Protein AF-0000000085249978 (afdb_homodimer)

InterPro domains:
  IPR002347 Short-chain dehydrogenase/reductase SDR [PF00106] (44-236)
  IPR002347 Short-chain dehydrogenase/reductase SDR [PR00081] (44-61)
  IPR002347 Short-chain dehydrogenase/reductase SDR [PR00081] (118-129)
  IPR002347 Short-chain dehydrogenase/reductase SDR [PR00081] (167-183)
  IPR002347 Short-chain dehydrogenase/reductase SDR [PR00081] (193-212)
  IPR002347 Short-chain dehydrogenase/reductase SDR [PR00081] (214-231)
  IPR036291 NAD(P)-binding domain superfamily [SSF51735] (38-246)
  IPR051019 VLCFA Elongation and Steroid Dehydrogenase [PTHR43899] (6-305)

Solvent-accessible surface area (backbone atoms only — not comparable to full-atom values): 29798 Å² total; per-residue (Å²): 124,75,49,74,44,37,48,48,12,50,53,49,53,51,52,49,50,50,53,50,52,51,48,44,42,60,62,73,62,50,67,58,66,56,49,78,70,23,40,85,28,23,58,26,28,38,28,32,35,25,63,48,38,55,26,28,26,37,48,50,49,42,24,75,58,68,28,24,36,37,36,27,29,64,54,53,72,49,31,50,53,51,30,52,56,29,42,74,64,75,32,54,47,43,72,45,65,46,50,64,70,75,58,48,75,66,54,50,51,53,53,49,58,60,51,67,76,54,42,60,13,32,41,34,40,47,44,64,61,77,69,74,59,48,41,57,74,81,74,53,55,67,68,58,54,50,37,34,44,40,24,34,40,49,46,46,52,54,55,48,62,65,46,49,59,61,23,48,76,60,41,14,21,37,39,38,30,55,33,28,44,45,40,76,45,49,28,26,38,36,23,69,55,20,7,31,23,16,17,35,34,36,27,25,28,3,42,20,65,56,33,42,88,38,41,26,33,23,26,9,26,29,37,61,53,40,51,30,68,79,70,34,40,86,51,86,61,78,72,70,76,45,80,70,25,35,54,30,54,58,28,32,50,46,35,58,21,36,58,70,74,44,42,63,43,30,33,29,57,57,37,41,53,51,50,52,52,57,70,72,43,60,63,69,61,54,31,52,51,44,34,53,50,35,52,51,51,27,52,56,54,57,55,70,74,103,125,75,50,73,44,36,48,48,12,49,53,49,51,52,49,48,50,52,52,50,51,52,49,45,41,61,61,73,63,50,68,60,67,55,50,78,71,23,40,85,28,23,56,26,28,38,29,32,34,24,62,48,39,54,27,27,26,36,49,51,50,42,23,74,59,68,27,23,34,37,36,27,29,64,54,54,71,48,30,50,52,51,30,53,56,28,42,74,64,73,31,55,49,41,67,44,66,46,50,66,69,76,58,46,74,67,53,50,52,54,53,49,57,59,51,67,75,54,44,60,12,32,41,34,42,47,42,65,62,77,69,74,58,48,42,57,75,80,74,54,56,67,67,59,54,52,39,35,44,40,24,34,40,50,45,47,53,54,55,47,61,64,46,48,60,61,22,47,76,60,42,15,21,36,37,38,32,57,34,28,44,47,40,78,45,48,29,26,39,37,23,69,56,19,8,31,24,16,17,35,35,36,26,25,28,3,42,20,66,56,32,42,87,38,41,27,33,22,26,10,27,28,38,60,54,41,53,29,67,78,70,35,40,86,51,86,62,80,74,71,76,45,81,69,24,35,54,29,56,59,28,33,52,47,35,58,21,36,57,70,74,43,41,62,42,30,34,30,57,56,38,40,51,51,50,53,52,58,71,70,44,61,63,68,62,52,30,51,50,44,35,52,50,36,51,52,50,26,51,55,54,55,56,70,73,105

Foldseek 3Di:
DPPPVVVVVVVVVVVVVVVVVVLCCQAPPFFDLLCVQQVLQFQEEEFEPCLWFLNVLLQLVSLLSRGEYEYEEADQVSQVVSQVSSVVSVHGYHYDHDDQLPDDPVNLVVVLVVVVVGRHAEYEADWADFDLAFAAPVVDDPSVLVSRLRGLAVVVVSVCVSCLVSCLVSLHHEYEFEAAPCLLAPAGSRRSNSVSSVNRLVVQLVVQVVSVVSHYWTEYEHEFAEQICSNCRPPPDRDDDDLRYHYSNQLSNSRVSNTPPHRYYNSHSSSRVVSVVCVVDPSVVNNVVSVVVRVVRVVVVVVVVD/DPPPVVVVVVVVVVVVVVVVVVLCCQFPPFFDLLCVQQVLQFQEEEFEPCLWFLNVLLQLVSLLSRGEYEYEEADQVSQVVSQVSSVVSVHGYHYDHDDQLPDDPVNLVVVLVVVVVGRHAEYEADWADFDLAFAAPVVDDPSVLVSRLRGLAVVVVSVCVSCLVSCLVSLHHEYEFEAAPCLLAPAGSRRSNSVSSVNRLVVQLVVQVVSVVSHYWTEYEHEFAEQICSNCRPPPDRDDDDLRYHYSNQLSNSRVSNTPPHSYYNSHSSSRVVSVVCVVDDSVVNNVVSVVVRVVRVVVVVVVVD

pLDDT: mean 94.14, std 8.36, range [50.12, 98.94]

Organism: NCBI:txid5678

Radius of gyration: 24.55 Å; Cα contacts (8 Å, |Δi|>4): 1200; chains: 2; bounding box: 67×66×70 Å

Sequence (612 aa):
MPSLISTVGAVVLGLILFKVMRFVKINYLTTLNMKKRYGKAGDWAVVTGASEGIGHAMAIDLGHRGFNVCVIARTMSKLESVVEELKQLGVQGKAISFDFASATPEQYDEMFAELNKIEIAVLVNNVGVNYPYTNYFDEVDLETDLRVLKVNCESCLRMTKYVVPKMKVKRCGAIVMLGSVSAVTPAPLLCTYAGTKAFNLSFASGLHYELKEFGIDVLAVSPNMVVSKMTQGLSSRKPRETFLMVNADCMAHQTFDKLGSVPQTSGHRNHAILETIIKALPTNFVSNKILLTNKSIKRKAERKREMPSLISTVGAVVLGLILFKVMRFVKINYLTTLNMKKRYGKAGDWAVVTGASEGIGHAMAIDLGHRGFNVCVIARTMSKLESVVEELKQLGVQGKAISFDFASATPEQYDEMFAELNKIEIAVLVNNVGVNYPYTNYFDEVDLETDLRVLKVNCESCL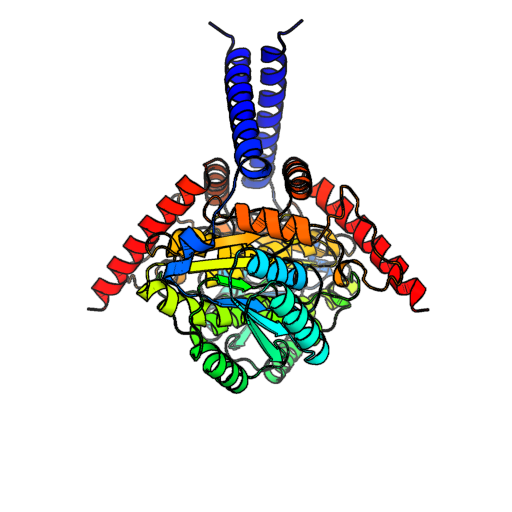RMTKYVVPKMKVKRCGAIVMLGSVSAVTPAPLLCTYAGTKAFNLSFASGLHYELKEFGIDVLAVSPNMVVSKMTQGLSSRKPRETFLMVNADCMAHQTFDKLGSVPQTSGHRNHAILETIIKALPTNFVSNKILLTNKSIKRKAERKRE

Secondary structure (DSSP, 8-state):
---HHHHHHHHHHHHHHHHHHHHHIIIII----HHHHHGGG-SEEEEES-SSHHHHHHHHHHHHTT-EEEEEES-HHHHHHHHHHHHHTTS-EEEEE--TTT--HHHHHHHHHHHTTS-EEEEEE------SS---GGGS-HHHHHHHHIIIIIHHHHHHHHHHHHHHHHT-EEEEEE--GGGTS--TT-HHHHHHHHHHHHHHHHHHHHHHTTTEEEEEE----BSSHHHHTT--SPPPP-SSSB-HHHHHHHHHHTTTT-SEE-SSHHHHHHHHHHHHS-HHHHHHHHHHHHHHHHHHHHHHH-/---HHHHHHHHHHHHHHHHHHHHHIIIII----HHHHHGGG-SEEEEES-SSHHHHHHHHHHHHTT-EEEEEES-HHHHHHHHHHHHHTTS-EEEEE--TTT--HHHHHHHHHHHTTS-EEEEEE------SS---GGGS-HHHHHHHHIIIIIHHHHHHHHHHHHHHHHT-EEEEEE--GGGTS--TT-HHHHHHHHHHHHHHHHHHHHHHTTTEEEEEE----BSSHHHHTT--SPPPP-SSSB-HHHHHHHHHHTTTT-SEE-SSHHHHHHHHHHHHS-HHHHHHHHHHHHHHHHHHHHHHH-

Structure (mmCIF, N/CA/C/O backbone):
data_AF-0000000085249978-model_v1
#
loop_
_entity.id
_entity.type
_entity.pdbx_description
1 polymer 'Short chain dehydrogenase/KR domain/Enoyl-(Acyl carrier protein) reductase'
#
loop_
_atom_site.group_PDB
_atom_site.id
_atom_site.type_symbol
_atom_site.label_atom_id
_atom_site.label_alt_id
_atom_site.label_comp_id
_atom_site.label_asym_id
_atom_site.label_entity_id
_atom_site.label_seq_id
_atom_site.pdbx_PDB_ins_code
_atom_site.Cartn_x
_atom_site.Cartn_y
_atom_site.Cartn_z
_atom_site.occupancy
_atom_site.B_iso_or_equiv
_atom_site.auth_seq_id
_atom_site.auth_comp_id
_atom_site.auth_asym_id
_atom_site.auth_atom_id
_atom_site.pdbx_PDB_model_num
ATOM 1 N N . MET A 1 1 ? 34.031 16.625 -31.344 1 50.12 1 MET A N 1
ATOM 2 C CA . MET A 1 1 ? 33.469 16.125 -30.078 1 50.12 1 MET A CA 1
ATOM 3 C C . MET A 1 1 ? 31.969 16.312 -30.031 1 50.12 1 MET A C 1
ATOM 5 O O . MET A 1 1 ? 31.469 17.406 -30.312 1 50.12 1 MET A O 1
ATOM 9 N N . PRO A 1 2 ? 31.312 15.312 -30.125 1 70.12 2 PRO A N 1
ATOM 10 C CA . PRO A 1 2 ? 29.859 15.523 -30.156 1 70.12 2 PRO A CA 1
ATOM 11 C C . PRO A 1 2 ? 29.391 16.5 -29.078 1 70.12 2 PRO A C 1
ATOM 13 O O . PRO A 1 2 ? 29.984 16.578 -28.016 1 70.12 2 PRO A O 1
ATOM 16 N N . SER A 1 3 ? 28.656 17.516 -29.484 1 83.88 3 SER A N 1
ATOM 17 C CA . SER A 1 3 ? 28.109 18.484 -28.531 1 83.88 3 SER A CA 1
ATOM 18 C C . SER A 1 3 ? 27.438 17.797 -27.359 1 83.88 3 SER A C 1
ATOM 20 O O . SER A 1 3 ? 27.078 16.625 -27.438 1 83.88 3 SER A O 1
ATOM 22 N N . LEU A 1 4 ? 27.703 18.297 -26.188 1 86.88 4 LEU A N 1
ATOM 23 C CA . LEU A 1 4 ? 27 17.844 -25 1 86.88 4 LEU A CA 1
ATOM 24 C C . LEU A 1 4 ? 25.578 17.406 -25.344 1 86.88 4 LEU A C 1
ATOM 26 O O . LEU A 1 4 ? 25.109 16.359 -24.875 1 86.88 4 LEU A O 1
ATOM 30 N N . ILE A 1 5 ? 25 18.031 -26.25 1 88.38 5 ILE A N 1
ATOM 31 C CA . ILE A 1 5 ? 23.609 17.781 -26.656 1 88.38 5 ILE A CA 1
ATOM 32 C C . ILE A 1 5 ? 23.547 16.453 -27.422 1 88.38 5 ILE A C 1
ATOM 34 O O . ILE A 1 5 ? 22.656 15.641 -27.172 1 88.38 5 ILE A O 1
ATOM 38 N N . SER A 1 6 ? 24.469 16.25 -28.266 1 88.56 6 SER A N 1
ATOM 39 C CA . SER A 1 6 ? 24.484 15.008 -29.031 1 88.56 6 SER A CA 1
ATOM 40 C C . SER A 1 6 ? 24.844 13.812 -28.156 1 88.56 6 SER A C 1
ATOM 42 O O . SER A 1 6 ? 24.312 12.711 -28.359 1 88.56 6 SER A O 1
ATOM 44 N N . THR A 1 7 ? 25.703 14.055 -27.281 1 89.94 7 THR A N 1
ATOM 45 C CA . THR A 1 7 ? 26.094 12.984 -26.359 1 89.94 7 THR A CA 1
ATOM 46 C C . THR A 1 7 ? 24.906 12.578 -25.484 1 89.94 7 THR A C 1
ATOM 48 O O . THR A 1 7 ? 24.625 11.391 -25.328 1 89.94 7 THR A O 1
ATOM 51 N N . VAL A 1 8 ? 24.219 13.531 -25 1 89.38 8 VAL A N 1
ATOM 52 C CA . VAL A 1 8 ? 23.031 13.258 -24.188 1 89.38 8 VAL A CA 1
ATOM 53 C C . VAL A 1 8 ? 21.984 12.531 -25.031 1 89.38 8 VAL A C 1
ATOM 55 O O . VAL A 1 8 ? 21.391 11.562 -24.578 1 89.38 8 VAL A O 1
ATOM 58 N N . GLY A 1 9 ? 21.828 12.961 -26.234 1 89.56 9 GLY A N 1
ATOM 59 C CA . GLY A 1 9 ? 20.891 12.312 -27.125 1 89.56 9 GLY A CA 1
ATOM 60 C C . GLY A 1 9 ? 21.219 10.859 -27.391 1 89.56 9 GLY A C 1
ATOM 61 O O . GLY A 1 9 ? 20.328 10 -27.375 1 89.56 9 GLY A O 1
ATOM 62 N N . ALA A 1 10 ? 22.484 10.617 -27.578 1 90.94 10 ALA A N 1
ATOM 63 C CA . ALA A 1 10 ? 22.922 9.25 -27.859 1 90.94 10 ALA A CA 1
ATOM 64 C C . ALA A 1 10 ? 22.719 8.352 -26.641 1 90.94 10 ALA A C 1
ATOM 66 O O . ALA A 1 10 ? 22.266 7.215 -26.781 1 90.94 10 ALA A O 1
ATOM 67 N N . VAL A 1 11 ? 23.062 8.828 -25.516 1 90.44 11 VAL A N 1
ATOM 68 C CA . VAL A 1 11 ? 22.922 8.062 -24.266 1 90.44 11 VAL A CA 1
ATOM 69 C C . VAL A 1 11 ? 21.438 7.77 -24.016 1 90.44 11 VAL A C 1
ATOM 71 O O . VAL A 1 11 ? 21.078 6.637 -23.688 1 90.44 11 VAL A O 1
ATOM 74 N N . VAL A 1 12 ? 20.609 8.695 -24.219 1 90.56 12 VAL A N 1
ATOM 75 C CA . VAL A 1 12 ? 19.188 8.547 -23.953 1 90.56 12 VAL A CA 1
ATOM 76 C C . VAL A 1 12 ? 18.578 7.555 -24.938 1 90.56 12 VAL A C 1
ATOM 78 O O . VAL A 1 12 ? 17.781 6.695 -24.547 1 90.56 12 VAL A O 1
ATOM 81 N N . LEU A 1 13 ? 18.938 7.691 -26.156 1 91.38 13 LEU A N 1
ATOM 82 C CA . LEU A 1 13 ? 18.422 6.762 -27.156 1 91.38 13 LEU A CA 1
ATOM 83 C C . LEU A 1 13 ? 18.875 5.336 -26.844 1 91.38 13 LEU A C 1
ATOM 85 O O . LEU A 1 13 ? 18.109 4.387 -27.047 1 91.38 13 LEU A O 1
ATOM 89 N N . GLY A 1 14 ? 20.125 5.199 -26.422 1 92.25 14 GLY A N 1
ATOM 90 C CA . GLY A 1 14 ? 20.594 3.893 -25.984 1 92.25 14 GLY A CA 1
ATOM 91 C C . GLY A 1 14 ? 19.812 3.33 -24.828 1 92.25 14 GLY A C 1
ATOM 92 O O . GLY A 1 14 ? 19.469 2.146 -24.812 1 92.25 14 GLY A O 1
ATOM 93 N N . LEU A 1 15 ? 19.484 4.16 -23.859 1 90.62 15 LEU A N 1
ATOM 94 C CA . LEU A 1 15 ? 18.703 3.748 -22.703 1 90.62 15 LEU A CA 1
ATOM 95 C C . LEU A 1 15 ? 17.281 3.371 -23.109 1 90.62 15 LEU A C 1
ATOM 97 O O . LEU A 1 15 ? 16.719 2.396 -22.594 1 90.62 15 LEU A O 1
ATOM 101 N N . ILE A 1 16 ? 16.781 4.125 -23.984 1 91.31 16 ILE A N 1
ATOM 102 C CA . ILE A 1 16 ? 15.438 3.844 -24.469 1 91.31 16 ILE A CA 1
ATOM 103 C C . ILE A 1 16 ? 15.414 2.494 -25.172 1 91.31 16 ILE A C 1
ATOM 105 O O . ILE A 1 16 ? 14.508 1.684 -24.953 1 91.31 16 ILE A O 1
ATOM 109 N N . LEU A 1 17 ? 16.375 2.285 -25.969 1 93.75 17 LEU A N 1
ATOM 110 C CA . LEU A 1 17 ? 16.453 1.012 -26.672 1 93.75 17 LEU A CA 1
ATOM 111 C C . LEU A 1 17 ? 16.578 -0.148 -25.688 1 93.75 17 LEU A C 1
ATOM 113 O O . LEU A 1 17 ? 15.93 -1.185 -25.875 1 93.75 17 LEU A O 1
ATOM 117 N N . PHE A 1 18 ? 17.344 -0.005 -24.719 1 93.94 18 PHE A N 1
ATOM 118 C CA . PHE A 1 18 ? 17.5 -1.033 -23.703 1 93.94 18 PHE A CA 1
ATOM 119 C C . PHE A 1 18 ? 16.172 -1.304 -23 1 93.94 18 PHE A C 1
ATOM 121 O O . PHE A 1 18 ? 15.797 -2.461 -22.781 1 93.94 18 PHE A O 1
ATOM 128 N N . LYS A 1 19 ? 15.477 -0.264 -22.672 1 92.38 19 LYS A N 1
ATOM 129 C CA . LYS A 1 19 ? 14.188 -0.405 -21.984 1 92.38 19 LYS A CA 1
ATOM 130 C C . LYS A 1 19 ? 13.172 -1.098 -22.891 1 92.38 19 LYS A C 1
ATOM 132 O O . LYS A 1 19 ? 12.375 -1.918 -22.422 1 92.38 19 LYS A O 1
ATOM 137 N N . VAL A 1 20 ? 13.211 -0.773 -24.109 1 94.62 20 VAL A N 1
ATOM 138 C CA . VAL A 1 20 ? 12.289 -1.379 -25.062 1 94.62 20 VAL A CA 1
ATOM 139 C C . VAL A 1 20 ? 12.609 -2.861 -25.219 1 94.62 20 VAL A C 1
ATOM 141 O O . VAL A 1 20 ? 11.711 -3.703 -25.234 1 94.62 20 VAL A O 1
ATOM 144 N N . MET A 1 21 ? 13.836 -3.23 -25.312 1 96 21 MET A N 1
ATOM 145 C CA . MET A 1 21 ? 14.25 -4.625 -25.438 1 96 21 MET A CA 1
ATOM 146 C C . MET A 1 21 ? 13.852 -5.43 -24.203 1 96 21 MET A C 1
ATOM 148 O O . MET A 1 21 ? 13.367 -6.555 -24.328 1 96 21 MET A O 1
ATOM 152 N N . ARG A 1 22 ? 14.07 -4.871 -23.094 1 94.25 22 ARG A N 1
ATOM 153 C CA . ARG A 1 22 ? 13.672 -5.531 -21.859 1 94.25 22 ARG A CA 1
ATOM 154 C C . ARG A 1 22 ? 12.164 -5.719 -21.797 1 94.25 22 ARG A C 1
ATOM 156 O O . ARG A 1 22 ? 11.68 -6.777 -21.391 1 94.25 22 ARG A O 1
ATOM 163 N N . PHE A 1 23 ? 11.477 -4.684 -22.234 1 95.69 23 PHE A N 1
ATOM 164 C CA . PHE A 1 23 ? 10.023 -4.734 -22.266 1 95.69 23 PHE A CA 1
ATOM 165 C C . PHE A 1 23 ? 9.547 -5.863 -23.172 1 95.69 23 PHE A C 1
ATOM 167 O O . PHE A 1 23 ? 8.672 -6.648 -22.797 1 95.69 23 PHE A O 1
ATOM 174 N N . VAL A 1 24 ? 10.125 -5.973 -24.297 1 96.06 24 VAL A N 1
ATOM 175 C CA . VAL A 1 24 ? 9.758 -7.008 -25.25 1 96.06 24 VAL A CA 1
ATOM 176 C C . VAL A 1 24 ? 10.109 -8.383 -24.703 1 96.06 24 VAL A C 1
ATOM 178 O O . VAL A 1 24 ? 9.312 -9.32 -24.781 1 96.06 24 VAL A O 1
ATOM 181 N N . LYS A 1 25 ? 11.25 -8.5 -24.125 1 96.12 25 LYS A N 1
ATOM 182 C CA . LYS A 1 25 ? 11.68 -9.773 -23.562 1 96.12 25 LYS A CA 1
ATOM 183 C C . LYS A 1 25 ? 10.719 -10.242 -22.469 1 96.12 25 LYS A C 1
ATOM 185 O O . LYS A 1 25 ? 10.234 -11.375 -22.5 1 96.12 25 LYS A O 1
ATOM 190 N N . ILE A 1 26 ? 10.359 -9.375 -21.609 1 95.31 26 ILE A N 1
ATOM 191 C CA . ILE A 1 26 ? 9.57 -9.727 -20.422 1 95.31 26 ILE A CA 1
ATOM 192 C C . ILE A 1 26 ? 8.125 -10.008 -20.844 1 95.31 26 ILE A C 1
ATOM 194 O O . ILE A 1 26 ? 7.516 -10.977 -20.375 1 95.31 26 ILE A O 1
ATOM 198 N N . ASN A 1 27 ? 7.605 -9.227 -21.797 1 94.81 27 ASN A N 1
ATOM 199 C CA . ASN A 1 27 ? 6.168 -9.281 -22.031 1 94.81 27 ASN A CA 1
ATOM 200 C C . ASN A 1 27 ? 5.824 -10.148 -23.234 1 94.81 27 ASN A C 1
ATOM 202 O O . ASN A 1 27 ? 4.68 -10.562 -23.406 1 94.81 27 ASN A O 1
ATOM 206 N N . TYR A 1 28 ? 6.852 -10.5 -24.078 1 94.19 28 TYR A N 1
ATOM 207 C CA . TYR A 1 28 ? 6.5 -11.219 -25.297 1 94.19 28 TYR A CA 1
ATOM 208 C C . TYR A 1 28 ? 7.312 -12.5 -25.422 1 94.19 28 TYR A C 1
ATOM 210 O O . TYR A 1 28 ? 6.938 -13.406 -26.172 1 94.19 28 TYR A O 1
ATOM 218 N N . LEU A 1 29 ? 8.391 -12.594 -24.656 1 94.88 29 LEU A N 1
ATOM 219 C CA . LEU A 1 29 ? 9.281 -13.711 -24.953 1 94.88 29 LEU A CA 1
ATOM 220 C C . LEU A 1 29 ? 9.469 -14.594 -23.719 1 94.88 29 LEU A C 1
ATOM 222 O O . LEU A 1 29 ? 9.938 -15.727 -23.828 1 94.88 29 LEU A O 1
ATOM 226 N N . THR A 1 30 ? 9.109 -14.148 -22.578 1 94.06 30 THR A N 1
ATOM 227 C CA . THR A 1 30 ? 9.312 -14.898 -21.344 1 94.06 30 THR A CA 1
ATOM 228 C C . THR A 1 30 ? 8.312 -16.047 -21.234 1 94.06 30 THR A C 1
ATOM 230 O O . THR A 1 30 ? 7.113 -15.859 -21.453 1 94.06 30 THR A O 1
ATOM 233 N N . THR A 1 31 ? 8.797 -17.234 -20.969 1 94.81 31 THR A N 1
ATOM 234 C CA . THR A 1 31 ? 8.008 -18.422 -20.703 1 94.81 31 THR A CA 1
ATOM 235 C C . THR A 1 31 ? 8.57 -19.188 -19.5 1 94.81 31 THR A C 1
ATOM 237 O O . THR A 1 31 ? 9.734 -19 -19.125 1 94.81 31 THR A O 1
ATOM 240 N N . LEU A 1 32 ? 7.688 -20 -18.891 1 96.94 32 LEU A N 1
ATOM 241 C CA . LEU A 1 32 ? 8.133 -20.734 -17.703 1 96.94 32 LEU A CA 1
ATOM 242 C C . LEU A 1 32 ? 7.484 -22.109 -17.641 1 96.94 32 LEU A C 1
ATOM 244 O O . LEU A 1 32 ? 6.262 -22.234 -17.75 1 96.94 32 LEU A O 1
ATOM 248 N N . ASN A 1 33 ? 8.312 -23.172 -17.594 1 97.75 33 ASN A N 1
ATOM 249 C CA . ASN A 1 33 ? 7.816 -24.484 -17.219 1 97.75 33 ASN A CA 1
ATOM 250 C C . ASN A 1 33 ? 7.68 -24.625 -15.703 1 97.75 33 ASN A C 1
ATOM 252 O O . ASN A 1 33 ? 8.602 -25.078 -15.031 1 97.75 33 ASN A O 1
ATOM 256 N N . MET A 1 34 ? 6.547 -24.312 -15.211 1 98.19 34 MET A N 1
ATOM 257 C CA . MET A 1 34 ? 6.316 -24.203 -13.773 1 98.19 34 MET A CA 1
ATOM 258 C C . MET A 1 34 ? 6.461 -25.547 -13.086 1 98.19 34 MET A C 1
ATOM 260 O O . MET A 1 34 ? 6.98 -25.641 -11.969 1 98.19 34 MET A O 1
ATOM 264 N N . LYS A 1 35 ? 5.965 -26.562 -13.703 1 96.88 35 LYS A N 1
ATOM 265 C CA . LYS A 1 35 ? 6.035 -27.891 -13.086 1 96.88 35 LYS A CA 1
ATOM 266 C C . LYS A 1 35 ? 7.48 -28.328 -12.875 1 96.88 35 LYS A C 1
ATOM 268 O O . LYS A 1 35 ? 7.812 -28.922 -11.852 1 96.88 35 LYS A O 1
ATOM 273 N N . LYS A 1 36 ? 8.312 -28.031 -13.828 1 97.12 36 LYS A N 1
ATOM 274 C CA . LYS A 1 36 ? 9.734 -28.328 -13.688 1 97.12 36 LYS A CA 1
ATOM 275 C C . LYS A 1 36 ? 10.367 -27.484 -12.586 1 97.12 36 LYS A C 1
ATOM 277 O O . LYS A 1 36 ? 11.172 -27.969 -11.805 1 97.12 36 LYS A O 1
ATOM 282 N N . ARG A 1 37 ? 9.969 -26.25 -12.492 1 97.81 37 ARG A N 1
ATOM 283 C CA . ARG A 1 37 ? 10.617 -25.328 -11.57 1 97.81 37 ARG A CA 1
ATOM 284 C C . ARG A 1 37 ? 10.125 -25.531 -10.148 1 97.81 37 ARG A C 1
ATOM 286 O O . ARG A 1 37 ? 10.898 -25.438 -9.195 1 97.81 37 ARG A O 1
ATOM 293 N N . TYR A 1 38 ? 8.789 -25.781 -10.016 1 98.25 38 TYR A N 1
ATOM 294 C CA . TYR A 1 38 ? 8.219 -25.734 -8.672 1 98.25 38 TYR A CA 1
ATOM 295 C C . TYR A 1 38 ? 7.703 -27.109 -8.258 1 98.25 38 TYR A C 1
ATOM 297 O O . TYR A 1 38 ? 7.242 -27.281 -7.125 1 98.25 38 TYR A O 1
ATOM 305 N N . GLY A 1 39 ? 7.789 -28.078 -9.117 1 96.44 39 GLY A N 1
ATOM 306 C CA . GLY A 1 39 ? 7.246 -29.391 -8.875 1 96.44 39 GLY A CA 1
ATOM 307 C C . GLY A 1 39 ? 7.859 -30.078 -7.66 1 96.44 39 GLY A C 1
ATOM 308 O O . GLY A 1 39 ? 7.211 -30.906 -7.012 1 96.44 39 GLY A O 1
ATOM 309 N N . LYS A 1 40 ? 9.055 -29.719 -7.301 1 96.44 40 LYS A N 1
ATOM 310 C CA . LYS A 1 40 ? 9.727 -30.297 -6.148 1 96.44 40 LYS A CA 1
ATOM 311 C C . LYS A 1 40 ? 9.062 -29.859 -4.844 1 96.44 40 LYS A C 1
ATOM 313 O O . LYS A 1 40 ? 9.156 -30.562 -3.832 1 96.44 40 LYS A O 1
ATOM 318 N N . ALA A 1 41 ? 8.43 -28.766 -4.891 1 96.62 41 ALA A N 1
ATOM 319 C CA . ALA A 1 41 ? 7.773 -28.25 -3.689 1 96.62 41 ALA A CA 1
ATOM 320 C C . ALA A 1 41 ? 6.488 -29.031 -3.391 1 96.62 41 ALA A C 1
ATOM 322 O O . ALA A 1 41 ? 6.055 -29.094 -2.24 1 96.62 41 ALA A O 1
ATOM 323 N N . GLY A 1 42 ? 5.828 -29.516 -4.391 1 97.62 42 GLY A N 1
ATOM 324 C CA . GLY A 1 42 ? 4.57 -30.219 -4.262 1 97.62 42 GLY A CA 1
ATOM 325 C C . GLY A 1 42 ? 3.777 -30.266 -5.555 1 97.62 42 GLY A C 1
ATOM 326 O O . GLY A 1 42 ? 4.188 -29.688 -6.562 1 97.62 42 GLY A O 1
ATOM 327 N N . ASP A 1 43 ? 2.67 -30.938 -5.449 1 97.94 43 ASP A N 1
ATOM 328 C CA . ASP A 1 43 ? 1.876 -31.141 -6.656 1 97.94 43 ASP A CA 1
ATOM 329 C C . ASP A 1 43 ? 0.627 -30.266 -6.648 1 97.94 43 ASP A C 1
ATOM 331 O O . ASP A 1 43 ? -0.151 -30.281 -7.602 1 97.94 43 ASP A O 1
ATOM 335 N N . TRP A 1 44 ? 0.501 -29.453 -5.578 1 98.88 44 TRP A N 1
ATOM 336 C CA . TRP A 1 44 ? -0.746 -28.703 -5.449 1 98.88 44 TRP A CA 1
ATOM 337 C C . TRP A 1 44 ? -0.496 -27.203 -5.559 1 98.88 44 TRP A C 1
ATOM 339 O O . TRP A 1 44 ? 0.546 -26.719 -5.121 1 98.88 44 TRP A O 1
ATOM 349 N N . ALA A 1 45 ? -1.444 -26.531 -6.145 1 98.94 45 ALA A N 1
ATOM 350 C CA . ALA A 1 45 ? -1.583 -25.078 -6.082 1 98.94 45 ALA A CA 1
ATOM 351 C C . ALA A 1 45 ? -2.83 -24.688 -5.297 1 98.94 45 ALA A C 1
ATOM 353 O O . ALA A 1 45 ? -3.832 -25.406 -5.305 1 98.94 45 ALA A O 1
ATOM 354 N N . VAL A 1 46 ? -2.732 -23.609 -4.582 1 98.94 46 VAL A N 1
ATOM 355 C CA . VAL A 1 46 ? -3.867 -23.047 -3.859 1 98.94 46 VAL A CA 1
ATOM 356 C C . VAL A 1 46 ? -4.223 -21.672 -4.441 1 98.94 46 VAL A C 1
ATOM 358 O O . VAL A 1 46 ? -3.35 -20.828 -4.609 1 98.94 46 VAL A O 1
ATOM 361 N N . VAL A 1 47 ? -5.465 -21.469 -4.801 1 98.94 47 VAL A N 1
ATOM 362 C CA . VAL A 1 47 ? -5.941 -20.203 -5.344 1 98.94 47 VAL A CA 1
ATOM 363 C C . VAL A 1 47 ? -7.09 -19.688 -4.488 1 98.94 47 VAL A C 1
ATOM 365 O O . VAL A 1 47 ? -8.133 -20.328 -4.375 1 98.94 47 VAL A O 1
ATOM 368 N N . THR A 1 48 ? -6.91 -18.547 -3.873 1 98.81 48 THR A N 1
ATOM 369 C CA . THR A 1 48 ? -7.992 -17.906 -3.141 1 98.81 48 THR A CA 1
ATOM 370 C C . THR A 1 48 ? -8.836 -17.047 -4.074 1 98.81 48 THR A C 1
ATOM 372 O O . THR A 1 48 ? -8.312 -16.438 -5.008 1 98.81 48 THR A O 1
ATOM 375 N N . GLY A 1 49 ? -10.133 -16.938 -3.779 1 97.5 49 GLY A N 1
ATOM 376 C CA . GLY A 1 49 ? -11.016 -16.219 -4.672 1 97.5 49 GLY A CA 1
ATOM 377 C C . GLY A 1 49 ? -11.086 -16.812 -6.062 1 97.5 49 GLY A C 1
ATOM 378 O O . GLY A 1 49 ? -10.961 -16.109 -7.062 1 97.5 49 GLY A O 1
ATOM 379 N N . ALA A 1 50 ? -11.328 -18.078 -6.156 1 97.31 50 ALA A N 1
ATOM 380 C CA . ALA A 1 50 ? -11.109 -18.828 -7.398 1 97.31 50 ALA A CA 1
ATOM 381 C C . ALA A 1 50 ? -12.43 -19.078 -8.125 1 97.31 50 ALA A C 1
ATOM 383 O O . ALA A 1 50 ? -12.453 -19.734 -9.164 1 97.31 50 ALA A O 1
ATOM 384 N N . SER A 1 51 ? -13.539 -18.547 -7.66 1 94.88 51 SER A N 1
ATOM 385 C CA . SER A 1 51 ? -14.852 -18.922 -8.18 1 94.88 51 SER A CA 1
ATOM 386 C C . SER A 1 51 ? -15.141 -18.219 -9.508 1 94.88 51 SER A C 1
ATOM 388 O O . SER A 1 51 ? -16 -18.672 -10.273 1 94.88 51 SER A O 1
ATOM 390 N N . GLU A 1 52 ? -14.508 -17.094 -9.766 1 91.5 52 GLU A N 1
ATOM 391 C CA . GLU A 1 52 ? -14.766 -16.344 -10.984 1 91.5 52 GLU A CA 1
ATOM 392 C C . GLU A 1 52 ? -13.594 -15.438 -11.336 1 91.5 52 GLU A C 1
ATOM 394 O O . GLU A 1 52 ? -12.625 -15.336 -10.578 1 91.5 52 GLU A O 1
ATOM 399 N N . GLY A 1 53 ? -13.656 -14.93 -12.523 1 92.94 53 GLY A N 1
ATOM 400 C CA . GLY A 1 53 ? -12.727 -13.891 -12.93 1 92.94 53 GLY A CA 1
ATOM 401 C C . GLY A 1 53 ? -11.289 -14.375 -13.023 1 92.94 53 GLY A C 1
ATOM 402 O O . GLY A 1 53 ? -11.023 -15.43 -13.609 1 92.94 53 GLY A O 1
ATOM 403 N N . ILE A 1 54 ? -10.438 -13.57 -12.539 1 94.75 54 ILE A N 1
ATOM 404 C CA . ILE A 1 54 ? -9.008 -13.836 -12.633 1 94.75 54 ILE A CA 1
ATOM 405 C C . ILE A 1 54 ? -8.656 -15.094 -11.844 1 94.75 54 ILE A C 1
ATOM 407 O O . ILE A 1 54 ? -7.891 -15.938 -12.32 1 94.75 54 ILE A O 1
ATOM 411 N N . GLY A 1 55 ? -9.242 -15.281 -10.672 1 97.62 55 GLY A N 1
ATOM 412 C CA . GLY A 1 55 ? -8.984 -16.453 -9.852 1 97.62 55 GLY A CA 1
ATOM 413 C C . GLY A 1 55 ? -9.352 -17.75 -10.531 1 97.62 55 GLY A C 1
ATOM 414 O O . GLY A 1 55 ? -8.602 -18.734 -10.469 1 97.62 55 GLY A O 1
ATOM 415 N N . HIS A 1 56 ? -10.492 -17.734 -11.156 1 97.56 56 HIS A N 1
ATOM 416 C CA . HIS A 1 56 ? -10.922 -18.891 -11.914 1 97.56 56 HIS A CA 1
ATOM 417 C C . HIS A 1 56 ? -9.953 -19.203 -13.047 1 97.56 56 HIS A C 1
ATOM 419 O O . HIS A 1 56 ? -9.523 -20.359 -13.203 1 97.56 56 HIS A O 1
ATOM 425 N N . ALA A 1 57 ? -9.586 -18.188 -13.781 1 97.69 57 ALA A N 1
ATOM 426 C CA . ALA A 1 57 ? -8.672 -18.359 -14.906 1 97.69 57 ALA A CA 1
ATOM 427 C C . ALA A 1 57 ? -7.32 -18.875 -14.438 1 97.69 57 ALA A C 1
ATOM 429 O O . ALA A 1 57 ? -6.719 -19.734 -15.094 1 97.69 57 ALA A O 1
ATOM 430 N N . MET A 1 58 ? -6.887 -18.422 -13.328 1 98.56 58 MET A N 1
ATOM 431 C CA . MET A 1 58 ? -5.598 -18.859 -12.797 1 98.56 58 MET A CA 1
ATOM 432 C C . MET A 1 58 ? -5.668 -20.312 -12.336 1 98.56 58 MET A C 1
ATOM 434 O O . MET A 1 58 ? -4.742 -21.094 -12.57 1 98.56 58 MET A O 1
ATOM 438 N N . ALA A 1 59 ? -6.758 -20.688 -11.711 1 98.81 59 ALA A N 1
ATOM 439 C CA . ALA A 1 59 ? -6.938 -22.062 -11.289 1 98.81 59 ALA A CA 1
ATOM 440 C C . ALA A 1 59 ? -6.887 -23.016 -12.484 1 98.81 59 ALA A C 1
ATOM 442 O O . ALA A 1 59 ? -6.18 -24.031 -12.453 1 98.81 59 ALA A O 1
ATOM 443 N N . ILE A 1 60 ? -7.555 -22.641 -13.523 1 98.75 60 ILE A N 1
ATOM 444 C CA . ILE A 1 60 ? -7.641 -23.484 -14.711 1 98.75 60 ILE A CA 1
ATOM 445 C C . ILE A 1 60 ? -6.281 -23.547 -15.398 1 98.75 60 ILE A C 1
ATOM 447 O O . ILE A 1 60 ? -5.84 -24.609 -15.82 1 98.75 60 ILE A O 1
ATOM 451 N N . ASP A 1 61 ? -5.59 -22.391 -15.492 1 98.75 61 ASP A N 1
ATOM 452 C CA . ASP A 1 61 ? -4.27 -22.375 -16.109 1 98.75 61 ASP A CA 1
ATOM 453 C C . ASP A 1 61 ? -3.293 -23.266 -15.344 1 98.75 61 ASP A C 1
ATOM 455 O O . ASP A 1 61 ? -2.494 -23.984 -15.953 1 98.75 61 ASP A O 1
ATOM 459 N N . LEU A 1 62 ? -3.346 -23.25 -14.047 1 98.88 62 LEU A N 1
ATOM 460 C CA . LEU A 1 62 ? -2.504 -24.109 -13.227 1 98.88 62 LEU A CA 1
ATOM 461 C C . LEU A 1 62 ? -2.814 -25.578 -13.492 1 98.88 62 LEU A C 1
ATOM 463 O O . LEU A 1 62 ? -1.905 -26.406 -13.539 1 98.88 62 LEU A O 1
ATOM 467 N N . GLY A 1 63 ? -4.074 -25.906 -13.672 1 98.75 63 GLY A N 1
ATOM 468 C CA . GLY A 1 63 ? -4.449 -27.25 -14.07 1 98.75 63 GLY A CA 1
ATOM 469 C C . GLY A 1 63 ? -3.834 -27.672 -15.383 1 98.75 63 GLY A C 1
ATOM 470 O O . GLY A 1 63 ? -3.305 -28.781 -15.5 1 98.75 63 GLY A O 1
ATOM 471 N N . HIS A 1 64 ? -3.879 -26.781 -16.359 1 98.44 64 HIS A N 1
ATOM 472 C CA . HIS A 1 64 ? -3.281 -27.047 -17.656 1 98.44 64 HIS A CA 1
ATOM 473 C C . HIS A 1 64 ? -1.783 -27.297 -17.531 1 98.44 64 HIS A C 1
ATOM 475 O O . HIS A 1 64 ? -1.219 -28.078 -18.297 1 98.44 64 HIS A O 1
ATOM 481 N N . ARG A 1 65 ? -1.209 -26.719 -16.531 1 98.12 65 ARG A N 1
ATOM 482 C CA . ARG A 1 65 ? 0.233 -26.844 -16.344 1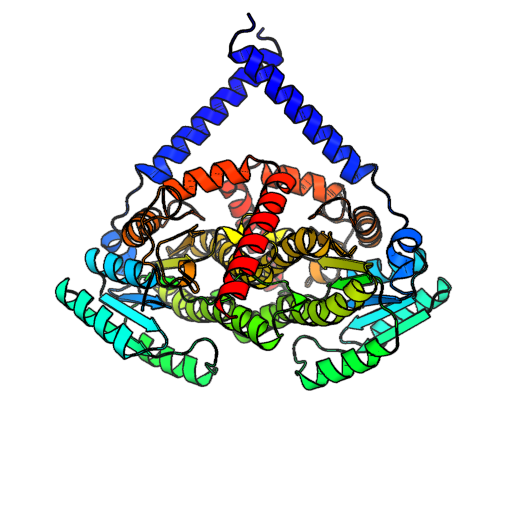 98.12 65 ARG A CA 1
ATOM 483 C C . ARG A 1 65 ? 0.572 -28.078 -15.523 1 98.12 65 ARG A C 1
ATOM 485 O O . ARG A 1 65 ? 1.743 -28.344 -15.242 1 98.12 65 ARG A O 1
ATOM 492 N N . GLY A 1 66 ? -0.467 -28.781 -15.039 1 98.19 66 GLY A N 1
ATOM 493 C CA . GLY A 1 66 ? -0.25 -30.109 -14.461 1 98.19 66 GLY A CA 1
ATOM 494 C C . GLY A 1 66 ? -0.323 -30.109 -12.945 1 98.19 66 GLY A C 1
ATOM 495 O O . GLY A 1 66 ? -0.014 -31.109 -12.305 1 98.19 66 GLY A O 1
ATOM 496 N N . PHE A 1 67 ? -0.706 -29.031 -12.344 1 98.81 67 PHE A N 1
ATOM 497 C CA . PHE A 1 67 ? -0.857 -29 -10.891 1 98.81 67 PHE A CA 1
ATOM 498 C C . PHE A 1 67 ? -2.26 -29.422 -10.484 1 98.81 67 PHE A C 1
ATOM 500 O O . PHE A 1 67 ? -3.238 -29.094 -11.156 1 98.81 67 PHE A O 1
ATOM 507 N N . ASN A 1 68 ? -2.371 -30.203 -9.383 1 98.88 68 ASN A N 1
ATOM 508 C CA . ASN A 1 68 ? -3.641 -30.219 -8.664 1 98.88 68 ASN A CA 1
ATOM 509 C C . ASN A 1 68 ? -3.959 -28.859 -8.047 1 98.88 68 ASN A C 1
ATOM 511 O O . ASN A 1 68 ? -3.051 -28.094 -7.715 1 98.88 68 ASN A O 1
ATOM 515 N N . VAL A 1 69 ? -5.266 -28.562 -7.949 1 98.94 69 VAL A N 1
ATOM 516 C CA . VAL A 1 69 ? -5.562 -27.203 -7.516 1 98.94 69 VAL A CA 1
ATOM 517 C C . VAL A 1 69 ? -6.609 -27.234 -6.402 1 98.94 69 VAL A C 1
ATOM 519 O O . VAL A 1 69 ? -7.648 -27.875 -6.535 1 98.94 69 VAL A O 1
ATOM 522 N N . CYS A 1 70 ? -6.289 -26.609 -5.281 1 98.94 70 CYS A N 1
ATOM 523 C CA . CYS A 1 70 ? -7.258 -26.297 -4.234 1 98.94 70 CYS A CA 1
ATOM 524 C C . CYS A 1 70 ? -7.832 -24.906 -4.41 1 98.94 70 CYS A C 1
ATOM 526 O O . CYS A 1 70 ? -7.094 -23.922 -4.363 1 98.94 70 CYS A O 1
ATOM 528 N N . VAL A 1 71 ? -9.141 -24.844 -4.598 1 98.88 71 VAL A N 1
ATOM 529 C CA . VAL A 1 71 ? -9.812 -23.562 -4.844 1 98.88 71 VAL A CA 1
ATOM 530 C C . VAL A 1 71 ? -10.586 -23.141 -3.594 1 98.88 71 VAL A C 1
ATOM 532 O O . VAL A 1 71 ? -11.289 -23.953 -2.99 1 98.88 71 VAL A O 1
ATOM 535 N N . ILE A 1 72 ? -10.391 -21.906 -3.176 1 98.88 72 ILE A N 1
ATOM 536 C CA . ILE A 1 7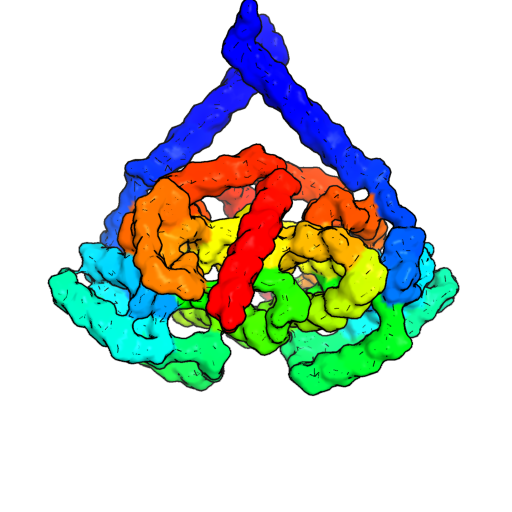2 ? -11 -21.391 -1.954 1 98.88 72 ILE A CA 1
ATOM 537 C C . ILE A 1 72 ? -11.828 -20.156 -2.275 1 98.88 72 ILE A C 1
ATOM 539 O O . ILE A 1 72 ? -11.344 -19.219 -2.926 1 98.88 72 ILE A O 1
ATOM 543 N N . ALA A 1 73 ? -13.031 -20.094 -1.912 1 98.12 73 ALA A N 1
ATOM 544 C CA . ALA A 1 73 ? -13.961 -18.969 -1.984 1 98.12 73 ALA A CA 1
ATOM 545 C C . ALA A 1 73 ? -15.195 -19.219 -1.124 1 98.12 73 ALA A C 1
ATOM 547 O O . ALA A 1 73 ? -15.266 -20.219 -0.406 1 98.12 73 ALA A O 1
ATOM 548 N N . ARG A 1 74 ? -16.203 -18.406 -1.179 1 95.5 74 ARG A N 1
ATOM 549 C CA . ARG A 1 74 ? -17.312 -18.438 -0.243 1 95.5 74 ARG A CA 1
ATOM 550 C C . ARG A 1 74 ? -18.375 -19.453 -0.678 1 95.5 74 ARG A C 1
ATOM 552 O O . ARG A 1 74 ? -18.969 -20.141 0.158 1 95.5 74 ARG A O 1
ATOM 559 N N . THR A 1 75 ? -18.547 -19.562 -1.986 1 96.62 75 THR A N 1
ATOM 560 C CA . THR A 1 75 ? -19.688 -20.312 -2.49 1 96.62 75 THR A CA 1
ATOM 561 C C . THR A 1 75 ? -19.266 -21.703 -2.953 1 96.62 75 THR A C 1
ATOM 563 O O . THR A 1 75 ? -18.641 -21.844 -4.004 1 96.62 75 THR A O 1
ATOM 566 N N . MET A 1 76 ? -19.781 -22.672 -2.305 1 97.94 76 MET A N 1
ATOM 567 C CA . MET A 1 76 ? -19.344 -24.047 -2.545 1 97.94 76 MET A CA 1
ATOM 568 C C . MET A 1 76 ? -19.766 -24.516 -3.934 1 97.94 76 MET A C 1
ATOM 570 O O . MET A 1 76 ? -18.984 -25.156 -4.645 1 97.94 76 MET A O 1
ATOM 574 N N . SER A 1 77 ? -20.953 -24.172 -4.324 1 98.06 77 SER A N 1
ATOM 575 C CA . SER A 1 77 ? -21.469 -24.641 -5.609 1 98.06 77 SER A CA 1
ATOM 576 C C . SER A 1 77 ? -20.609 -24.125 -6.762 1 98.06 77 SER A C 1
ATOM 578 O O . SER A 1 77 ? -20.359 -24.844 -7.73 1 98.06 77 SER A O 1
ATOM 580 N N . LYS A 1 78 ? -20.141 -22.891 -6.672 1 97.56 78 LYS A N 1
ATOM 581 C CA . LYS A 1 78 ? -19.266 -22.328 -7.691 1 97.56 78 LYS A CA 1
ATOM 582 C C . LYS A 1 78 ? -17.906 -23 -7.695 1 97.56 78 LYS A C 1
ATOM 584 O O . LYS A 1 78 ? -17.328 -23.234 -8.758 1 97.56 78 LYS A O 1
ATOM 589 N N . LEU A 1 79 ? -17.469 -23.344 -6.531 1 98.5 79 LEU A N 1
ATOM 590 C CA . LEU A 1 79 ? -16.188 -24.016 -6.41 1 98.5 79 LEU A CA 1
ATOM 591 C C . LEU A 1 79 ? -16.234 -25.422 -6.977 1 98.5 79 LEU A C 1
ATOM 593 O O . LEU A 1 79 ? -15.281 -25.891 -7.609 1 98.5 79 LEU A O 1
ATOM 597 N N . GLU A 1 80 ? -17.312 -26.078 -6.766 1 98.38 80 GLU A N 1
ATOM 598 C CA . GLU A 1 80 ? -17.484 -27.438 -7.285 1 98.38 80 GLU A CA 1
ATOM 599 C C . GLU A 1 80 ? -17.453 -27.453 -8.812 1 98.38 80 GLU A C 1
ATOM 601 O O . GLU A 1 80 ? -16.938 -28.391 -9.422 1 98.38 80 GLU A O 1
ATOM 606 N N . SER A 1 81 ? -18 -26.422 -9.352 1 98.38 81 SER A N 1
ATOM 607 C CA . SER A 1 81 ? -17.953 -26.297 -10.805 1 98.38 81 SER A CA 1
ATOM 608 C C . SER A 1 81 ? -16.5 -26.156 -11.289 1 98.38 81 SER A C 1
ATOM 610 O O . SER A 1 81 ? -16.125 -26.766 -12.297 1 98.38 81 SER A O 1
ATOM 612 N N . VAL A 1 82 ? -15.695 -25.438 -10.594 1 98.62 82 VAL A N 1
ATOM 613 C CA . VAL A 1 82 ? -14.289 -25.281 -10.945 1 98.62 82 VAL A CA 1
ATOM 614 C C . VAL A 1 82 ? -13.57 -26.625 -10.789 1 98.62 82 VAL A C 1
ATOM 616 O O . VAL A 1 82 ? -12.758 -27 -11.633 1 98.62 82 VAL A O 1
ATOM 619 N N . VAL A 1 83 ? -13.875 -27.328 -9.758 1 98.75 83 VAL A N 1
ATOM 620 C CA . VAL A 1 83 ? -13.266 -28.625 -9.492 1 98.75 83 VAL A CA 1
ATOM 621 C C . VAL A 1 83 ? -13.586 -29.594 -10.633 1 98.75 83 VAL A C 1
ATOM 623 O O . VAL A 1 83 ? -12.719 -30.344 -11.078 1 98.75 83 VAL A O 1
ATOM 626 N N . GLU A 1 84 ? -14.805 -29.531 -11.078 1 98.62 84 GLU A N 1
ATOM 627 C CA . GLU A 1 84 ? -15.203 -30.391 -12.195 1 98.62 84 GLU A CA 1
ATOM 628 C C . GLU A 1 84 ? -14.414 -30.047 -13.461 1 98.62 84 GLU A C 1
ATOM 630 O O . GLU A 1 84 ? -14.016 -30.953 -14.203 1 98.62 84 GLU A O 1
ATOM 635 N N . GLU A 1 85 ? -14.219 -28.797 -13.727 1 98.44 85 GLU A N 1
ATOM 636 C CA . GLU A 1 85 ? -13.414 -28.375 -14.867 1 98.44 85 GLU A CA 1
ATOM 637 C C . GLU A 1 85 ? -11.977 -28.875 -14.75 1 98.44 85 GLU A C 1
ATOM 639 O O . GLU A 1 85 ? -11.391 -29.312 -15.734 1 98.44 85 GLU A O 1
ATOM 644 N N . LEU A 1 86 ? -11.453 -28.828 -13.578 1 98.69 86 LEU A N 1
ATOM 645 C CA . LEU A 1 86 ? -10.094 -29.297 -13.328 1 98.69 86 LEU A CA 1
ATOM 646 C C . LEU A 1 86 ? -9.969 -30.797 -13.57 1 98.69 86 LEU A C 1
ATOM 648 O O . LEU A 1 86 ? -9 -31.25 -14.172 1 98.69 86 LEU A O 1
ATOM 652 N N . LYS A 1 87 ? -10.969 -31.516 -13.141 1 98.44 87 LYS A N 1
ATOM 653 C CA . LYS A 1 87 ? -10.984 -32.938 -13.367 1 98.44 87 LYS A CA 1
ATOM 654 C C . LYS A 1 87 ? -10.945 -33.281 -14.852 1 98.44 87 LYS A C 1
ATOM 656 O O . LYS A 1 87 ? -10.289 -34.219 -15.273 1 98.44 87 LYS A O 1
ATOM 661 N N . GLN A 1 88 ? -11.578 -32.5 -15.594 1 98.31 88 GLN A N 1
ATOM 662 C CA . GLN A 1 88 ? -11.617 -32.688 -17.031 1 98.31 88 GLN A CA 1
ATOM 663 C C . GLN A 1 88 ? -10.242 -32.469 -17.656 1 98.31 88 GLN A C 1
ATOM 665 O O . GLN A 1 88 ? -9.953 -32.969 -18.75 1 98.31 88 GLN A O 1
ATOM 670 N N . LEU A 1 89 ? -9.414 -31.688 -17 1 98.06 89 LEU A N 1
ATOM 671 C CA . LEU A 1 89 ? -8.062 -31.422 -17.469 1 98.06 89 LEU A CA 1
ATOM 672 C C . LEU A 1 89 ? -7.117 -32.562 -17.062 1 98.06 89 LEU A C 1
ATOM 674 O O . LEU A 1 89 ? -5.938 -32.531 -17.422 1 98.06 89 LEU A O 1
ATOM 678 N N . GLY A 1 90 ? -7.633 -33.531 -16.219 1 98.31 90 GLY A N 1
ATOM 679 C CA . GLY A 1 90 ? -6.832 -34.688 -15.828 1 98.31 90 GLY A CA 1
ATOM 680 C C . GLY A 1 90 ? -6.098 -34.469 -14.516 1 98.31 90 GLY A C 1
ATOM 681 O O . GLY A 1 90 ? -5.156 -35.219 -14.203 1 98.31 90 GLY A O 1
ATOM 682 N N . VAL A 1 91 ? -6.461 -33.438 -13.781 1 98.62 91 VAL A N 1
ATOM 683 C CA . VAL A 1 91 ? -5.824 -33.188 -12.492 1 98.62 91 VAL A CA 1
ATOM 684 C C . VAL A 1 91 ? -6.867 -33.219 -11.383 1 98.62 91 VAL A C 1
ATOM 686 O O . VAL A 1 91 ? -8.07 -33.281 -11.648 1 98.62 91 VAL A O 1
ATOM 689 N N . GLN A 1 92 ? -6.434 -33.188 -10.117 1 98.69 92 GLN A N 1
ATOM 690 C CA . GLN A 1 92 ? -7.336 -33.219 -8.977 1 98.69 92 GLN A CA 1
ATOM 691 C C . GLN A 1 92 ? -7.727 -31.781 -8.578 1 98.69 92 GLN A C 1
ATOM 693 O O . GLN A 1 92 ? -6.922 -30.859 -8.695 1 98.69 92 GLN A O 1
ATOM 698 N N . GLY A 1 93 ? -8.93 -31.641 -8.141 1 98.69 93 GLY A N 1
ATOM 699 C CA . GLY A 1 93 ? -9.422 -30.406 -7.555 1 98.69 93 GLY A CA 1
ATOM 700 C C . GLY A 1 93 ? -9.945 -30.578 -6.141 1 98.69 93 GLY A C 1
ATOM 701 O O . GLY A 1 93 ? -10.531 -31.609 -5.812 1 98.69 93 GLY A O 1
ATOM 702 N N . LYS A 1 94 ? -9.711 -29.656 -5.344 1 98.69 94 LYS A N 1
ATOM 703 C CA . LYS A 1 94 ? -10.242 -29.594 -3.986 1 98.69 94 LYS A CA 1
ATOM 704 C C . LYS A 1 94 ? -10.898 -28.234 -3.723 1 98.69 94 LYS A C 1
ATOM 706 O O . LYS A 1 94 ? -10.367 -27.188 -4.117 1 98.69 94 LYS A O 1
ATOM 711 N N . ALA A 1 95 ? -12.109 -28.297 -3.156 1 98.75 95 ALA A N 1
ATOM 712 C CA . ALA A 1 95 ? -12.836 -27.062 -2.846 1 98.75 95 ALA A CA 1
ATOM 713 C C . ALA A 1 95 ? -12.914 -26.844 -1.339 1 98.75 95 ALA A C 1
ATOM 715 O O . ALA A 1 95 ? -13.219 -27.766 -0.583 1 98.75 95 ALA A O 1
ATOM 716 N N . ILE A 1 96 ? -12.578 -25.641 -0.919 1 98.75 96 ILE A N 1
ATOM 717 C CA . ILE A 1 96 ? -12.789 -25.234 0.463 1 98.75 96 ILE A CA 1
ATOM 718 C C . ILE A 1 96 ? -13.641 -23.969 0.498 1 98.75 96 ILE A C 1
ATOM 720 O O . ILE A 1 96 ? -13.25 -22.922 -0.037 1 98.75 96 ILE A O 1
ATOM 724 N N . SER A 1 97 ? -14.852 -24.047 1.073 1 98.62 97 SER A N 1
ATOM 725 C CA . SER A 1 97 ? -15.68 -22.875 1.301 1 98.62 97 SER A CA 1
ATOM 726 C C . SER A 1 97 ? -15.18 -22.078 2.502 1 98.62 97 SER A C 1
ATOM 728 O O . SER A 1 97 ? -15.07 -22.609 3.605 1 98.62 97 SER A O 1
ATOM 730 N N . PHE A 1 98 ? -14.836 -20.828 2.275 1 98.5 98 PHE A N 1
ATOM 731 C CA . PHE A 1 98 ? -14.234 -20 3.309 1 98.5 98 PHE A CA 1
ATOM 732 C C . PHE A 1 98 ? -14.57 -18.531 3.082 1 98.5 98 PHE A C 1
ATOM 734 O O . PHE A 1 98 ? -14.344 -18 1.991 1 98.5 98 PHE A O 1
ATOM 741 N N . ASP A 1 99 ? -15.109 -17.875 4.055 1 97.94 99 ASP A N 1
ATOM 742 C CA . ASP A 1 99 ? -15.414 -16.453 3.982 1 97.94 99 ASP A CA 1
ATOM 743 C C . ASP A 1 99 ? -14.328 -15.617 4.656 1 97.94 99 ASP A C 1
ATOM 745 O O . ASP A 1 99 ? -14.367 -15.406 5.867 1 97.94 99 ASP A O 1
ATOM 749 N N . PHE A 1 100 ? -13.477 -15.039 3.852 1 97.75 100 PHE A N 1
ATOM 750 C CA . PHE A 1 100 ? -12.336 -14.289 4.355 1 97.75 100 PHE A CA 1
ATOM 751 C C . PHE A 1 100 ? -12.797 -13.031 5.086 1 97.75 100 PHE A C 1
ATOM 753 O O . PHE A 1 100 ? -12.047 -12.453 5.879 1 97.75 100 PHE A O 1
ATOM 760 N N . ALA A 1 101 ? -13.953 -12.531 4.82 1 95.88 101 ALA A N 1
ATOM 761 C CA . ALA A 1 101 ? -14.453 -11.289 5.398 1 95.88 101 ALA A CA 1
ATOM 762 C C . ALA A 1 101 ? -14.836 -11.477 6.863 1 95.88 101 ALA A C 1
ATOM 764 O O . ALA A 1 101 ? -14.648 -10.57 7.68 1 95.88 101 ALA A O 1
ATOM 765 N N . SER A 1 102 ? -15.344 -12.648 7.203 1 95.75 102 SER A N 1
ATOM 766 C CA . SER A 1 102 ? -15.883 -12.852 8.547 1 95.75 102 SER A CA 1
ATOM 767 C C . SER A 1 102 ? -15.109 -13.938 9.289 1 95.75 102 SER A C 1
ATOM 769 O O . SER A 1 102 ? -15.414 -14.234 10.445 1 95.75 102 SER A O 1
ATOM 771 N N . ALA A 1 103 ? -14.094 -14.484 8.664 1 96.62 103 ALA A N 1
ATOM 772 C CA . ALA A 1 103 ? -13.383 -15.625 9.219 1 96.62 103 ALA A CA 1
ATOM 773 C C . ALA A 1 103 ? -12.727 -15.266 10.547 1 96.62 103 ALA A C 1
ATOM 775 O O . ALA A 1 103 ? -12.125 -14.203 10.68 1 96.62 103 ALA A O 1
ATOM 776 N N . THR A 1 104 ? -12.844 -16.141 11.516 1 96.44 104 THR A N 1
ATOM 777 C CA . THR A 1 104 ? -12.172 -16.047 12.805 1 96.44 104 THR A CA 1
ATOM 778 C C . THR A 1 104 ? -10.828 -16.766 12.766 1 96.44 104 THR A C 1
ATOM 780 O O . THR A 1 104 ? -10.547 -17.531 11.836 1 96.44 104 THR A O 1
ATOM 783 N N . PRO A 1 105 ? -10.023 -16.5 13.742 1 96.31 105 PRO A N 1
ATOM 784 C CA . PRO A 1 105 ? -8.758 -17.234 13.812 1 96.31 105 PRO A CA 1
ATOM 785 C C . PRO A 1 105 ? -8.953 -18.75 13.836 1 96.31 105 PRO A C 1
ATOM 787 O O . PRO A 1 105 ? -8.195 -19.484 13.203 1 96.31 105 PRO A O 1
ATOM 790 N N . GLU A 1 106 ? -9.961 -19.188 14.508 1 97.75 106 GLU A N 1
ATOM 791 C CA . GLU A 1 106 ? -10.25 -20.625 14.586 1 97.75 106 GLU A CA 1
ATOM 792 C C . GLU A 1 106 ? -10.609 -21.188 13.219 1 97.75 106 GLU A C 1
ATOM 794 O O . GLU A 1 106 ? -10.219 -22.297 12.875 1 97.75 106 GLU A O 1
ATOM 799 N N . GLN A 1 107 ? -11.344 -20.5 12.492 1 98.06 107 GLN A N 1
ATOM 800 C CA . GLN A 1 107 ? -11.734 -20.938 11.156 1 98.06 107 GLN A CA 1
ATOM 801 C C . GLN A 1 107 ? -10.523 -21.016 10.227 1 98.06 107 GLN A C 1
ATOM 803 O O . GLN A 1 107 ? -10.438 -21.906 9.383 1 98.06 107 GLN A O 1
ATOM 808 N N . TYR A 1 108 ? -9.609 -20.078 10.344 1 98.44 108 TYR A N 1
ATOM 809 C CA . TYR A 1 108 ? -8.359 -20.172 9.594 1 98.44 108 TYR A CA 1
ATOM 810 C C . TYR A 1 108 ? -7.598 -21.438 9.945 1 98.44 108 TYR A C 1
ATOM 812 O O . TYR A 1 108 ? -7.098 -22.141 9.055 1 98.44 108 TYR A O 1
ATOM 820 N N . ASP A 1 109 ? -7.562 -21.719 11.227 1 97.94 109 ASP A N 1
ATOM 821 C CA . ASP A 1 109 ? -6.871 -22.922 11.672 1 97.94 109 ASP A CA 1
ATOM 822 C C . ASP A 1 109 ? -7.488 -24.172 11.047 1 97.94 109 ASP A C 1
ATOM 824 O O . ASP A 1 109 ? -6.773 -25.094 10.648 1 97.94 109 ASP A O 1
ATOM 828 N N . GLU A 1 110 ? -8.773 -24.172 11.023 1 98.38 110 GLU A N 1
ATOM 829 C CA . GLU A 1 110 ? -9.469 -25.297 10.414 1 98.38 110 GLU A CA 1
ATOM 830 C C . GLU A 1 110 ? -9.141 -25.422 8.93 1 98.38 110 GLU A C 1
ATOM 832 O O . GLU A 1 110 ? -8.883 -26.516 8.43 1 98.38 110 GLU A O 1
ATOM 837 N N . MET A 1 111 ? -9.148 -24.328 8.234 1 98.5 111 MET A N 1
ATOM 838 C CA . MET A 1 111 ? -8.797 -24.312 6.82 1 98.5 111 MET A CA 1
ATOM 839 C C . MET A 1 111 ? -7.355 -24.766 6.609 1 98.5 111 MET A C 1
ATOM 841 O O . MET A 1 111 ? -7.078 -25.562 5.711 1 98.5 111 MET A O 1
ATOM 845 N N . PHE A 1 112 ? -6.426 -24.344 7.418 1 98.62 112 PHE A N 1
ATOM 846 C CA . PHE A 1 112 ? -5.02 -24.719 7.309 1 98.62 112 PHE A CA 1
ATOM 847 C C . PHE A 1 112 ? -4.84 -26.203 7.605 1 98.62 112 PHE A C 1
ATOM 849 O O . PHE A 1 112 ? -3.988 -26.859 7.004 1 98.62 112 PHE A O 1
ATOM 856 N N . ALA A 1 113 ? -5.633 -26.703 8.547 1 98.44 113 ALA A N 1
ATOM 857 C CA . ALA A 1 113 ? -5.594 -28.141 8.812 1 98.44 113 ALA A CA 1
ATOM 858 C C . ALA A 1 113 ? -5.953 -28.938 7.57 1 98.44 113 ALA A C 1
ATOM 860 O O . ALA A 1 113 ? -5.363 -29.984 7.305 1 98.44 113 ALA A O 1
ATOM 861 N N . GLU A 1 114 ? -6.883 -28.453 6.84 1 98.31 114 GLU A N 1
ATOM 862 C CA . GLU A 1 114 ? -7.25 -29.094 5.578 1 98.31 114 GLU A CA 1
ATOM 863 C C . GLU A 1 114 ? -6.117 -28.984 4.562 1 98.31 114 GLU A C 1
ATOM 865 O O . GLU A 1 114 ? -5.84 -29.938 3.832 1 98.31 114 GLU A O 1
ATOM 870 N N . LEU A 1 115 ? -5.465 -27.891 4.512 1 98.69 115 LEU A N 1
ATOM 871 C CA . LEU A 1 115 ? -4.387 -27.656 3.559 1 98.69 115 LEU A CA 1
ATOM 872 C C . LEU A 1 115 ? -3.15 -28.469 3.926 1 98.69 115 LEU A C 1
ATOM 874 O O . LEU A 1 115 ? -2.324 -28.766 3.061 1 98.69 115 LEU A O 1
ATOM 878 N N . ASN A 1 116 ? -3.037 -28.797 5.16 1 98.31 116 ASN A N 1
ATOM 879 C CA . ASN A 1 116 ? -1.907 -29.609 5.613 1 98.31 116 ASN A CA 1
ATOM 880 C C . ASN A 1 116 ? -1.917 -31 4.98 1 98.31 116 ASN A C 1
ATOM 882 O O . ASN A 1 116 ? -0.916 -31.719 5.031 1 98.31 116 ASN A O 1
ATOM 886 N N . LYS A 1 117 ? -2.988 -31.344 4.379 1 98.19 117 LYS A N 1
ATOM 887 C CA . LYS A 1 117 ? -3.135 -32.688 3.797 1 98.19 117 LYS A CA 1
ATOM 888 C C . LYS A 1 117 ? -2.539 -32.75 2.393 1 98.19 117 LYS A C 1
ATOM 890 O O . LYS A 1 117 ? -2.479 -33.812 1.78 1 98.19 117 LYS A O 1
ATOM 895 N N . ILE A 1 118 ? -2.141 -31.609 1.9 1 98.38 118 ILE A N 1
ATOM 896 C CA . ILE A 1 118 ? -1.568 -31.562 0.56 1 98.38 118 ILE A CA 1
ATOM 897 C C . ILE A 1 118 ? -0.234 -30.812 0.602 1 98.38 118 ILE A C 1
ATOM 899 O O . ILE A 1 118 ? 0.047 -30.078 1.554 1 98.38 118 ILE A O 1
ATOM 903 N N . GLU A 1 119 ? 0.603 -31.016 -0.423 1 98.31 119 GLU A N 1
ATOM 904 C CA . GLU A 1 119 ? 1.877 -30.328 -0.565 1 98.31 119 GLU A CA 1
ATOM 905 C C . GLU A 1 119 ? 1.769 -29.172 -1.562 1 98.31 119 GLU A C 1
ATOM 907 O O . GLU A 1 119 ? 1.689 -29.391 -2.771 1 98.31 119 GLU A O 1
ATOM 912 N N . ILE A 1 120 ? 1.918 -28.016 -1.074 1 98.75 120 ILE A N 1
ATOM 913 C CA . ILE A 1 120 ? 1.61 -26.812 -1.854 1 98.75 120 ILE A CA 1
ATOM 914 C C . ILE A 1 120 ? 2.883 -26.297 -2.52 1 98.75 120 ILE A C 1
ATOM 916 O O . ILE A 1 120 ? 3.846 -25.938 -1.838 1 98.75 120 ILE A O 1
ATOM 920 N N . ALA A 1 121 ? 2.812 -26.172 -3.828 1 98.75 121 ALA A N 1
ATOM 921 C CA . ALA A 1 121 ? 3.928 -25.641 -4.605 1 98.75 121 ALA A CA 1
ATOM 922 C C . ALA A 1 121 ? 3.699 -24.172 -4.953 1 98.75 121 ALA A C 1
ATOM 924 O O . ALA A 1 121 ? 4.656 -23.406 -5.078 1 98.75 121 ALA A O 1
ATOM 925 N N . VAL A 1 122 ? 2.422 -23.828 -5.152 1 98.94 122 VAL A N 1
ATOM 926 C CA . VAL A 1 122 ? 2.082 -22.484 -5.629 1 98.94 122 VAL A CA 1
ATOM 927 C C . VAL A 1 122 ? 0.911 -21.938 -4.82 1 98.94 122 VAL A C 1
ATOM 929 O O . VAL A 1 122 ? -0.091 -22.625 -4.617 1 98.94 122 VAL A O 1
ATOM 932 N N . LEU A 1 123 ? 1.075 -20.75 -4.309 1 98.94 123 LEU A N 1
ATOM 933 C CA . LEU A 1 123 ? -0.022 -20 -3.707 1 98.94 123 LEU A CA 1
ATOM 934 C C . LEU A 1 123 ? -0.379 -18.781 -4.555 1 98.94 123 LEU A C 1
ATOM 936 O O . LEU A 1 123 ? 0.493 -17.969 -4.891 1 98.94 123 LEU A O 1
ATOM 940 N N . VAL A 1 124 ? -1.633 -18.688 -4.949 1 98.94 124 VAL A N 1
ATOM 941 C CA . VAL A 1 124 ? -2.154 -17.484 -5.609 1 98.94 124 VAL A CA 1
ATOM 942 C C . VAL A 1 124 ? -3.086 -16.734 -4.66 1 98.94 124 VAL A C 1
ATOM 944 O O . VAL A 1 124 ? -4.223 -17.156 -4.438 1 98.94 124 VAL A O 1
ATOM 947 N N . ASN A 1 125 ? -2.553 -15.656 -4.117 1 98.81 125 ASN A N 1
ATOM 948 C CA . ASN A 1 125 ? -3.381 -14.727 -3.359 1 98.81 125 ASN A CA 1
ATOM 949 C C . ASN A 1 125 ? -4.195 -13.82 -4.281 1 98.81 125 ASN A C 1
ATOM 951 O O . ASN A 1 125 ? -3.73 -12.75 -4.676 1 98.81 125 ASN A O 1
ATOM 955 N N . ASN A 1 126 ? -5.426 -14.227 -4.5 1 98.06 126 ASN A N 1
ATOM 956 C CA . ASN A 1 126 ? -6.258 -13.523 -5.473 1 98.06 126 ASN A CA 1
ATOM 957 C C . ASN A 1 126 ? -7.496 -12.914 -4.816 1 98.06 126 ASN A C 1
ATOM 959 O O . ASN A 1 126 ? -8.094 -11.984 -5.355 1 98.06 126 ASN A O 1
ATOM 963 N N . VAL A 1 127 ? -7.848 -13.461 -3.67 1 95.56 127 VAL A N 1
ATOM 964 C CA . VAL A 1 127 ? -9.094 -13.023 -3.059 1 95.56 127 VAL A CA 1
ATOM 965 C C . VAL A 1 127 ? -9.031 -11.523 -2.771 1 95.56 127 VAL A C 1
ATOM 967 O O . VAL A 1 127 ? -7.996 -11.016 -2.342 1 95.56 127 VAL A O 1
ATOM 970 N N . GLY A 1 128 ? -10.062 -10.859 -3.055 1 94 128 GLY A N 1
ATOM 971 C CA . GLY A 1 128 ? -10.211 -9.438 -2.811 1 94 128 GLY A CA 1
ATOM 972 C C . GLY A 1 128 ? -11.633 -8.945 -3.002 1 94 128 GLY A C 1
ATOM 973 O O . GLY A 1 128 ? -12.414 -9.555 -3.736 1 94 128 GLY A O 1
ATOM 974 N N . VAL A 1 129 ? -11.922 -7.906 -2.316 1 93.12 129 VAL A N 1
ATOM 975 C CA . VAL A 1 129 ? -13.242 -7.297 -2.469 1 93.12 129 VAL A CA 1
ATOM 976 C C . VAL A 1 129 ? -13.094 -5.809 -2.779 1 93.12 129 VAL A C 1
ATOM 978 O O . VAL A 1 129 ? -12.078 -5.195 -2.432 1 93.12 129 VAL A O 1
ATOM 981 N N . ASN A 1 130 ? -14.008 -5.336 -3.535 1 91.31 130 ASN A N 1
ATOM 982 C CA . ASN A 1 130 ? -14.133 -3.932 -3.9 1 91.31 130 ASN A CA 1
ATOM 983 C C . ASN A 1 130 ? -15.555 -3.42 -3.682 1 91.31 130 ASN A C 1
ATOM 985 O O . ASN A 1 130 ? -16.422 -4.164 -3.227 1 91.31 130 ASN A O 1
ATOM 989 N N . TYR A 1 131 ? -15.766 -2.133 -3.969 1 90.69 131 TYR A N 1
ATOM 990 C CA . TYR A 1 131 ? -17.094 -1.542 -3.953 1 90.69 131 TYR A CA 1
ATOM 991 C C . TYR A 1 131 ? -17.891 -1.929 -5.199 1 90.69 131 TYR A C 1
ATOM 993 O O . TYR A 1 131 ? -17.297 -2.221 -6.246 1 90.69 131 TYR A O 1
ATOM 1001 N N . PRO A 1 132 ? -19.219 -1.962 -5.07 1 85.5 132 PRO A N 1
ATOM 1002 C CA . PRO A 1 132 ? -20.016 -2.209 -6.277 1 85.5 132 PRO A CA 1
ATOM 1003 C C . PRO A 1 132 ? -19.812 -1.141 -7.348 1 85.5 132 PRO A C 1
ATOM 1005 O O . PRO A 1 132 ? -19.953 -1.421 -8.539 1 85.5 132 PRO A O 1
ATOM 1008 N N . TYR A 1 133 ? -19.594 0.023 -6.93 1 87.31 133 TYR A N 1
ATOM 1009 C CA . TYR A 1 133 ? -19.234 1.149 -7.789 1 87.31 133 TYR A CA 1
ATOM 1010 C C . TYR A 1 133 ? -18.406 2.174 -7.027 1 87.31 133 TYR A C 1
ATOM 1012 O O . TYR A 1 133 ? -18.266 2.088 -5.805 1 87.31 133 TYR A O 1
ATOM 1020 N N . THR A 1 134 ? -17.75 3.037 -7.797 1 92.56 134 THR A N 1
ATOM 1021 C CA . THR A 1 134 ? -16.922 4.062 -7.18 1 92.56 134 THR A CA 1
ATOM 1022 C C . THR A 1 134 ? -17.75 5.004 -6.324 1 92.56 134 THR A C 1
ATOM 1024 O O . THR A 1 134 ? -18.891 5.312 -6.668 1 92.56 134 THR A O 1
ATOM 1027 N N . ASN A 1 135 ? -17.203 5.422 -5.156 1 94.12 135 ASN A N 1
ATOM 1028 C CA . ASN A 1 135 ? -17.875 6.293 -4.199 1 94.12 135 ASN A CA 1
ATOM 1029 C C . ASN A 1 135 ? -16.906 7.277 -3.557 1 94.12 135 ASN A C 1
ATOM 1031 O O . ASN A 1 135 ? -15.711 6.992 -3.445 1 94.12 135 ASN A O 1
ATOM 1035 N N . TYR A 1 136 ? -17.516 8.438 -3.166 1 96.44 136 TYR A N 1
ATOM 1036 C CA . TYR A 1 136 ? -16.719 9.305 -2.301 1 96.44 136 TYR A CA 1
ATOM 1037 C C . TYR A 1 136 ? -16.359 8.594 -1.001 1 96.44 136 TYR A C 1
ATOM 1039 O O . TYR A 1 136 ? -17.156 7.812 -0.474 1 96.44 136 TYR A O 1
ATOM 1047 N N . PHE A 1 137 ? -15.203 8.914 -0.502 1 97.06 137 PHE A N 1
ATOM 1048 C CA . PHE A 1 137 ? -14.633 8.258 0.668 1 97.06 137 PHE A CA 1
ATOM 1049 C C . PHE A 1 137 ? -15.586 8.336 1.853 1 97.06 137 PHE A C 1
ATOM 1051 O O . PHE A 1 137 ? -15.781 7.348 2.564 1 97.06 137 PHE A O 1
ATOM 1058 N N . ASP A 1 138 ? -16.203 9.484 2.008 1 95.44 138 ASP A N 1
ATOM 1059 C CA . ASP A 1 138 ? -17.031 9.703 3.193 1 95.44 138 ASP A CA 1
ATOM 1060 C C . ASP A 1 138 ? -18.422 9.117 3.008 1 95.44 138 ASP A C 1
ATOM 1062 O O . ASP A 1 138 ? -19.219 9.07 3.953 1 95.44 138 ASP A O 1
ATOM 1066 N N . GLU A 1 139 ? -18.734 8.523 1.851 1 95.56 139 GLU A N 1
ATOM 1067 C CA . GLU A 1 139 ? -20.047 7.945 1.58 1 95.56 139 GLU A CA 1
ATOM 1068 C C . GLU A 1 139 ? -20.062 6.453 1.898 1 95.56 139 GLU A C 1
ATOM 1070 O O . GLU A 1 139 ? -21.141 5.852 2.02 1 95.56 139 GLU A O 1
ATOM 1075 N N . VAL A 1 140 ? -18.938 5.875 2.002 1 95.75 140 VAL A N 1
ATOM 1076 C CA . VAL A 1 140 ? -18.828 4.461 2.344 1 95.75 140 VAL A CA 1
ATOM 1077 C C . VAL A 1 140 ? -18.781 4.297 3.861 1 95.75 140 VAL A C 1
ATOM 1079 O O . VAL A 1 140 ? -18.047 5.016 4.547 1 95.75 140 VAL A O 1
ATOM 1082 N N . ASP A 1 141 ? -19.516 3.379 4.348 1 95.75 141 ASP A N 1
ATOM 1083 C CA . ASP A 1 141 ? -19.516 3.197 5.797 1 95.75 141 ASP A CA 1
ATOM 1084 C C . ASP A 1 141 ? -18.219 2.547 6.273 1 95.75 141 ASP A C 1
ATOM 1086 O O . ASP A 1 141 ? -17.562 1.828 5.516 1 95.75 141 ASP A O 1
ATOM 1090 N N . LEU A 1 142 ? -17.922 2.768 7.488 1 96.62 142 LEU A N 1
ATOM 1091 C CA . LEU A 1 142 ? -16.672 2.301 8.086 1 96.62 142 LEU A CA 1
ATOM 1092 C C . LEU A 1 142 ? -16.562 0.782 7.992 1 96.62 142 LEU A C 1
ATOM 1094 O O . LEU A 1 142 ? -15.5 0.25 7.684 1 96.62 142 LEU A O 1
ATOM 1098 N N . GLU A 1 143 ? -17.594 0.111 8.258 1 96.12 143 GLU A N 1
ATOM 1099 C CA . GLU A 1 143 ? -17.594 -1.349 8.273 1 96.12 143 GLU A CA 1
ATOM 1100 C C . GLU A 1 143 ? -17.203 -1.912 6.91 1 96.12 143 GLU A C 1
ATOM 1102 O O . GLU A 1 143 ? -16.469 -2.9 6.828 1 96.12 143 GLU A O 1
ATOM 1107 N N . THR A 1 144 ? -17.688 -1.294 5.879 1 96.81 144 THR A N 1
ATOM 1108 C CA . THR A 1 144 ? -17.328 -1.716 4.527 1 96.81 144 THR A CA 1
ATOM 1109 C C . THR A 1 144 ? -15.836 -1.539 4.281 1 96.81 144 THR A C 1
ATOM 1111 O O . THR A 1 144 ? -15.172 -2.449 3.775 1 96.81 144 THR A O 1
ATOM 1114 N N . ASP A 1 145 ? -15.336 -0.425 4.66 1 97.5 145 ASP A N 1
ATOM 1115 C CA . ASP A 1 145 ? -13.914 -0.166 4.461 1 97.5 145 ASP A CA 1
ATOM 1116 C C . ASP A 1 145 ? -13.055 -1.119 5.293 1 97.5 145 ASP A C 1
ATOM 1118 O O . ASP A 1 145 ? -12.016 -1.587 4.836 1 97.5 145 ASP A O 1
ATOM 1122 N N . LEU A 1 146 ? -13.5 -1.389 6.484 1 96.88 146 LEU A N 1
ATOM 1123 C CA . LEU A 1 146 ? -12.766 -2.324 7.328 1 96.88 146 LEU A CA 1
ATOM 1124 C C . LEU A 1 146 ? -12.789 -3.73 6.738 1 96.88 146 LEU A C 1
ATOM 1126 O O . LEU A 1 146 ? -11.82 -4.477 6.852 1 96.88 146 LEU A O 1
ATOM 1130 N N . ARG A 1 147 ? -13.883 -4.07 6.148 1 96.69 147 ARG A N 1
ATOM 1131 C CA . ARG A 1 147 ? -13.992 -5.352 5.461 1 96.69 147 ARG A CA 1
ATOM 1132 C C . ARG A 1 147 ? -13.016 -5.434 4.293 1 96.69 147 ARG A C 1
ATOM 1134 O O . ARG A 1 147 ? -12.375 -6.465 4.078 1 96.69 147 ARG A O 1
ATOM 1141 N N . VAL A 1 148 ? -12.898 -4.359 3.535 1 97.5 148 VAL A N 1
ATOM 1142 C CA . VAL A 1 148 ? -11.961 -4.297 2.418 1 97.5 148 VAL A CA 1
ATOM 1143 C C . VAL A 1 148 ? -10.539 -4.512 2.928 1 97.5 148 VAL A C 1
ATOM 1145 O O . VAL A 1 148 ? -9.781 -5.297 2.355 1 97.5 148 VAL A O 1
ATOM 1148 N N . LEU A 1 149 ? -10.211 -3.891 4.02 1 97.5 149 LEU A N 1
ATOM 1149 C CA . LEU A 1 149 ? -8.898 -4.047 4.629 1 97.5 149 LEU A CA 1
ATOM 1150 C C . LEU A 1 149 ? -8.664 -5.492 5.062 1 97.5 149 LEU A C 1
ATOM 1152 O O . LEU A 1 149 ? -7.613 -6.066 4.789 1 97.5 149 LEU A O 1
ATOM 1156 N N . LYS A 1 150 ? -9.625 -6.02 5.688 1 97.06 150 LYS A N 1
ATOM 1157 C CA . LYS A 1 150 ? -9.523 -7.371 6.23 1 97.06 150 LYS A CA 1
ATOM 1158 C C . LYS A 1 150 ? -9.344 -8.398 5.117 1 97.06 150 LYS A C 1
ATOM 1160 O O . LYS A 1 150 ? -8.406 -9.203 5.152 1 97.06 150 LYS A O 1
ATOM 1165 N N . VAL A 1 151 ? -10.141 -8.336 4.148 1 98 151 VAL A N 1
ATOM 1166 C CA . VAL A 1 151 ? -10.125 -9.328 3.082 1 98 151 VAL A CA 1
ATOM 1167 C C . VAL A 1 151 ? -8.883 -9.141 2.215 1 98 151 VAL A C 1
ATOM 1169 O O . VAL A 1 151 ? -8.164 -10.102 1.928 1 98 151 VAL A O 1
ATOM 1172 N N . ASN A 1 152 ? -8.594 -7.918 1.854 1 98.5 152 ASN A N 1
ATOM 1173 C CA . ASN A 1 152 ? -7.57 -7.672 0.847 1 98.5 152 ASN A CA 1
ATOM 1174 C C . ASN A 1 152 ? -6.168 -7.742 1.444 1 98.5 152 ASN A C 1
ATOM 1176 O O . ASN A 1 152 ? -5.211 -8.078 0.748 1 98.5 152 ASN A O 1
ATOM 1180 N N . CYS A 1 153 ? -6.035 -7.434 2.715 1 98.5 153 CYS A N 1
ATOM 1181 C CA . CYS A 1 153 ? -4.695 -7.379 3.289 1 98.5 153 CYS A CA 1
ATOM 1182 C C . CYS A 1 153 ? -4.473 -8.531 4.262 1 98.5 153 CYS A C 1
ATOM 1184 O O . CYS A 1 153 ? -3.482 -9.258 4.156 1 98.5 153 CYS A O 1
ATOM 1186 N N . GLU A 1 154 ? -5.371 -8.734 5.172 1 98 154 GLU A N 1
ATOM 1187 C CA . GLU A 1 154 ? -5.18 -9.75 6.203 1 98 154 GLU A CA 1
ATOM 1188 C C . GLU A 1 154 ? -5.141 -11.156 5.598 1 98 154 GLU A C 1
ATOM 1190 O O . GLU A 1 154 ? -4.359 -12 6.031 1 98 154 GLU A O 1
ATOM 1195 N N . SER A 1 155 ? -5.996 -11.391 4.625 1 98.19 155 SER A N 1
ATOM 1196 C CA . SER A 1 155 ? -6.062 -12.711 4.016 1 98.19 155 SER A CA 1
ATOM 1197 C C . SER A 1 155 ? -4.723 -13.102 3.396 1 98.19 155 SER A C 1
ATOM 1199 O O . SER A 1 155 ? -4.227 -14.203 3.633 1 98.19 155 SER A O 1
ATOM 1201 N N . CYS A 1 156 ? -4.113 -12.195 2.633 1 97.62 156 CYS A N 1
ATOM 1202 C CA . CYS A 1 156 ? -2.857 -12.531 1.969 1 97.62 156 CYS A CA 1
ATOM 1203 C C . CYS A 1 156 ? -1.731 -12.688 2.984 1 97.62 156 CYS A C 1
ATOM 1205 O O . CYS A 1 156 ? -0.839 -13.523 2.799 1 97.62 156 CYS A O 1
ATOM 1207 N N . LEU A 1 157 ? -1.782 -11.883 4.023 1 98.19 157 LEU A N 1
ATOM 1208 C CA . LEU A 1 157 ? -0.798 -12.016 5.094 1 98.19 157 LEU A CA 1
ATOM 1209 C C . LEU A 1 157 ? -0.869 -13.398 5.73 1 98.19 157 LEU A C 1
ATOM 1211 O O . LEU A 1 157 ? 0.147 -14.086 5.844 1 98.19 157 LEU A O 1
ATOM 1215 N N . ARG A 1 158 ? -2.053 -13.852 6.098 1 98.44 158 ARG A N 1
ATOM 1216 C CA . ARG A 1 158 ? -2.262 -15.125 6.773 1 98.44 158 ARG A CA 1
ATOM 1217 C C . ARG A 1 158 ? -1.899 -16.297 5.863 1 98.44 158 ARG A C 1
ATOM 1219 O O . ARG A 1 158 ? -1.193 -17.219 6.281 1 98.44 158 ARG A O 1
ATOM 1226 N N . MET A 1 159 ? -2.34 -16.25 4.617 1 98.75 159 MET A N 1
ATOM 1227 C CA . MET A 1 159 ? -2.072 -17.328 3.676 1 98.75 159 MET A CA 1
ATOM 1228 C C . MET A 1 159 ? -0.58 -17.453 3.393 1 98.75 159 MET A C 1
ATOM 1230 O O . MET A 1 159 ? -0.043 -18.562 3.322 1 98.75 159 MET A O 1
ATOM 1234 N N . THR A 1 160 ? 0.07 -16.328 3.223 1 98.81 160 THR A N 1
ATOM 1235 C CA . THR A 1 160 ? 1.5 -16.312 2.939 1 98.81 160 THR A CA 1
ATOM 1236 C C . THR A 1 160 ? 2.293 -16.844 4.133 1 98.81 160 THR A C 1
ATOM 1238 O O . THR A 1 160 ? 3.236 -17.609 3.963 1 98.81 160 THR A O 1
ATOM 1241 N N . LYS A 1 161 ? 1.909 -16.438 5.336 1 98.31 161 LYS A N 1
ATOM 1242 C CA . LYS A 1 161 ? 2.57 -16.922 6.543 1 98.31 161 LYS A CA 1
ATOM 1243 C C . LYS A 1 161 ? 2.434 -18.438 6.676 1 98.31 161 LYS A C 1
ATOM 1245 O O . LYS A 1 161 ? 3.33 -19.109 7.191 1 98.31 161 LYS A O 1
ATOM 1250 N N . TYR A 1 162 ? 1.338 -18.906 6.203 1 98.25 162 TYR A N 1
ATOM 1251 C CA . TYR A 1 162 ? 1.071 -20.344 6.266 1 98.25 162 TYR A CA 1
ATOM 1252 C C . TYR A 1 162 ? 2.008 -21.109 5.344 1 98.25 162 TYR A C 1
ATOM 1254 O O . TYR A 1 162 ? 2.564 -22.141 5.734 1 98.25 162 TYR A O 1
ATOM 1262 N N . VAL A 1 163 ? 2.355 -20.609 4.156 1 98.56 163 VAL A N 1
ATOM 1263 C CA . VAL A 1 163 ? 3.004 -21.422 3.143 1 98.56 163 VAL A CA 1
ATOM 1264 C C . VAL A 1 163 ? 4.516 -21.219 3.193 1 98.56 163 VAL A C 1
ATOM 1266 O O . VAL A 1 163 ? 5.285 -22.109 2.848 1 98.56 163 VAL A O 1
ATOM 1269 N N . VAL A 1 164 ? 4.977 -20.047 3.584 1 98.62 164 VAL A N 1
ATOM 1270 C CA . VAL A 1 164 ? 6.375 -19.656 3.412 1 98.62 164 VAL A CA 1
ATOM 1271 C C . VAL A 1 164 ? 7.277 -20.609 4.199 1 98.62 164 VAL A C 1
ATOM 1273 O O . VAL A 1 164 ? 8.242 -21.141 3.656 1 98.62 164 VAL A O 1
ATOM 1276 N N . PRO A 1 165 ? 6.969 -20.906 5.516 1 98.19 165 PRO A N 1
ATOM 1277 C CA . PRO A 1 165 ? 7.859 -21.812 6.234 1 98.19 165 PRO A CA 1
ATOM 1278 C C . PRO A 1 165 ? 7.938 -23.203 5.582 1 98.19 165 PRO A C 1
ATOM 1280 O O . PRO A 1 165 ? 9.008 -23.828 5.578 1 98.19 165 PRO A O 1
ATOM 1283 N N . LYS A 1 166 ? 6.895 -23.672 5.035 1 97.94 166 LYS A N 1
ATOM 1284 C CA . LYS A 1 166 ? 6.848 -24.984 4.387 1 97.94 166 LYS A CA 1
ATOM 1285 C C . LYS A 1 166 ? 7.645 -24.984 3.086 1 97.94 166 LYS A C 1
ATOM 1287 O O . LYS A 1 166 ? 8.352 -25.938 2.785 1 97.94 166 LYS A O 1
ATOM 1292 N N . MET A 1 167 ? 7.535 -23.922 2.35 1 98.44 167 MET A N 1
ATOM 1293 C CA . MET A 1 167 ? 8.281 -23.781 1.104 1 98.44 167 MET A CA 1
ATOM 1294 C C . MET A 1 167 ? 9.773 -23.625 1.377 1 98.44 167 MET A C 1
ATOM 1296 O O . MET A 1 167 ? 10.609 -24.125 0.622 1 98.44 167 MET A O 1
ATOM 1300 N N . LYS A 1 168 ? 10.094 -22.953 2.418 1 97.94 168 LYS A N 1
ATOM 1301 C CA . LYS A 1 168 ? 11.492 -22.719 2.775 1 97.94 168 LYS A CA 1
ATOM 1302 C C . LYS A 1 168 ? 12.211 -24.031 3.053 1 97.94 168 LYS A C 1
ATOM 1304 O O . LYS A 1 168 ? 13.367 -24.219 2.658 1 97.94 168 LYS A O 1
ATOM 1309 N N . VAL A 1 169 ? 11.523 -24.906 3.736 1 97.19 169 VAL A N 1
ATOM 1310 C CA . VAL A 1 169 ? 12.094 -26.203 4.066 1 97.19 169 VAL A CA 1
ATOM 1311 C C . VAL A 1 169 ? 12.461 -26.938 2.783 1 97.19 169 VAL A C 1
ATOM 1313 O O . VAL A 1 169 ? 13.508 -27.594 2.713 1 97.19 169 VAL A O 1
ATOM 1316 N N . LYS A 1 170 ? 11.703 -26.766 1.785 1 97.75 170 LYS A N 1
ATOM 1317 C CA . LYS A 1 170 ? 11.898 -27.453 0.511 1 97.75 170 LYS A CA 1
ATOM 1318 C C . LYS A 1 170 ? 12.789 -26.625 -0.424 1 97.75 170 LYS A C 1
ATOM 1320 O O . LYS A 1 170 ? 13.195 -27.109 -1.482 1 97.75 170 LYS A O 1
ATOM 1325 N N . ARG A 1 171 ? 13.008 -25.375 -0.11 1 98.31 171 ARG A N 1
ATOM 1326 C CA . ARG A 1 171 ? 13.758 -24.422 -0.914 1 98.31 171 ARG A CA 1
ATOM 1327 C C . ARG A 1 171 ? 13.18 -24.328 -2.324 1 98.31 171 ARG A C 1
ATOM 1329 O O . ARG A 1 171 ? 13.922 -24.359 -3.307 1 98.31 171 ARG A O 1
ATOM 1336 N N . CYS A 1 172 ? 11.898 -24.344 -2.33 1 98.62 172 CYS A N 1
ATOM 1337 C CA . CYS A 1 172 ? 11.172 -24.297 -3.59 1 98.62 172 CYS A CA 1
ATOM 1338 C C . CYS A 1 172 ? 9.734 -23.828 -3.371 1 98.62 172 CYS A C 1
ATOM 1340 O O . CYS A 1 172 ? 9.109 -24.188 -2.363 1 98.62 172 CYS A O 1
ATOM 1342 N N . GLY A 1 173 ? 9.234 -23.047 -4.301 1 98.69 173 GLY A N 1
ATOM 1343 C CA . GLY A 1 173 ? 7.844 -22.609 -4.238 1 98.69 173 GLY A CA 1
ATOM 1344 C C . GLY A 1 173 ? 7.602 -21.297 -4.953 1 98.69 173 GLY A C 1
ATOM 1345 O O . GLY A 1 173 ? 8.547 -20.641 -5.398 1 98.69 173 GLY A O 1
ATOM 1346 N N . ALA A 1 174 ? 6.332 -20.984 -5.145 1 98.88 174 ALA A N 1
ATOM 1347 C CA . ALA A 1 174 ? 5.945 -19.75 -5.816 1 98.88 174 ALA A CA 1
ATOM 1348 C C . ALA A 1 174 ? 4.719 -19.125 -5.156 1 98.88 174 ALA A C 1
ATOM 1350 O O . ALA A 1 174 ? 3.814 -19.828 -4.715 1 98.88 174 ALA A O 1
ATOM 1351 N N . ILE A 1 175 ? 4.742 -17.844 -5.078 1 98.94 175 ILE A N 1
ATOM 1352 C CA . ILE A 1 175 ? 3.615 -17.078 -4.555 1 98.94 175 ILE A CA 1
ATOM 1353 C C . ILE A 1 175 ? 3.258 -15.953 -5.531 1 98.94 175 ILE A C 1
ATOM 1355 O O . ILE A 1 175 ? 4.133 -15.203 -5.969 1 98.94 175 ILE A O 1
ATOM 1359 N N . VAL A 1 176 ? 2.033 -15.859 -5.938 1 98.94 176 VAL A N 1
ATOM 1360 C CA . VAL A 1 176 ? 1.509 -14.781 -6.762 1 98.94 176 VAL A CA 1
ATOM 1361 C C . VAL A 1 176 ? 0.561 -13.914 -5.938 1 98.94 176 VAL A C 1
ATOM 1363 O O . VAL A 1 176 ? -0.306 -14.43 -5.23 1 98.94 176 VAL A O 1
ATOM 1366 N N . MET A 1 177 ? 0.763 -12.648 -5.988 1 98.75 177 MET A N 1
ATOM 1367 C CA . MET A 1 177 ? -0.04 -11.68 -5.25 1 98.75 177 MET A CA 1
ATOM 1368 C C . MET A 1 177 ? -0.771 -10.742 -6.203 1 98.75 177 MET A C 1
ATOM 1370 O O . MET A 1 177 ? -0.14 -9.992 -6.949 1 98.75 177 MET A O 1
ATOM 1374 N N . LEU A 1 178 ? -2.061 -10.727 -6.137 1 97.56 178 LEU A N 1
ATOM 1375 C CA . LEU A 1 178 ? -2.83 -9.859 -7.023 1 97.56 178 LEU A CA 1
ATOM 1376 C C . LEU A 1 178 ? -3.051 -8.492 -6.395 1 97.56 178 LEU A C 1
ATOM 1378 O O . LEU A 1 178 ? -3.625 -8.391 -5.309 1 97.56 178 LEU A O 1
ATOM 1382 N N . GLY A 1 179 ? -2.564 -7.512 -7.035 1 96.69 179 GLY A N 1
ATOM 1383 C CA . GLY A 1 179 ? -2.879 -6.121 -6.75 1 96.69 179 GLY A CA 1
ATOM 1384 C C . GLY A 1 179 ? -3.855 -5.516 -7.738 1 96.69 179 GLY A C 1
ATOM 1385 O O . GLY A 1 179 ? -4.883 -6.117 -8.055 1 96.69 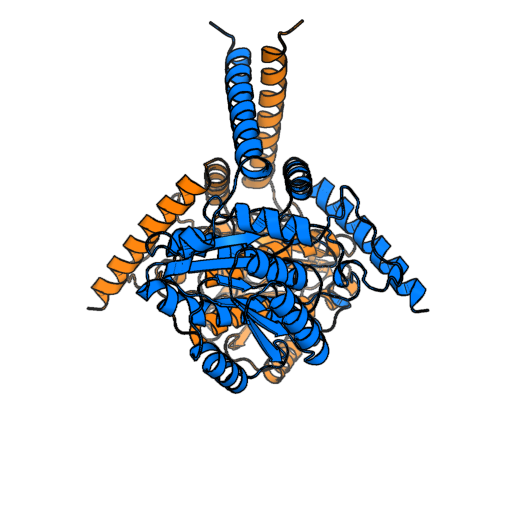179 GLY A O 1
ATOM 1386 N N . SER A 1 180 ? -3.549 -4.301 -8.141 1 92.94 180 SER A N 1
ATOM 1387 C CA . SER A 1 180 ? -4.387 -3.566 -9.086 1 92.94 180 SER A CA 1
ATOM 1388 C C . SER A 1 180 ? -3.646 -2.369 -9.672 1 92.94 180 SER A C 1
ATOM 1390 O O . SER A 1 180 ? -2.717 -1.845 -9.055 1 92.94 180 SER A O 1
ATOM 1392 N N . VAL A 1 181 ? -4.121 -1.984 -10.812 1 92.06 181 VAL A N 1
ATOM 1393 C CA . VAL A 1 181 ? -3.584 -0.773 -11.43 1 92.06 181 VAL A CA 1
ATOM 1394 C C . VAL A 1 181 ? -3.916 0.437 -10.555 1 92.06 181 VAL A C 1
ATOM 1396 O O . VAL A 1 181 ? -3.201 1.441 -10.578 1 92.06 181 VAL A O 1
ATOM 1399 N N . SER A 1 182 ? -4.922 0.355 -9.805 1 91.88 182 SER A N 1
ATOM 1400 C CA . SER A 1 182 ? -5.316 1.446 -8.914 1 91.88 182 SER A CA 1
ATOM 1401 C C . SER A 1 182 ? -4.254 1.709 -7.855 1 91.88 182 SER A C 1
ATOM 1403 O O . SER A 1 182 ? -4.281 2.742 -7.184 1 91.88 182 SER A O 1
ATOM 1405 N N . ALA A 1 183 ? -3.322 0.828 -7.734 1 93.38 183 ALA A N 1
ATOM 1406 C CA . ALA A 1 183 ? -2.256 0.966 -6.746 1 93.38 183 ALA A CA 1
ATOM 1407 C C . ALA A 1 183 ? -1.039 1.663 -7.348 1 93.38 183 ALA A C 1
ATOM 1409 O O . ALA A 1 183 ? -0.097 2.01 -6.629 1 93.38 183 ALA A O 1
ATOM 1410 N N . VAL A 1 184 ? -1.059 1.872 -8.648 1 92.38 184 VAL A N 1
ATOM 1411 C CA . VAL A 1 184 ? 0.131 2.365 -9.336 1 92.38 184 VAL A CA 1
ATOM 1412 C C . VAL A 1 184 ? 0.041 3.881 -9.5 1 92.38 184 VAL A C 1
ATOM 1414 O O . VAL A 1 184 ? 1.062 4.555 -9.656 1 92.38 184 VAL A O 1
ATOM 1417 N N . THR A 1 185 ? -1.12 4.414 -9.508 1 95.25 185 THR A N 1
ATOM 1418 C CA . THR A 1 185 ? -1.402 5.848 -9.547 1 95.25 185 THR A CA 1
ATOM 1419 C C . THR A 1 185 ? -2.545 6.199 -8.602 1 95.25 185 THR A C 1
ATOM 1421 O O . THR A 1 185 ? -3.377 5.352 -8.281 1 95.25 185 THR A O 1
ATOM 1424 N N . PRO A 1 186 ? -2.535 7.445 -8.133 1 97.44 186 PRO A N 1
ATOM 1425 C CA . PRO A 1 186 ? -3.641 7.805 -7.242 1 97.44 186 PRO A CA 1
ATOM 1426 C C . PRO A 1 186 ? -5.008 7.566 -7.871 1 97.44 186 PRO A C 1
ATOM 1428 O O . PRO A 1 186 ? -5.234 7.938 -9.031 1 97.44 186 PRO A O 1
ATOM 1431 N N . ALA A 1 187 ? -5.871 6.938 -7.066 1 97.12 187 ALA A N 1
ATOM 1432 C CA . ALA A 1 187 ? -7.18 6.523 -7.566 1 97.12 187 ALA A CA 1
ATOM 1433 C C . ALA A 1 187 ? -8.305 7.105 -6.711 1 97.12 187 ALA A C 1
ATOM 1435 O O . ALA A 1 187 ? -8.891 6.402 -5.883 1 97.12 187 ALA A O 1
ATOM 1436 N N . PRO A 1 188 ? -8.703 8.375 -7.039 1 98.38 188 PRO A N 1
ATOM 1437 C CA . PRO A 1 188 ? -9.812 8.977 -6.297 1 98.38 188 PRO A CA 1
ATOM 1438 C C . PRO A 1 188 ? -11.109 8.18 -6.426 1 98.38 188 PRO A C 1
ATOM 1440 O O . PRO A 1 188 ? -11.359 7.559 -7.461 1 98.38 188 PRO A O 1
ATOM 1443 N N . LEU A 1 189 ? -11.922 8.102 -5.336 1 97.75 189 LEU A N 1
ATOM 1444 C CA . LEU A 1 189 ? -13.203 7.414 -5.207 1 97.75 189 LEU A CA 1
ATOM 1445 C C . LEU A 1 189 ? -13 5.914 -5.027 1 97.75 189 LEU A C 1
ATOM 1447 O O . LEU A 1 189 ? -13.969 5.156 -4.957 1 97.75 189 LEU A O 1
ATOM 1451 N N . LEU A 1 190 ? -11.766 5.488 -4.961 1 97.31 190 LEU A N 1
ATOM 1452 C CA . LEU A 1 190 ? -11.375 4.113 -4.672 1 97.31 190 LEU A CA 1
ATOM 1453 C C . LEU A 1 190 ? -10.242 4.074 -3.65 1 97.31 190 LEU A C 1
ATOM 1455 O O . LEU A 1 190 ? -9.414 3.162 -3.674 1 97.31 190 LEU A O 1
ATOM 1459 N N . CYS A 1 191 ? -10.18 5.004 -2.828 1 97.94 191 CYS A N 1
ATOM 1460 C CA . CYS A 1 191 ? -8.984 5.285 -2.041 1 97.94 191 CYS A CA 1
ATOM 1461 C C . CYS A 1 191 ? -8.656 4.125 -1.109 1 97.94 191 CYS A C 1
ATOM 1463 O O . CYS A 1 191 ? -7.508 3.68 -1.042 1 97.94 191 CYS A O 1
ATOM 1465 N N . THR A 1 192 ? -9.664 3.609 -0.366 1 98.12 192 THR A N 1
ATOM 1466 C CA . THR A 1 192 ? -9.391 2.504 0.546 1 98.12 192 THR A CA 1
ATOM 1467 C C . THR A 1 192 ? -8.992 1.25 -0.228 1 98.12 192 THR A C 1
ATOM 1469 O O . THR A 1 192 ? -8 0.598 0.104 1 98.12 192 THR A O 1
ATOM 1472 N N . TYR A 1 193 ? -9.711 0.944 -1.276 1 97.5 193 TYR A N 1
ATOM 1473 C CA . TYR A 1 193 ? -9.398 -0.201 -2.123 1 97.5 193 TYR A CA 1
ATOM 1474 C C . TYR A 1 193 ? -7.988 -0.084 -2.695 1 97.5 193 TYR A C 1
ATOM 1476 O O . TYR A 1 193 ? -7.188 -1.018 -2.59 1 97.5 193 TYR A O 1
ATOM 1484 N N . ALA A 1 194 ? -7.719 1.099 -3.297 1 98.19 194 ALA A N 1
ATOM 1485 C CA . ALA A 1 194 ? -6.398 1.342 -3.875 1 98.19 194 ALA A CA 1
ATOM 1486 C C . ALA A 1 194 ? -5.305 1.187 -2.826 1 98.19 194 ALA A C 1
ATOM 1488 O O . ALA A 1 194 ? -4.227 0.664 -3.117 1 98.19 194 ALA A O 1
ATOM 1489 N N . GLY A 1 195 ? -5.59 1.636 -1.629 1 98.62 195 GLY A N 1
ATOM 1490 C CA . GLY A 1 195 ? -4.656 1.441 -0.532 1 98.62 195 GLY A CA 1
ATOM 1491 C C . GLY A 1 195 ? -4.348 -0.02 -0.262 1 98.62 195 GLY A C 1
ATOM 1492 O O . GLY A 1 195 ? -3.184 -0.398 -0.115 1 98.62 195 GLY A O 1
ATOM 1493 N N . THR A 1 196 ? -5.332 -0.855 -0.221 1 98.62 196 THR A N 1
ATOM 1494 C CA . THR A 1 196 ? -5.133 -2.273 0.059 1 98.62 196 THR A CA 1
ATOM 1495 C C . THR A 1 196 ? -4.344 -2.939 -1.062 1 98.62 196 THR A C 1
ATOM 1497 O O . THR A 1 196 ? -3.516 -3.818 -0.809 1 98.62 196 THR A O 1
ATOM 1500 N N . LYS A 1 197 ? -4.605 -2.551 -2.248 1 98.5 197 LYS A N 1
ATOM 1501 C CA . LYS A 1 197 ? -3.893 -3.146 -3.375 1 98.5 197 LYS A CA 1
ATOM 1502 C C . LYS A 1 197 ? -2.447 -2.656 -3.432 1 98.5 197 LYS A C 1
ATOM 1504 O O . LYS A 1 197 ? -1.552 -3.396 -3.842 1 98.5 197 LYS A O 1
ATOM 1509 N N . ALA A 1 198 ? -2.246 -1.423 -2.975 1 98.56 198 ALA A N 1
ATOM 1510 C CA . ALA A 1 198 ? -0.876 -0.942 -2.814 1 98.56 198 ALA A CA 1
ATOM 1511 C C . ALA A 1 198 ? -0.133 -1.747 -1.752 1 98.56 198 ALA A C 1
ATOM 1513 O O . ALA A 1 198 ? 1.059 -2.029 -1.898 1 98.56 198 ALA A O 1
ATOM 1514 N N . PHE A 1 199 ? -0.826 -2.084 -0.695 1 98.75 199 PHE A N 1
ATOM 1515 C CA . PHE A 1 199 ? -0.264 -2.979 0.309 1 98.75 199 PHE A CA 1
ATOM 1516 C C . PHE A 1 199 ? 0.202 -4.281 -0.329 1 98.75 199 PHE A C 1
ATOM 1518 O O . PHE A 1 199 ? 1.338 -4.711 -0.119 1 98.75 199 PHE A O 1
ATOM 1525 N N . ASN A 1 200 ? -0.623 -4.887 -1.136 1 98.75 200 ASN A N 1
ATOM 1526 C CA . ASN A 1 200 ? -0.333 -6.176 -1.763 1 98.75 200 ASN A CA 1
ATOM 1527 C C . ASN A 1 200 ? 0.903 -6.098 -2.654 1 98.75 200 ASN A C 1
ATOM 1529 O O . ASN A 1 200 ? 1.768 -6.973 -2.6 1 98.75 200 ASN A O 1
ATOM 1533 N N . LEU A 1 201 ? 0.984 -5.047 -3.443 1 98.62 201 LEU A N 1
ATOM 1534 C CA . LEU A 1 201 ? 2.109 -4.906 -4.363 1 98.62 201 LEU A CA 1
ATOM 1535 C C . LEU A 1 201 ? 3.416 -4.727 -3.596 1 98.62 201 LEU A C 1
ATOM 1537 O O . LEU A 1 201 ? 4.41 -5.395 -3.895 1 98.62 201 LEU A O 1
ATOM 1541 N N . SER A 1 202 ? 3.379 -3.85 -2.602 1 98.56 202 SER A N 1
ATOM 1542 C CA . SER A 1 202 ? 4.578 -3.582 -1.811 1 98.56 202 SER A CA 1
ATOM 1543 C C . SER A 1 202 ? 5.008 -4.816 -1.023 1 98.56 202 SER A C 1
ATOM 1545 O O . SER A 1 202 ? 6.188 -5.176 -1.019 1 98.56 202 SER A O 1
ATOM 1547 N N . PHE A 1 203 ? 4.062 -5.457 -0.404 1 98.75 203 PHE A N 1
ATOM 1548 C CA . PHE A 1 203 ? 4.266 -6.66 0.389 1 98.75 203 PHE A CA 1
ATOM 1549 C C . PHE A 1 203 ? 4.914 -7.758 -0.448 1 98.75 203 PHE A C 1
ATOM 1551 O O . PHE A 1 203 ? 5.953 -8.305 -0.07 1 98.75 203 PHE A O 1
ATOM 1558 N N . ALA A 1 204 ? 4.434 -7.961 -1.613 1 98.75 204 ALA A N 1
ATOM 1559 C CA . ALA A 1 204 ? 4.895 -9.031 -2.49 1 98.75 204 ALA A CA 1
ATOM 1560 C C . ALA A 1 204 ? 6.254 -8.695 -3.096 1 98.75 204 ALA A C 1
ATOM 1562 O O . ALA A 1 204 ? 7.121 -9.57 -3.211 1 98.75 204 ALA A O 1
ATOM 1563 N N . SER A 1 205 ? 6.426 -7.48 -3.48 1 98.5 205 SER A N 1
ATOM 1564 C CA . SER A 1 205 ? 7.699 -7.098 -4.086 1 98.5 205 SER A CA 1
ATOM 1565 C C . SER A 1 205 ? 8.844 -7.223 -3.088 1 98.5 205 SER A C 1
ATOM 1567 O O . SER A 1 205 ? 9.961 -7.602 -3.459 1 98.5 205 SER A O 1
ATOM 1569 N N . GLY A 1 206 ? 8.562 -6.855 -1.837 1 98.62 206 GLY A N 1
ATOM 1570 C CA . GLY A 1 206 ? 9.562 -7.086 -0.807 1 98.62 206 GLY A CA 1
ATOM 1571 C C . GLY A 1 206 ? 9.898 -8.555 -0.617 1 98.62 206 GLY A C 1
ATOM 1572 O O . GLY A 1 206 ? 11.07 -8.922 -0.526 1 98.62 206 GLY A O 1
ATOM 1573 N N . LEU A 1 207 ? 8.906 -9.367 -0.622 1 98.81 207 LEU A N 1
ATOM 1574 C CA . LEU A 1 207 ? 9.07 -10.797 -0.425 1 98.81 207 LEU A CA 1
ATOM 1575 C C . LEU A 1 207 ? 9.844 -11.422 -1.586 1 98.81 207 LEU A C 1
ATOM 1577 O O . LEU A 1 207 ? 10.57 -12.398 -1.399 1 98.81 207 LEU A O 1
ATOM 1581 N N . HIS A 1 208 ? 9.68 -10.867 -2.791 1 98.81 208 HIS A N 1
ATOM 1582 C CA . HIS A 1 208 ? 10.406 -11.336 -3.967 1 98.81 208 HIS A CA 1
ATOM 1583 C C . HIS A 1 208 ? 11.906 -11.406 -3.697 1 98.81 208 HIS A C 1
ATOM 1585 O O . HIS A 1 208 ? 12.547 -12.422 -3.98 1 98.81 208 HIS A O 1
ATOM 1591 N N . TYR A 1 209 ? 12.422 -10.367 -3.148 1 98.69 209 TYR A N 1
ATOM 1592 C CA . TYR A 1 209 ? 13.852 -10.305 -2.889 1 98.69 209 TYR A CA 1
ATOM 1593 C C . TYR A 1 209 ? 14.219 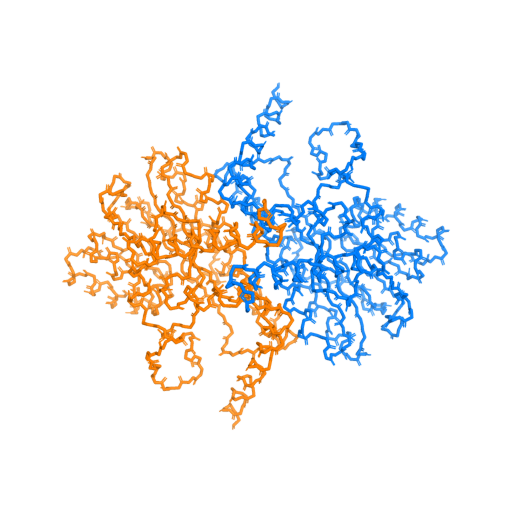-11.109 -1.647 1 98.69 209 TYR A C 1
ATOM 1595 O O . TYR A 1 209 ? 15.258 -11.781 -1.618 1 98.69 209 TYR A O 1
ATOM 1603 N N . GLU A 1 210 ? 13.391 -11.078 -0.653 1 98.69 210 GLU A N 1
ATOM 1604 C CA . GLU A 1 210 ? 13.656 -11.727 0.629 1 98.69 210 GLU A CA 1
ATOM 1605 C C . GLU A 1 210 ? 13.719 -13.242 0.48 1 98.69 210 GLU A C 1
ATOM 1607 O O . GLU A 1 210 ? 14.578 -13.891 1.08 1 98.69 210 GLU A O 1
ATOM 1612 N N . LEU A 1 211 ? 12.852 -13.797 -0.351 1 98.75 211 LEU A N 1
ATOM 1613 C CA . LEU A 1 211 ? 12.664 -15.242 -0.345 1 98.75 211 LEU A CA 1
ATOM 1614 C C . LEU A 1 211 ? 13.461 -15.898 -1.473 1 98.75 211 LEU A C 1
ATOM 1616 O O . LEU A 1 211 ? 13.562 -17.125 -1.531 1 98.75 211 LEU A O 1
ATOM 1620 N N . LYS A 1 212 ? 14.016 -15.094 -2.318 1 98.19 212 LYS A N 1
ATOM 1621 C CA . LYS A 1 212 ? 14.742 -15.602 -3.477 1 98.19 212 LYS A CA 1
ATOM 1622 C C . LYS A 1 212 ? 15.867 -16.547 -3.049 1 98.19 212 LYS A C 1
ATOM 1624 O O . LYS A 1 212 ? 16.078 -17.594 -3.67 1 98.19 212 LYS A O 1
ATOM 1629 N N . GLU A 1 213 ? 16.562 -16.219 -1.992 1 97.44 213 GLU A N 1
ATOM 1630 C CA . GLU A 1 213 ? 17.688 -17.031 -1.544 1 97.44 213 GLU A CA 1
ATOM 1631 C C . GLU A 1 213 ? 17.234 -18.391 -1.022 1 97.44 213 GLU A C 1
ATOM 1633 O O . GLU A 1 213 ? 18.031 -19.312 -0.883 1 97.44 213 GLU A O 1
ATOM 1638 N N . PHE A 1 214 ? 15.953 -18.531 -0.78 1 98.12 214 PHE A N 1
ATOM 1639 C CA . PHE A 1 214 ? 15.406 -19.781 -0.277 1 98.12 214 PHE A CA 1
ATOM 1640 C C . PHE A 1 214 ? 14.695 -20.547 -1.389 1 98.12 214 PHE A C 1
ATOM 1642 O O . PHE A 1 214 ? 13.938 -21.484 -1.12 1 98.12 214 PHE A O 1
ATOM 1649 N N . GLY A 1 215 ? 14.82 -20.047 -2.645 1 98.25 215 GLY A N 1
ATOM 1650 C CA . GLY A 1 215 ? 14.273 -20.75 -3.787 1 98.25 215 GLY A CA 1
ATOM 1651 C C . GLY A 1 215 ? 12.797 -20.484 -4 1 98.25 215 GLY A C 1
ATOM 1652 O O . GLY A 1 215 ? 12.117 -21.266 -4.688 1 98.25 215 GLY A O 1
ATOM 1653 N N . ILE A 1 216 ? 12.258 -19.5 -3.385 1 98.81 216 ILE A N 1
ATOM 1654 C CA . ILE A 1 216 ? 10.844 -19.172 -3.514 1 98.81 216 ILE A CA 1
ATOM 1655 C C . ILE A 1 216 ? 10.688 -17.922 -4.383 1 98.81 216 ILE A C 1
ATOM 1657 O O . ILE A 1 216 ? 11.281 -16.875 -4.102 1 98.81 216 ILE A O 1
ATOM 1661 N N . ASP A 1 217 ? 9.922 -18.016 -5.484 1 98.88 217 ASP A N 1
ATOM 1662 C CA . ASP A 1 217 ? 9.641 -16.875 -6.352 1 98.88 217 ASP A CA 1
ATOM 1663 C C . ASP A 1 217 ? 8.32 -16.203 -5.965 1 98.88 217 ASP A C 1
ATOM 1665 O O . ASP A 1 217 ? 7.324 -16.891 -5.711 1 98.88 217 ASP A O 1
ATOM 1669 N N . VAL A 1 218 ? 8.336 -14.922 -5.828 1 98.88 218 VAL A N 1
ATOM 1670 C CA . VAL A 1 218 ? 7.148 -14.133 -5.52 1 98.88 218 VAL A CA 1
ATOM 1671 C C . VAL A 1 218 ? 6.902 -13.109 -6.625 1 98.88 218 VAL A C 1
ATOM 1673 O O . VAL A 1 218 ? 7.836 -12.438 -7.074 1 98.88 218 VAL A O 1
ATOM 1676 N N . LEU A 1 219 ? 5.66 -13.008 -7.066 1 98.81 219 LEU A N 1
ATOM 1677 C CA . LEU A 1 219 ? 5.309 -12.102 -8.148 1 98.81 219 LEU A CA 1
ATOM 1678 C C . LEU A 1 219 ? 4.102 -11.25 -7.773 1 98.81 219 LEU A C 1
ATOM 1680 O O . LEU A 1 219 ? 3.045 -11.781 -7.426 1 98.81 219 LEU A O 1
ATOM 1684 N N . ALA A 1 220 ? 4.297 -9.93 -7.773 1 98.62 220 ALA A N 1
ATOM 1685 C CA . ALA A 1 220 ? 3.199 -8.984 -7.609 1 98.62 220 ALA A CA 1
ATOM 1686 C C . ALA A 1 220 ? 2.572 -8.633 -8.953 1 98.62 220 ALA A C 1
ATOM 1688 O O . ALA A 1 220 ? 3.283 -8.367 -9.93 1 98.62 220 ALA A O 1
ATOM 1689 N N . VAL A 1 221 ? 1.237 -8.594 -9.016 1 98.19 221 VAL A N 1
ATOM 1690 C CA . VAL A 1 221 ? 0.541 -8.367 -10.273 1 98.19 221 VAL A CA 1
ATOM 1691 C C . VAL A 1 221 ? -0.398 -7.172 -10.141 1 98.19 221 VAL A C 1
ATOM 1693 O O . VAL A 1 221 ? -1.149 -7.07 -9.164 1 98.19 221 VAL A O 1
ATOM 1696 N N . SER A 1 222 ? -0.343 -6.266 -11.031 1 97 222 SER A N 1
ATOM 1697 C CA . SER A 1 222 ? -1.215 -5.098 -11.039 1 97 222 SER A CA 1
ATOM 1698 C C . SER A 1 222 ? -2.111 -5.082 -12.273 1 97 222 SER A C 1
ATOM 1700 O O . SER A 1 222 ? -1.945 -4.238 -13.156 1 97 222 SER A O 1
ATOM 1702 N N . PRO A 1 223 ? -3.123 -5.891 -12.242 1 94.12 223 PRO A N 1
ATOM 1703 C CA . PRO A 1 223 ? -4.02 -5.938 -13.398 1 94.12 223 PRO A CA 1
ATOM 1704 C C . PRO A 1 223 ? -4.785 -4.633 -13.602 1 94.12 223 PRO A C 1
ATOM 1706 O O . PRO A 1 223 ? -5.008 -3.883 -12.648 1 94.12 223 PRO A O 1
ATOM 1709 N N . ASN A 1 224 ? -5.062 -4.383 -14.859 1 91.94 224 ASN A N 1
ATOM 1710 C CA . ASN A 1 224 ? -6.07 -3.389 -15.211 1 91.94 224 ASN A CA 1
ATOM 1711 C C . ASN A 1 224 ? -7.43 -4.035 -15.469 1 91.94 224 ASN A C 1
ATOM 1713 O O . ASN A 1 224 ? -7.832 -4.949 -14.75 1 91.94 224 ASN A O 1
ATOM 1717 N N . MET A 1 225 ? -8.18 -3.488 -16.328 1 85.06 225 MET A N 1
ATOM 1718 C CA . MET A 1 225 ? -9.531 -3.994 -16.547 1 85.06 225 MET A CA 1
ATOM 1719 C C . MET A 1 225 ? -9.5 -5.379 -17.188 1 85.06 225 MET A C 1
ATOM 1721 O O . MET A 1 225 ? -8.875 -5.574 -18.219 1 85.06 225 MET A O 1
ATOM 1725 N N . VAL A 1 226 ? -10.062 -6.254 -16.438 1 81.75 226 VAL A N 1
ATOM 1726 C CA . VAL A 1 226 ? -10.203 -7.629 -16.922 1 81.75 226 VAL A CA 1
ATOM 1727 C C . VAL A 1 226 ? -11.68 -8.016 -16.969 1 81.75 226 VAL A C 1
ATOM 1729 O O . VAL A 1 226 ? -12.445 -7.652 -16.062 1 81.75 226 VAL A O 1
ATOM 1732 N N . VAL A 1 227 ? -12.023 -8.719 -17.922 1 79.31 227 VAL A N 1
ATOM 1733 C CA . VAL A 1 227 ? -13.406 -9.18 -18.031 1 79.31 227 VAL A CA 1
ATOM 1734 C C . VAL A 1 227 ? -13.758 -10.055 -16.828 1 79.31 227 VAL A C 1
ATOM 1736 O O . VAL A 1 227 ? -13.25 -11.164 -16.703 1 79.31 227 VAL A O 1
ATOM 1739 N N . SER A 1 228 ? -14.5 -9.531 -15.922 1 74.94 228 SER A N 1
ATOM 1740 C CA . SER A 1 228 ? -14.914 -10.195 -14.688 1 74.94 228 SER A CA 1
ATOM 1741 C C . SER A 1 228 ? -16.156 -9.539 -14.086 1 74.94 228 SER A C 1
ATOM 1743 O O . SER A 1 228 ? -16.562 -8.461 -14.531 1 74.94 228 SER A O 1
ATOM 1745 N N . LYS A 1 229 ? -16.75 -10.258 -13.148 1 68.88 229 LYS A N 1
ATOM 1746 C CA . LYS A 1 229 ? -17.891 -9.688 -12.445 1 68.88 229 LYS A CA 1
ATOM 1747 C C . LYS A 1 229 ? -17.516 -8.406 -11.711 1 68.88 229 LYS A C 1
ATOM 1749 O O . LYS A 1 229 ? -18.297 -7.465 -11.641 1 68.88 229 LYS A O 1
ATOM 1754 N N . MET A 1 230 ? -16.359 -8.367 -11.273 1 67.44 230 MET A N 1
ATOM 1755 C CA . MET A 1 230 ? -15.891 -7.191 -10.547 1 67.44 230 MET A CA 1
ATOM 1756 C C . MET A 1 230 ? -15.883 -5.961 -11.445 1 67.44 230 MET A C 1
ATOM 1758 O O . MET A 1 230 ? -16.266 -4.871 -11.023 1 67.44 230 MET A O 1
ATOM 1762 N N . THR A 1 231 ? -15.445 -6.211 -12.641 1 71.06 231 THR A N 1
ATOM 1763 C CA . THR A 1 231 ? -15.367 -5.086 -13.57 1 71.06 231 THR A CA 1
ATOM 1764 C C . THR A 1 231 ? -16.75 -4.758 -14.141 1 71.06 231 THR A C 1
ATOM 1766 O O . THR A 1 231 ? -16.984 -3.635 -14.586 1 71.06 231 THR A O 1
ATOM 1769 N N . GLN A 1 232 ? -17.562 -5.836 -14.148 1 66.5 232 GLN A N 1
ATOM 1770 C CA . GLN A 1 232 ? -18.922 -5.652 -14.656 1 66.5 232 GLN A CA 1
ATOM 1771 C C . GLN A 1 232 ? -19.75 -4.781 -13.727 1 66.5 232 GLN A C 1
ATOM 1773 O O . GLN A 1 232 ? -20.625 -4.039 -14.172 1 66.5 232 GLN A O 1
ATOM 1778 N N . GLY A 1 233 ? -19.375 -4.773 -12.578 1 60.56 233 GLY A N 1
ATOM 1779 C CA . GLY A 1 233 ? -20.141 -4.012 -11.609 1 60.56 233 GLY A CA 1
ATOM 1780 C C . GLY A 1 233 ? -21.625 -4.324 -11.648 1 60.56 233 GLY A C 1
ATOM 1781 O O . GLY A 1 233 ? -22.031 -5.492 -11.594 1 60.56 233 GLY A O 1
ATOM 1782 N N . LEU A 1 234 ? -22.406 -3.285 -11.789 1 55.22 234 LEU A N 1
ATOM 1783 C CA . LEU A 1 234 ? -23.859 -3.414 -11.766 1 55.22 234 LEU A CA 1
ATOM 1784 C C . LEU A 1 234 ? -24.406 -3.705 -13.156 1 55.22 234 LEU A C 1
ATOM 1786 O O . LEU A 1 234 ? -25.609 -3.922 -13.328 1 55.22 234 LEU A O 1
ATOM 1790 N N . SER A 1 235 ? -23.406 -3.777 -14.07 1 59.22 235 SER A N 1
ATOM 1791 C CA . SER A 1 235 ? -23.859 -3.959 -15.445 1 59.22 235 SER A CA 1
ATOM 1792 C C . SER A 1 235 ? -24.297 -5.402 -15.695 1 59.22 235 SER A C 1
ATOM 1794 O O . SER A 1 235 ? -23.672 -6.336 -15.195 1 59.22 235 SER A O 1
ATOM 1796 N N . SER A 1 236 ? -25.406 -5.543 -16.391 1 61.81 236 SER A N 1
ATOM 1797 C CA . SER A 1 236 ? -25.906 -6.871 -16.734 1 61.81 236 SER A CA 1
ATOM 1798 C C . SER A 1 236 ? -25.297 -7.352 -18.047 1 61.81 236 SER A C 1
ATOM 1800 O O . SER A 1 236 ? -25.453 -8.516 -18.422 1 61.81 236 SER A O 1
ATOM 1802 N N . ARG A 1 237 ? -24.656 -6.441 -18.672 1 61.06 237 ARG A N 1
ATOM 1803 C CA . ARG A 1 237 ? -24.109 -6.805 -19.984 1 61.06 237 ARG A CA 1
ATOM 1804 C C . ARG A 1 237 ? -22.781 -7.535 -19.828 1 61.06 237 ARG A C 1
ATOM 1806 O O . ARG A 1 237 ? -21.938 -7.148 -19.016 1 61.06 237 ARG A O 1
ATOM 1813 N N . LYS A 1 238 ? -22.703 -8.547 -20.656 1 62.41 238 LYS A N 1
ATOM 1814 C CA . LYS A 1 238 ? -21.469 -9.32 -20.609 1 62.41 238 LYS A CA 1
ATOM 1815 C C . LYS A 1 238 ? -20.281 -8.5 -21.094 1 62.41 238 LYS A C 1
ATOM 1817 O O . LYS A 1 238 ? -20.312 -7.91 -22.188 1 62.41 238 LYS A O 1
ATOM 1822 N N . PRO A 1 239 ? -19.234 -8.398 -20.375 1 66.19 239 PRO A N 1
ATOM 1823 C CA . PRO A 1 239 ? -18.078 -7.605 -20.781 1 66.19 239 PRO A CA 1
ATOM 1824 C C . PRO A 1 239 ? -17.344 -8.203 -22 1 66.19 239 PRO A C 1
ATOM 1826 O O . PRO A 1 239 ? -17.266 -9.422 -22.125 1 66.19 239 PRO A O 1
ATOM 1829 N N . ARG A 1 240 ? -17.156 -7.262 -23.062 1 73 240 ARG A N 1
ATOM 1830 C CA . ARG A 1 240 ? -16.422 -7.68 -24.25 1 73 240 ARG A CA 1
ATOM 1831 C C . ARG A 1 240 ? -14.93 -7.371 -24.125 1 73 240 ARG A C 1
ATOM 1833 O O . ARG A 1 240 ? -14.555 -6.383 -23.484 1 73 240 ARG A O 1
ATOM 1840 N N . GLU A 1 241 ? -14.148 -8.312 -24.672 1 81.56 241 GLU A N 1
ATOM 1841 C CA . GLU A 1 241 ? -12.695 -8.125 -24.672 1 81.56 241 GLU A CA 1
ATOM 1842 C C . GLU A 1 241 ? -12.297 -6.965 -25.578 1 81.56 241 GLU A C 1
ATOM 1844 O O . GLU A 1 241 ? -12.805 -6.84 -26.703 1 81.56 241 GLU A O 1
ATOM 1849 N N . THR A 1 242 ? -11.57 -6.066 -25.094 1 82.5 242 THR A N 1
ATOM 1850 C CA . THR A 1 242 ? -10.969 -4.957 -25.828 1 82.5 242 THR A CA 1
ATOM 1851 C C . THR A 1 242 ? -9.484 -4.828 -25.484 1 82.5 242 THR A C 1
ATOM 1853 O O . THR A 1 242 ? -8.93 -5.672 -24.781 1 82.5 242 THR A O 1
ATOM 1856 N N . PHE A 1 243 ? -8.797 -3.932 -26.172 1 83.44 243 PHE A N 1
ATOM 1857 C CA . PHE A 1 243 ? -7.406 -3.664 -25.812 1 83.44 243 PHE A CA 1
ATOM 1858 C C . PHE A 1 243 ? -7.281 -3.289 -24.344 1 83.44 243 PHE A C 1
ATOM 1860 O O . PHE A 1 243 ? -6.336 -3.701 -23.672 1 83.44 243 PHE A O 1
ATOM 1867 N N . LEU A 1 244 ? -8.273 -2.631 -23.828 1 82.88 244 LEU A N 1
ATOM 1868 C CA . LEU A 1 244 ? -8.242 -2.119 -22.469 1 82.88 244 LEU A CA 1
ATOM 1869 C C . LEU A 1 244 ? -8.758 -3.164 -21.484 1 82.88 244 LEU A C 1
ATOM 1871 O O . LEU A 1 244 ? -8.336 -3.189 -20.312 1 82.88 244 LEU A O 1
ATOM 1875 N N . MET A 1 245 ? -9.688 -3.959 -21.922 1 84.81 245 MET A N 1
ATOM 1876 C CA . MET A 1 245 ? -10.258 -5.012 -21.094 1 84.81 245 MET A CA 1
ATOM 1877 C C . MET A 1 245 ? -9.883 -6.391 -21.625 1 84.81 245 MET A C 1
ATOM 1879 O O . MET A 1 245 ? -10.508 -6.898 -22.562 1 84.81 245 MET A O 1
ATOM 1883 N N . VAL A 1 246 ? -9.008 -7.059 -20.922 1 85.75 246 VAL A N 1
ATOM 1884 C CA . VAL A 1 246 ? -8.391 -8.258 -21.469 1 85.75 246 VAL A CA 1
ATOM 1885 C C . VAL A 1 246 ? -9.094 -9.5 -20.938 1 85.75 246 VAL A C 1
ATOM 1887 O O . VAL A 1 246 ? -9.805 -9.43 -19.922 1 85.75 246 VAL A O 1
ATOM 1890 N N . ASN A 1 247 ? -8.82 -10.531 -21.656 1 89.88 247 ASN A N 1
ATOM 1891 C CA . ASN A 1 247 ? -9.352 -11.836 -21.25 1 89.88 247 ASN A CA 1
ATOM 1892 C C . ASN A 1 247 ? -8.609 -12.383 -20.031 1 89.88 247 ASN A C 1
ATOM 1894 O O . ASN A 1 247 ? -7.387 -12.297 -19.953 1 89.88 247 ASN A O 1
ATOM 1898 N N . ALA A 1 248 ? -9.367 -12.984 -19.156 1 92.44 248 ALA A N 1
ATOM 1899 C CA . ALA A 1 248 ? -8.812 -13.469 -17.891 1 92.44 248 ALA A CA 1
ATOM 1900 C C . ALA A 1 248 ? -7.844 -14.625 -18.125 1 92.44 248 ALA A C 1
ATOM 1902 O O . ALA A 1 248 ? -6.824 -14.742 -17.453 1 92.44 248 ALA A O 1
ATOM 1903 N N . ASP A 1 249 ? -8.102 -15.508 -19.141 1 94.38 249 ASP A N 1
ATOM 1904 C CA . ASP A 1 249 ? -7.25 -16.656 -19.422 1 94.38 249 ASP A CA 1
ATOM 1905 C C . ASP A 1 249 ? -5.871 -16.219 -19.906 1 94.38 249 ASP A C 1
ATOM 1907 O O . ASP A 1 249 ? -4.852 -16.75 -19.453 1 94.38 249 ASP A O 1
ATOM 1911 N N . CYS A 1 250 ? -5.922 -15.25 -20.766 1 93.88 250 CYS A N 1
ATOM 1912 C CA . CYS A 1 250 ? -4.66 -14.742 -21.297 1 93.88 250 CYS A CA 1
ATOM 1913 C C . CYS A 1 250 ? -3.854 -14.039 -20.219 1 93.88 250 CYS A C 1
ATOM 1915 O O . CYS A 1 250 ? -2.635 -14.195 -20.141 1 93.88 250 CYS A O 1
ATOM 1917 N N . MET A 1 251 ? -4.539 -13.32 -19.422 1 94.81 251 MET A N 1
ATOM 1918 C CA . MET A 1 251 ? -3.883 -12.633 -18.312 1 94.81 251 MET A CA 1
ATOM 1919 C C . MET A 1 251 ? -3.248 -13.625 -17.359 1 94.81 251 MET A C 1
ATOM 1921 O O . MET A 1 251 ? -2.098 -13.453 -16.938 1 94.81 251 MET A O 1
ATOM 1925 N N . ALA A 1 252 ? -3.959 -14.656 -17.031 1 97 252 ALA A N 1
ATOM 1926 C CA . ALA A 1 252 ? -3.453 -15.695 -16.125 1 97 252 ALA A CA 1
ATOM 1927 C C . ALA A 1 252 ? -2.207 -16.359 -16.703 1 97 252 ALA A C 1
ATOM 1929 O O . ALA A 1 252 ? -1.184 -16.469 -16.031 1 97 252 ALA A O 1
ATOM 1930 N N . HIS A 1 253 ? -2.258 -16.719 -17.953 1 97.38 253 HIS A N 1
ATOM 1931 C CA . HIS A 1 253 ? -1.169 -17.422 -18.625 1 97.38 253 HIS A CA 1
ATOM 1932 C C . HIS A 1 253 ? 0.097 -16.578 -18.656 1 97.38 253 HIS A C 1
ATOM 1934 O O . HIS A 1 253 ? 1.171 -17.047 -18.266 1 97.38 253 HIS A O 1
ATOM 1940 N N . GLN A 1 254 ? -0.079 -15.375 -19.062 1 97.12 254 GLN A N 1
ATOM 1941 C CA . GLN A 1 254 ? 1.065 -14.477 -19.188 1 97.12 254 GLN A CA 1
ATOM 1942 C C . GLN A 1 254 ? 1.644 -14.141 -17.812 1 97.12 254 GLN A C 1
ATOM 1944 O O . GLN A 1 254 ? 2.855 -13.961 -17.672 1 97.12 254 GLN A O 1
ATOM 1949 N N . THR A 1 255 ? 0.809 -13.977 -16.812 1 98.06 255 THR A N 1
ATOM 1950 C CA . THR A 1 255 ? 1.271 -13.703 -15.461 1 98.06 255 THR A CA 1
ATOM 1951 C C . THR A 1 255 ? 2.186 -14.82 -14.969 1 98.06 255 THR A C 1
ATOM 1953 O O . THR A 1 255 ? 3.303 -14.562 -14.516 1 98.06 255 THR A O 1
ATOM 1956 N N . PHE A 1 256 ? 1.75 -16.062 -15.141 1 98.62 256 PHE A N 1
ATOM 1957 C CA . PHE A 1 256 ? 2.518 -17.203 -14.641 1 98.62 256 PHE A CA 1
ATOM 1958 C C . PHE A 1 256 ? 3.836 -17.344 -15.398 1 98.62 256 PHE A C 1
ATOM 1960 O O . PHE A 1 256 ? 4.848 -17.75 -14.82 1 98.62 256 PHE A O 1
ATOM 1967 N N . ASP A 1 257 ? 3.859 -16.953 -16.672 1 98.19 257 ASP A N 1
ATOM 1968 C CA . ASP A 1 257 ? 5.074 -17.016 -17.469 1 98.19 257 ASP A CA 1
ATOM 1969 C C . ASP A 1 257 ? 6.164 -16.109 -16.891 1 98.19 257 ASP A C 1
ATOM 1971 O O . ASP A 1 257 ? 7.352 -16.328 -17.141 1 98.19 257 ASP A O 1
ATOM 1975 N N . LYS A 1 258 ? 5.746 -15.133 -16.141 1 97.88 258 LYS A N 1
ATOM 1976 C CA . LYS A 1 258 ? 6.691 -14.117 -15.695 1 97.88 258 LYS A CA 1
ATOM 1977 C C . LYS A 1 258 ? 7.191 -14.414 -14.281 1 97.88 258 LYS A C 1
ATOM 1979 O O . LYS A 1 258 ? 8.047 -13.695 -13.758 1 97.88 258 LYS A O 1
ATOM 1984 N N . LEU A 1 259 ? 6.691 -15.422 -13.672 1 97.94 259 LEU A N 1
ATOM 1985 C CA . LEU A 1 259 ? 7.141 -15.82 -12.344 1 97.94 259 LEU A CA 1
ATOM 1986 C C . LEU A 1 259 ? 8.648 -16.031 -12.32 1 97.94 259 LEU A C 1
ATOM 1988 O O . LEU A 1 259 ? 9.195 -16.734 -13.188 1 97.94 259 LEU A O 1
ATOM 1992 N N . GLY A 1 260 ? 9.32 -15.367 -11.32 1 96.56 260 GLY A N 1
ATOM 1993 C CA . GLY A 1 260 ? 10.758 -15.523 -11.164 1 96.56 260 GLY A CA 1
ATOM 1994 C C . GLY A 1 260 ? 11.562 -14.547 -12 1 96.56 260 GLY A C 1
ATOM 1995 O O . GLY A 1 260 ? 12.773 -14.406 -11.812 1 96.56 260 GLY A O 1
ATOM 1996 N N . SER A 1 261 ? 10.922 -13.789 -12.914 1 96.06 261 SER A N 1
ATOM 1997 C CA . SER A 1 261 ? 11.633 -12.914 -13.844 1 96.06 261 SER A CA 1
ATOM 1998 C C . SER A 1 261 ? 11.625 -11.469 -13.359 1 96.06 261 SER A C 1
ATOM 2000 O O . SER A 1 261 ? 12.578 -10.727 -13.594 1 96.06 261 SER A O 1
ATOM 2002 N N . VAL A 1 262 ? 10.555 -11.039 -12.766 1 97 262 VAL A N 1
ATOM 2003 C CA . VAL A 1 262 ? 10.398 -9.664 -12.297 1 97 262 VAL A CA 1
ATOM 2004 C C . VAL A 1 262 ? 9.672 -9.664 -10.953 1 97 262 VAL A C 1
ATOM 2006 O O . VAL A 1 262 ? 8.953 -10.609 -10.625 1 97 262 VAL A O 1
ATOM 2009 N N . PRO A 1 263 ? 9.906 -8.648 -10.195 1 97.75 263 PRO A N 1
ATOM 2010 C CA . PRO A 1 263 ? 9.18 -8.57 -8.93 1 97.75 263 PRO A CA 1
ATOM 2011 C C . PRO A 1 263 ? 7.719 -8.172 -9.109 1 97.75 263 PRO A C 1
ATOM 2013 O O . PRO A 1 263 ? 6.887 -8.469 -8.25 1 97.75 263 PRO A O 1
ATOM 2016 N N . GLN A 1 264 ? 7.445 -7.473 -10.172 1 97.62 264 GLN A N 1
ATOM 2017 C CA . GLN A 1 264 ? 6.098 -6.965 -10.406 1 97.62 264 GLN A CA 1
ATOM 2018 C C . GLN A 1 264 ? 5.766 -6.961 -11.898 1 97.62 264 GLN A C 1
ATOM 2020 O O . GLN A 1 264 ? 6.633 -6.699 -12.734 1 97.62 264 GLN A O 1
ATOM 2025 N N . THR A 1 265 ? 4.469 -7.211 -12.227 1 97 265 THR A N 1
ATOM 2026 C CA . THR A 1 265 ? 3.996 -7.172 -13.602 1 97 265 THR A CA 1
ATOM 2027 C C . THR A 1 265 ? 2.543 -6.711 -13.664 1 97 265 THR A C 1
ATOM 2029 O O . THR A 1 265 ? 1.831 -6.75 -12.656 1 97 265 THR A O 1
ATOM 2032 N N . SER A 1 266 ? 2.16 -6.254 -14.859 1 95.5 266 SER A N 1
ATOM 2033 C CA . SER A 1 266 ? 0.755 -5.918 -15.062 1 95.5 266 SER A CA 1
ATOM 2034 C C . SER A 1 266 ? -0.04 -7.129 -15.547 1 95.5 266 SER A C 1
ATOM 2036 O O . SER A 1 266 ? -1.255 -7.043 -15.734 1 95.5 266 SER A O 1
ATOM 2038 N N . GLY A 1 267 ? 0.552 -8.234 -15.68 1 93.44 267 GLY A N 1
ATOM 2039 C CA . GLY A 1 267 ? -0.097 -9.5 -15.984 1 93.44 267 GLY A CA 1
ATOM 2040 C C . GLY A 1 267 ? -0.232 -9.758 -17.469 1 93.44 267 GLY A C 1
ATOM 2041 O O . GLY A 1 267 ? 0.128 -10.836 -17.953 1 93.44 267 GLY A O 1
ATOM 2042 N N . HIS A 1 268 ? -0.721 -8.781 -18.219 1 94.19 268 HIS A N 1
ATOM 2043 C CA . HIS A 1 268 ? -0.965 -8.867 -19.656 1 94.19 268 HIS A CA 1
ATOM 2044 C C . HIS A 1 268 ? -0.154 -7.828 -20.406 1 94.19 268 HIS A C 1
ATOM 2046 O O . HIS A 1 268 ? 0.024 -6.703 -19.938 1 94.19 268 HIS A O 1
ATOM 2052 N N . ARG A 1 269 ? 0.199 -8.188 -21.641 1 94.94 269 ARG A N 1
ATOM 2053 C CA . ARG A 1 269 ? 1.028 -7.297 -22.453 1 94.94 269 ARG A CA 1
ATOM 2054 C C . ARG A 1 269 ? 0.317 -5.977 -22.703 1 94.94 269 ARG A C 1
ATOM 2056 O O . ARG A 1 269 ? 0.945 -4.914 -22.703 1 94.94 269 ARG A O 1
ATOM 2063 N N . ASN A 1 270 ? -1.014 -6.004 -22.969 1 94.75 270 ASN A N 1
ATOM 2064 C CA . ASN A 1 270 ? -1.771 -4.773 -23.156 1 94.75 270 ASN A CA 1
ATOM 2065 C C . ASN A 1 270 ? -1.725 -3.893 -21.906 1 94.75 270 ASN A C 1
ATOM 2067 O O . ASN A 1 270 ? -1.534 -2.678 -22.016 1 94.75 270 ASN A O 1
ATOM 2071 N N . HIS A 1 271 ? -1.866 -4.555 -20.781 1 95.25 271 HIS A N 1
ATOM 2072 C CA . HIS A 1 271 ? -1.816 -3.828 -19.516 1 95.25 271 HIS A CA 1
ATOM 2073 C C . HIS A 1 271 ? -0.426 -3.258 -19.266 1 95.25 271 HIS A C 1
ATOM 2075 O O . HIS A 1 271 ? -0.288 -2.188 -18.672 1 95.25 271 HIS A O 1
ATOM 2081 N N . ALA A 1 272 ? 0.55 -3.961 -19.734 1 95.88 272 ALA A N 1
ATOM 2082 C CA . ALA A 1 272 ? 1.919 -3.477 -19.578 1 95.88 272 ALA A CA 1
ATOM 2083 C C . ALA A 1 272 ? 2.137 -2.189 -20.359 1 95.88 272 ALA A C 1
ATOM 2085 O O . ALA A 1 272 ? 2.781 -1.257 -19.875 1 95.88 272 ALA A O 1
ATOM 2086 N N . ILE A 1 273 ? 1.608 -2.156 -21.531 1 95.25 273 ILE A N 1
ATOM 2087 C CA . ILE A 1 273 ? 1.699 -0.961 -22.359 1 95.25 273 ILE A CA 1
ATOM 2088 C C . ILE A 1 273 ? 0.968 0.195 -21.688 1 95.25 273 ILE A C 1
ATOM 2090 O O . ILE A 1 273 ? 1.511 1.296 -21.562 1 95.25 273 ILE A O 1
ATOM 2094 N N . LEU A 1 274 ? -0.218 -0.087 -21.234 1 93.81 274 LEU A N 1
ATOM 2095 C CA . LEU A 1 274 ? -1.019 0.941 -20.578 1 93.81 274 LEU A CA 1
ATOM 2096 C C . LEU A 1 274 ? -0.306 1.48 -19.344 1 93.81 274 LEU A C 1
ATOM 2098 O O . LEU A 1 274 ? -0.275 2.693 -19.109 1 93.81 274 LEU A O 1
ATOM 2102 N N . GLU A 1 275 ? 0.205 0.604 -18.578 1 94.5 275 GLU A N 1
ATOM 2103 C CA . GLU A 1 275 ? 0.898 1.015 -17.375 1 94.5 275 GLU A CA 1
ATOM 2104 C C . GLU A 1 275 ? 2.121 1.869 -17.688 1 94.5 275 GLU A C 1
ATOM 2106 O O . GLU A 1 275 ? 2.41 2.84 -16.984 1 94.5 275 GLU A O 1
ATOM 2111 N N . THR A 1 276 ? 2.816 1.506 -18.734 1 93.69 276 THR A N 1
ATOM 2112 C CA . THR A 1 276 ? 3.975 2.281 -19.156 1 93.69 276 THR A CA 1
ATOM 2113 C C . THR A 1 276 ? 3.562 3.693 -19.562 1 93.69 276 THR A C 1
ATOM 2115 O O . THR A 1 276 ? 4.23 4.668 -19.203 1 93.69 276 THR A O 1
ATOM 2118 N N . ILE A 1 277 ? 2.463 3.824 -20.234 1 93.12 277 ILE A N 1
ATOM 2119 C CA . ILE A 1 277 ? 1.953 5.121 -20.672 1 93.12 277 ILE A CA 1
ATOM 2120 C C . ILE A 1 277 ? 1.534 5.945 -19.453 1 93.12 277 ILE A C 1
ATOM 2122 O O . ILE A 1 277 ? 1.893 7.121 -19.344 1 93.12 277 ILE A O 1
ATOM 2126 N N . ILE A 1 278 ? 0.852 5.344 -18.578 1 93.12 278 ILE A N 1
ATOM 2127 C CA . ILE A 1 278 ? 0.36 6.016 -17.391 1 93.12 278 ILE A CA 1
ATOM 2128 C C . ILE A 1 278 ? 1.538 6.539 -16.562 1 93.12 278 ILE A C 1
ATOM 2130 O O . ILE A 1 278 ? 1.521 7.684 -16.094 1 93.12 278 ILE A O 1
ATOM 2134 N N . LYS A 1 279 ? 2.594 5.738 -16.484 1 91.5 279 LYS A N 1
ATOM 2135 C CA . LYS A 1 279 ? 3.758 6.098 -15.68 1 91.5 279 LYS A CA 1
ATOM 2136 C C . LYS A 1 279 ? 4.562 7.211 -16.344 1 91.5 279 LYS A C 1
ATOM 2138 O O . LYS A 1 279 ? 5.32 7.918 -15.68 1 91.5 279 LYS A O 1
ATOM 2143 N N . ALA A 1 280 ? 4.402 7.395 -17.625 1 90.5 280 ALA A N 1
ATOM 2144 C CA . ALA A 1 280 ? 5.152 8.398 -18.375 1 90.5 280 ALA A CA 1
ATOM 2145 C C . ALA A 1 280 ? 4.445 9.75 -18.344 1 90.5 280 ALA A C 1
ATOM 2147 O O . ALA A 1 280 ? 5.055 10.789 -18.625 1 90.5 280 ALA A O 1
ATOM 2148 N N . LEU A 1 281 ? 3.152 9.781 -17.984 1 93.81 281 LEU A N 1
ATOM 2149 C CA . LEU A 1 281 ? 2.367 11.008 -17.969 1 93.81 281 LEU A CA 1
ATOM 2150 C C . LEU A 1 281 ? 2.424 11.664 -16.594 1 93.81 281 LEU A C 1
ATOM 2152 O O . LEU A 1 281 ? 2.625 10.984 -15.578 1 93.81 281 LEU A O 1
ATOM 2156 N N . PRO A 1 282 ? 2.26 12.992 -16.562 1 93.81 282 PRO A N 1
ATOM 2157 C CA . PRO A 1 282 ? 2.197 13.656 -15.258 1 93.81 282 PRO A CA 1
ATOM 2158 C C . PRO A 1 282 ? 1.082 13.109 -14.375 1 93.81 282 PRO A C 1
ATOM 2160 O O . PRO A 1 282 ? -0.054 12.953 -14.828 1 93.81 282 PRO A O 1
ATOM 2163 N N . THR A 1 283 ? 1.387 12.844 -13.18 1 95.31 283 THR A N 1
ATOM 2164 C CA . THR A 1 283 ? 0.463 12.227 -12.234 1 95.31 283 THR A CA 1
ATOM 2165 C C . THR A 1 283 ? -0.806 13.062 -12.094 1 95.31 283 THR A C 1
ATOM 2167 O O . THR A 1 283 ? -1.911 12.516 -12.047 1 95.31 283 THR A O 1
ATOM 2170 N N . ASN A 1 284 ? -0.651 14.414 -12.094 1 96.44 284 ASN A N 1
ATOM 2171 C CA . ASN A 1 284 ? -1.809 15.289 -11.961 1 96.44 284 ASN A CA 1
ATOM 2172 C C . ASN A 1 284 ? -2.789 15.102 -13.117 1 96.44 284 ASN A C 1
ATOM 2174 O O . ASN A 1 284 ? -4.004 15.086 -12.914 1 96.44 284 ASN A O 1
ATOM 2178 N N . PHE A 1 285 ? -2.207 14.961 -14.273 1 97.19 285 PHE A N 1
ATOM 2179 C CA . PHE A 1 285 ? -3.049 14.758 -15.445 1 97.19 285 PHE A CA 1
ATOM 2180 C C . PHE A 1 285 ? -3.793 13.43 -15.359 1 97.19 285 PHE A C 1
ATOM 2182 O O . PHE A 1 285 ? -5.012 13.383 -15.531 1 97.19 285 PHE A O 1
ATOM 2189 N N . VAL A 1 286 ? -3.111 12.406 -15.016 1 97.25 286 VAL A N 1
ATOM 2190 C CA . VAL A 1 286 ? -3.666 11.055 -14.969 1 97.25 286 VAL A CA 1
ATOM 2191 C C . VAL A 1 286 ? -4.723 10.969 -13.875 1 97.25 286 VAL A C 1
ATOM 2193 O O . VAL A 1 286 ? -5.844 10.523 -14.117 1 97.25 286 VAL A O 1
ATOM 2196 N N . SER A 1 287 ? -4.422 11.438 -12.688 1 97.75 287 SER A N 1
ATOM 2197 C CA . SER A 1 287 ? -5.301 11.25 -11.539 1 97.75 287 SER A CA 1
ATOM 2198 C C . SER A 1 287 ? -6.535 12.141 -11.641 1 97.75 287 SER A C 1
ATOM 2200 O O . SER A 1 287 ? -7.613 11.773 -11.164 1 97.75 287 SER A O 1
ATOM 2202 N N . ASN A 1 288 ? -6.41 13.289 -12.281 1 98 288 ASN A N 1
ATOM 2203 C CA . ASN A 1 288 ? -7.594 14.109 -12.523 1 98 288 ASN A CA 1
ATOM 2204 C C . ASN A 1 288 ? -8.523 13.461 -13.539 1 98 288 ASN A C 1
ATOM 2206 O O . ASN A 1 288 ? -9.75 13.562 -13.43 1 98 288 ASN A O 1
ATOM 2210 N N . LYS A 1 289 ? -7.938 12.844 -14.562 1 97.5 289 LYS A N 1
ATOM 2211 C CA . LYS A 1 289 ? -8.758 12.102 -15.508 1 97.5 289 LYS A CA 1
ATOM 2212 C C . LYS A 1 289 ? -9.461 10.93 -14.828 1 97.5 289 LYS A C 1
ATOM 2214 O O . LYS A 1 289 ? -10.633 10.664 -15.094 1 97.5 289 LYS A O 1
ATOM 2219 N N . ILE A 1 290 ? -8.758 10.219 -13.938 1 97.12 290 ILE A N 1
ATOM 2220 C CA . ILE A 1 290 ? -9.336 9.117 -13.172 1 97.12 290 ILE A CA 1
ATOM 2221 C C . ILE A 1 290 ? -10.484 9.633 -12.312 1 97.12 290 ILE A C 1
ATOM 2223 O O . ILE A 1 290 ? -11.539 9 -12.227 1 97.12 290 ILE A O 1
ATOM 2227 N N . LEU A 1 291 ? -10.273 10.766 -11.68 1 98.12 291 LEU A N 1
ATOM 2228 C CA . LEU A 1 291 ? -11.32 11.383 -10.867 1 98.12 291 LEU A CA 1
ATOM 2229 C C . LEU A 1 291 ? -12.586 11.609 -11.688 1 98.12 291 LEU A C 1
ATOM 2231 O O . LEU A 1 291 ? -13.68 11.234 -11.266 1 98.12 291 LEU A O 1
ATOM 2235 N N . LEU A 1 292 ? -12.422 12.172 -12.906 1 97.56 292 LEU A N 1
ATOM 2236 C CA . LEU A 1 292 ? -13.562 12.461 -13.766 1 97.56 292 LEU A CA 1
ATOM 2237 C C . LEU A 1 292 ? -14.25 11.18 -14.203 1 97.56 292 LEU A C 1
ATOM 2239 O O . LEU A 1 292 ? -15.484 11.094 -14.203 1 97.56 292 LEU A O 1
ATOM 2243 N N . THR A 1 293 ? -13.484 10.25 -14.547 1 95.38 293 THR A N 1
ATOM 2244 C CA . THR A 1 293 ? -14.031 8.969 -14.977 1 95.38 293 THR A CA 1
ATOM 2245 C C . THR A 1 293 ? -14.797 8.297 -13.844 1 95.38 293 THR A C 1
ATOM 2247 O O . THR A 1 293 ? -15.898 7.793 -14.047 1 95.38 293 THR A O 1
ATOM 2250 N N . ASN A 1 294 ? -14.211 8.281 -12.648 1 95.81 294 ASN A N 1
ATOM 2251 C CA . ASN A 1 294 ? -14.836 7.637 -11.5 1 95.81 294 ASN A CA 1
ATOM 2252 C C . ASN A 1 294 ? -16.125 8.352 -11.094 1 95.81 294 ASN A C 1
ATOM 2254 O O . ASN A 1 294 ? -17.078 7.711 -10.641 1 95.81 294 ASN A O 1
ATOM 2258 N N . LYS A 1 295 ? -16.156 9.633 -11.227 1 96.56 295 LYS A N 1
ATOM 2259 C CA . LYS A 1 295 ? -17.391 10.383 -10.977 1 96.56 295 LYS A CA 1
ATOM 2260 C C . LYS A 1 295 ? -18.484 9.977 -11.953 1 96.56 295 LYS A C 1
ATOM 2262 O O . LYS A 1 295 ? -19.656 9.859 -11.57 1 96.56 295 LYS A O 1
ATOM 2267 N N . SER A 1 296 ? -18.062 9.812 -13.227 1 95.12 296 SER A N 1
ATOM 2268 C CA . SER A 1 296 ? -19.016 9.398 -14.242 1 95.12 296 SER A CA 1
ATOM 2269 C C . SER A 1 296 ? -19.578 8.008 -13.938 1 95.12 296 SER A C 1
ATOM 2271 O O . SER A 1 296 ? -20.781 7.773 -14.07 1 95.12 296 SER A O 1
ATOM 2273 N N . ILE A 1 297 ? -18.75 7.105 -13.508 1 92.06 297 ILE A N 1
ATOM 2274 C CA . ILE A 1 297 ? -19.156 5.75 -13.148 1 92.06 297 ILE A CA 1
ATOM 2275 C C . ILE A 1 297 ? -20.141 5.801 -11.977 1 92.06 297 ILE A C 1
ATOM 2277 O O . ILE A 1 297 ? -21.156 5.109 -11.984 1 92.06 297 ILE A O 1
ATOM 2281 N N . LYS A 1 298 ? -19.797 6.594 -11.039 1 93.25 298 LYS A N 1
ATOM 2282 C CA . LYS A 1 298 ? -20.672 6.754 -9.875 1 93.25 298 LYS A CA 1
ATOM 2283 C C . LYS A 1 298 ? -22.047 7.258 -10.289 1 93.25 298 LYS A C 1
ATOM 2285 O O . LYS A 1 298 ? -23.078 6.711 -9.867 1 93.25 298 LYS A O 1
ATOM 2290 N N . ARG A 1 299 ? -22.109 8.25 -11.125 1 94.12 299 ARG A N 1
ATOM 2291 C CA . ARG A 1 299 ? -23.359 8.836 -11.57 1 94.12 299 ARG A CA 1
ATOM 2292 C C . ARG A 1 299 ? -24.219 7.816 -12.32 1 94.12 299 ARG A C 1
ATOM 2294 O O . ARG A 1 299 ? -25.422 7.727 -12.102 1 94.12 299 ARG A O 1
ATOM 2301 N N . LYS A 1 300 ? -23.594 7.047 -13.141 1 90.25 300 LYS A N 1
ATOM 2302 C CA . LYS A 1 300 ? -24.297 6.035 -13.914 1 90.25 300 LYS A CA 1
ATOM 2303 C C . LYS A 1 300 ? -24.875 4.949 -13 1 90.25 300 LYS A C 1
ATOM 2305 O O . LYS A 1 300 ? -26 4.492 -13.195 1 90.25 300 LYS A O 1
ATOM 2310 N N . ALA A 1 301 ? -24.078 4.609 -12.031 1 88.56 301 ALA A N 1
ATOM 2311 C CA . ALA A 1 301 ? -24.516 3.572 -11.102 1 88.56 301 ALA A CA 1
ATOM 2312 C C . ALA A 1 301 ? -25.688 4.051 -10.25 1 88.56 301 ALA A C 1
ATOM 2314 O O . ALA A 1 301 ? -26.609 3.287 -9.977 1 88.56 301 ALA A O 1
ATOM 2315 N N . GLU A 1 302 ? -25.641 5.262 -9.828 1 89.44 302 GLU A N 1
ATOM 2316 C CA . GLU A 1 302 ? -26.703 5.82 -8.992 1 89.44 302 GLU A CA 1
ATOM 2317 C C . GLU A 1 302 ? -27.984 6.027 -9.781 1 89.44 302 GLU A C 1
ATOM 2319 O O . GLU A 1 302 ? -29.078 5.926 -9.234 1 89.44 302 GLU A O 1
ATOM 2324 N N . ARG A 1 303 ? -27.828 6.281 -10.961 1 86.75 303 ARG A N 1
ATOM 2325 C CA . ARG A 1 303 ? -29 6.445 -11.812 1 86.75 303 ARG A CA 1
ATOM 2326 C C . ARG A 1 303 ? -29.703 5.113 -12.031 1 86.75 303 ARG A C 1
ATOM 2328 O O . ARG A 1 303 ? -30.938 5.062 -12.086 1 86.75 303 ARG A O 1
ATOM 2335 N N . LYS A 1 304 ? -29.047 4.059 -12.125 1 76 304 LYS A N 1
ATOM 2336 C CA . LYS A 1 304 ? -29.625 2.734 -12.352 1 76 304 LYS A CA 1
ATOM 2337 C C . LYS A 1 304 ? -30.344 2.23 -11.102 1 76 304 LYS A C 1
ATOM 2339 O O . LYS A 1 304 ? -31.25 1.412 -11.195 1 76 304 LYS A O 1
ATOM 2344 N N . ARG A 1 305 ? -30.047 2.676 -10.055 1 74.06 305 ARG A N 1
ATOM 2345 C CA . ARG A 1 305 ? -30.656 2.252 -8.797 1 74.06 305 ARG A CA 1
ATOM 2346 C C . ARG A 1 305 ? -31.938 3.025 -8.523 1 74.06 305 ARG A C 1
ATOM 2348 O O . ARG A 1 305 ? -32.781 2.58 -7.742 1 74.06 305 ARG A O 1
ATOM 2355 N N . GLU A 1 306 ? -32.031 4.125 -9.125 1 57.12 306 GLU A N 1
ATOM 2356 C CA . GLU A 1 306 ? -33.312 4.824 -9.078 1 57.12 306 GLU A CA 1
ATOM 2357 C C . GLU A 1 306 ? -34.312 4.242 -10.094 1 57.12 306 GLU A C 1
ATOM 2359 O O . GLU A 1 306 ? -35.5 4.133 -9.812 1 57.12 306 GLU A O 1
ATOM 2364 N N . MET B 1 1 ? 19.094 20.578 -40.281 1 50.19 1 MET B N 1
ATOM 2365 C CA . MET B 1 1 ? 18.078 19.969 -39.406 1 50.19 1 MET B CA 1
ATOM 2366 C C . MET B 1 1 ? 18.719 19.172 -38.281 1 50.19 1 MET B C 1
ATOM 2368 O O . MET B 1 1 ? 19.625 18.359 -38.531 1 50.19 1 MET B O 1
ATOM 2372 N N . PRO B 1 2 ? 18.641 19.656 -37.188 1 70.38 2 PRO B N 1
ATOM 2373 C CA . PRO B 1 2 ? 19.328 18.922 -36.125 1 70.38 2 PRO B CA 1
ATOM 2374 C C . PRO B 1 2 ? 19.078 17.406 -36.188 1 70.38 2 PRO B C 1
ATOM 2376 O O . PRO B 1 2 ? 18 16.984 -36.625 1 70.38 2 PRO B O 1
ATOM 2379 N N . SER B 1 3 ? 20.125 16.625 -36.25 1 84.12 3 SER B N 1
ATOM 2380 C CA . SER B 1 3 ? 19.984 15.172 -36.281 1 84.12 3 SER B CA 1
ATOM 2381 C C . SER B 1 3 ? 19.016 14.688 -35.219 1 84.12 3 SER B C 1
ATOM 2383 O O . SER B 1 3 ? 18.734 15.398 -34.25 1 84.12 3 SER B O 1
ATOM 2385 N N . LEU B 1 4 ? 18.172 13.781 -35.594 1 87.12 4 LEU B N 1
ATOM 2386 C CA . LEU B 1 4 ? 17.281 13.125 -34.625 1 87.12 4 LEU B CA 1
ATOM 2387 C C . LEU B 1 4 ? 17.938 13.023 -33.281 1 87.12 4 LEU B C 1
ATOM 2389 O O . LEU B 1 4 ? 17.297 13.281 -32.25 1 87.12 4 LEU B O 1
ATOM 2393 N N . ILE B 1 5 ? 19.188 12.852 -33.25 1 88.5 5 ILE B N 1
ATOM 2394 C CA . ILE B 1 5 ? 19.953 12.68 -32 1 88.5 5 ILE B CA 1
ATOM 2395 C C . ILE B 1 5 ? 20.047 14.008 -31.266 1 88.5 5 ILE B C 1
ATOM 2397 O O . ILE B 1 5 ? 19.844 14.055 -30.047 1 88.5 5 ILE B O 1
ATOM 2401 N N . SER B 1 6 ? 20.266 15.039 -31.984 1 88.69 6 SER B N 1
ATOM 2402 C CA . SER B 1 6 ? 20.359 16.359 -31.359 1 88.69 6 SER B CA 1
ATOM 2403 C C . SER B 1 6 ? 19 16.844 -30.875 1 88.69 6 SER B C 1
ATOM 2405 O O . SER B 1 6 ? 18.906 17.516 -29.844 1 88.69 6 SER B O 1
ATOM 2407 N N . THR B 1 7 ? 18.062 16.531 -31.641 1 89.94 7 THR B N 1
ATOM 2408 C CA . THR B 1 7 ? 16.703 16.906 -31.25 1 89.94 7 THR B CA 1
ATOM 2409 C C . THR B 1 7 ? 16.281 16.188 -29.969 1 89.94 7 THR B C 1
ATOM 2411 O O . THR B 1 7 ? 15.766 16.812 -29.047 1 89.94 7 THR B O 1
ATOM 2414 N N . VAL B 1 8 ? 16.562 14.953 -29.922 1 89.44 8 VAL B N 1
ATOM 2415 C CA . VAL B 1 8 ? 16.266 14.18 -28.719 1 89.44 8 VAL B CA 1
ATOM 2416 C C . VAL B 1 8 ? 17.047 14.727 -27.531 1 89.44 8 VAL B C 1
ATOM 2418 O O . VAL B 1 8 ? 16.516 14.891 -26.438 1 89.44 8 VAL B O 1
ATOM 2421 N N . GLY B 1 9 ? 18.25 15.047 -27.766 1 89.5 9 GLY B N 1
ATOM 2422 C CA . GLY B 1 9 ? 19.078 15.609 -26.703 1 89.5 9 GLY B CA 1
ATOM 2423 C C . GLY B 1 9 ? 18.547 16.938 -26.172 1 89.5 9 GLY B C 1
ATOM 2424 O O . GLY B 1 9 ? 18.531 17.156 -24.969 1 89.5 9 GLY B O 1
ATOM 2425 N N . ALA B 1 10 ? 18.109 17.75 -27.078 1 90.88 10 ALA B N 1
ATOM 2426 C CA . ALA B 1 10 ? 17.578 19.047 -26.688 1 90.88 10 ALA B CA 1
ATOM 2427 C C . ALA B 1 10 ? 16.281 18.891 -25.891 1 90.88 10 ALA B C 1
ATOM 2429 O O . ALA B 1 10 ? 16.094 19.578 -24.891 1 90.88 10 ALA B O 1
ATOM 2430 N N . VAL B 1 11 ? 15.43 18.047 -26.328 1 90.44 11 VAL B N 1
ATOM 2431 C CA . VAL B 1 11 ? 14.156 17.812 -25.656 1 90.44 11 VAL B CA 1
ATOM 2432 C C . VAL B 1 11 ? 14.406 17.25 -24.266 1 90.44 11 VAL B C 1
ATOM 2434 O O . VAL B 1 11 ? 13.805 17.703 -23.281 1 90.44 11 VAL B O 1
ATOM 2437 N N . VAL B 1 12 ? 15.297 16.359 -24.141 1 90.5 12 VAL B N 1
ATOM 2438 C CA . VAL B 1 12 ? 15.578 15.711 -22.875 1 90.5 12 VAL B CA 1
ATOM 2439 C C . VAL B 1 12 ? 16.203 16.719 -21.906 1 90.5 12 VAL B C 1
ATOM 2441 O O . VAL B 1 12 ? 15.844 16.766 -20.719 1 90.5 12 VAL B O 1
ATOM 2444 N N . LEU B 1 13 ? 17.109 17.469 -22.391 1 91.31 13 LEU B N 1
ATOM 2445 C CA . LEU B 1 13 ? 17.719 18.484 -21.531 1 91.31 13 LEU B CA 1
ATOM 2446 C C . LEU B 1 13 ? 16.688 19.5 -21.062 1 91.31 13 LEU B C 1
ATOM 2448 O O . LEU B 1 13 ? 16.75 19.953 -19.922 1 91.31 13 LEU B O 1
ATOM 2452 N N . GLY B 1 14 ? 15.781 19.875 -21.969 1 92.25 14 GLY B N 1
ATOM 2453 C CA . GLY B 1 14 ? 14.688 20.734 -21.562 1 92.25 14 GLY B CA 1
ATOM 2454 C C . GLY B 1 14 ? 13.805 20.125 -20.484 1 92.25 14 GLY B C 1
ATOM 2455 O O . GLY B 1 14 ? 13.438 20.812 -19.516 1 92.25 14 GLY B O 1
ATOM 2456 N N . LEU B 1 15 ? 13.516 18.859 -20.578 1 90.62 15 LEU B N 1
ATOM 2457 C CA . LEU B 1 15 ? 12.711 18.156 -19.594 1 90.62 15 LEU B CA 1
ATOM 2458 C C . LEU B 1 15 ? 13.445 18.047 -18.266 1 90.62 15 LEU B C 1
ATOM 2460 O O . LEU B 1 15 ? 12.836 18.203 -17.203 1 90.62 15 LEU B O 1
ATOM 2464 N N . ILE B 1 16 ? 14.68 17.812 -18.391 1 91.38 16 ILE B N 1
ATOM 2465 C CA . ILE B 1 16 ? 15.492 17.719 -17.188 1 91.38 16 ILE B CA 1
ATOM 2466 C C . ILE B 1 16 ? 15.5 19.062 -16.469 1 91.38 16 ILE B C 1
ATOM 2468 O O . ILE B 1 16 ? 15.336 19.125 -15.242 1 91.38 16 ILE B O 1
ATOM 2472 N N . LEU B 1 17 ? 15.672 20.062 -17.188 1 93.69 17 LEU B N 1
ATOM 2473 C CA . LEU B 1 17 ? 15.672 21.406 -16.609 1 93.69 17 LEU B CA 1
ATOM 2474 C C . LEU B 1 17 ? 14.336 21.688 -15.93 1 93.69 17 LEU B C 1
ATOM 2476 O O . LEU B 1 17 ? 14.297 22.25 -14.836 1 93.69 17 LEU B O 1
ATOM 2480 N N . PHE B 1 18 ? 13.297 21.359 -16.547 1 93.88 18 PHE B N 1
ATOM 2481 C CA . PHE B 1 18 ? 11.969 21.562 -15.984 1 93.88 18 PHE B CA 1
ATOM 2482 C C . PHE B 1 18 ? 11.805 20.797 -14.68 1 93.88 18 PHE B C 1
ATOM 2484 O O . PHE B 1 18 ? 11.289 21.312 -13.695 1 93.88 18 PHE B O 1
ATOM 2491 N N . LYS B 1 19 ? 12.25 19.578 -14.688 1 92.25 19 LYS B N 1
ATOM 2492 C CA . LYS B 1 19 ? 12.156 18.734 -13.492 1 92.25 19 LYS B CA 1
ATOM 2493 C C . LYS B 1 19 ? 12.992 19.312 -12.352 1 92.25 19 LYS B C 1
ATOM 2495 O O . LYS B 1 19 ? 12.578 19.281 -11.195 1 92.25 19 LYS B O 1
ATOM 2500 N N . VAL B 1 20 ? 14.117 19.797 -12.688 1 94.56 20 VAL B N 1
ATOM 2501 C CA . VAL B 1 20 ? 15.008 20.375 -11.688 1 94.56 20 VAL B CA 1
ATOM 2502 C C . VAL B 1 20 ? 14.375 21.641 -11.117 1 94.56 20 VAL B C 1
ATOM 2504 O O . VAL B 1 20 ? 14.391 21.859 -9.898 1 94.56 20 VAL B O 1
ATOM 2507 N N . MET B 1 21 ? 13.789 22.469 -11.898 1 96.06 21 MET B N 1
ATOM 2508 C CA . MET B 1 21 ? 13.141 23.688 -11.445 1 96.06 21 MET B CA 1
ATOM 2509 C C . MET B 1 21 ? 11.953 23.375 -10.539 1 96.06 21 MET B C 1
ATOM 2511 O O . MET B 1 21 ? 11.766 24.031 -9.516 1 96.06 21 MET B O 1
ATOM 2515 N N . ARG B 1 22 ? 11.211 22.438 -10.93 1 94.12 22 ARG B N 1
ATOM 2516 C CA . ARG B 1 22 ? 10.078 22.031 -10.109 1 94.12 22 ARG B CA 1
ATOM 2517 C C . ARG B 1 22 ? 10.547 21.484 -8.766 1 94.12 22 ARG B C 1
ATOM 2519 O O . ARG B 1 22 ? 9.961 21.781 -7.723 1 94.12 22 ARG B O 1
ATOM 2526 N N . PHE B 1 23 ? 11.617 20.703 -8.852 1 95.62 23 PHE B N 1
ATOM 2527 C CA . PHE B 1 23 ? 12.211 20.156 -7.641 1 95.62 23 PHE B CA 1
ATOM 2528 C C . PHE B 1 23 ? 12.656 21.266 -6.695 1 95.62 23 PHE B C 1
ATOM 2530 O O . PHE B 1 23 ? 12.359 21.219 -5.5 1 95.62 23 PHE B O 1
ATOM 2537 N N . VAL B 1 24 ? 13.281 22.219 -7.215 1 96.06 24 VAL B N 1
ATOM 2538 C CA . VAL B 1 24 ? 13.773 23.344 -6.418 1 96.06 24 VAL B CA 1
ATOM 2539 C C . VAL B 1 24 ? 12.594 24.141 -5.867 1 96.06 24 VAL B C 1
ATOM 2541 O O . VAL B 1 24 ? 12.578 24.5 -4.688 1 96.06 24 VAL B O 1
ATOM 2544 N N . LYS B 1 25 ? 11.617 24.375 -6.664 1 96.12 25 LYS B N 1
ATOM 2545 C CA . LYS B 1 25 ? 10.445 25.125 -6.227 1 96.12 25 LYS B CA 1
ATOM 2546 C C . LYS B 1 25 ? 9.742 24.422 -5.074 1 96.12 25 LYS B C 1
ATOM 2548 O O . LYS B 1 25 ? 9.477 25.031 -4.035 1 96.12 25 LYS B O 1
ATOM 2553 N N . ILE B 1 26 ? 9.539 23.156 -5.188 1 95.25 26 ILE B N 1
ATOM 2554 C CA . ILE B 1 26 ? 8.758 22.391 -4.227 1 95.25 26 ILE B CA 1
ATOM 2555 C C . ILE B 1 26 ? 9.555 22.219 -2.932 1 95.25 26 ILE B C 1
ATOM 2557 O O . ILE B 1 26 ? 9.008 22.375 -1.838 1 95.25 26 ILE B O 1
ATOM 2561 N N . ASN B 1 27 ? 10.867 22 -3.061 1 94.81 27 ASN B N 1
ATOM 2562 C CA . ASN B 1 27 ? 11.609 21.562 -1.881 1 94.81 27 ASN B CA 1
ATOM 2563 C C . ASN B 1 27 ? 12.359 22.719 -1.228 1 94.81 27 ASN B C 1
ATOM 2565 O O . ASN B 1 27 ? 12.766 22.625 -0.071 1 94.81 27 ASN B O 1
ATOM 2569 N N . TYR B 1 28 ? 12.477 23.875 -1.939 1 94.12 28 TYR B N 1
ATOM 2570 C CA . TYR B 1 28 ? 13.297 24.938 -1.365 1 94.12 28 TYR B CA 1
ATOM 2571 C C . TYR B 1 28 ? 12.531 26.25 -1.304 1 94.12 28 TYR B C 1
ATOM 2573 O O . TYR B 1 28 ? 12.898 27.156 -0.548 1 94.12 28 TYR B O 1
ATOM 2581 N N . LEU B 1 29 ? 11.438 26.328 -2.049 1 94.81 29 LEU B N 1
ATOM 2582 C CA . LEU B 1 29 ? 10.844 27.656 -2.168 1 94.81 29 LEU B CA 1
ATOM 2583 C C . LEU B 1 29 ? 9.398 27.641 -1.69 1 94.81 29 LEU B C 1
ATOM 2585 O O . LEU B 1 29 ? 8.812 28.703 -1.446 1 94.81 29 LEU B O 1
ATOM 2589 N N . THR B 1 30 ? 8.805 26.531 -1.528 1 94.06 30 THR B N 1
ATOM 2590 C CA . THR B 1 30 ? 7.402 26.438 -1.141 1 94.06 30 THR B CA 1
ATOM 2591 C C . THR B 1 30 ? 7.227 26.75 0.341 1 94.06 30 THR B C 1
ATOM 2593 O O . THR B 1 30 ? 7.965 26.234 1.185 1 94.06 30 THR B O 1
ATOM 2596 N N . THR B 1 31 ? 6.312 27.641 0.645 1 94.75 31 THR B N 1
ATOM 2597 C CA . THR B 1 31 ? 5.902 27.984 2 1 94.75 31 THR B CA 1
ATOM 2598 C C . THR B 1 31 ? 4.383 28.062 2.1 1 94.75 31 THR B C 1
ATOM 2600 O O . THR B 1 31 ? 3.695 28.203 1.086 1 94.75 31 THR B O 1
ATOM 2603 N N . LEU B 1 32 ? 3.887 27.891 3.35 1 96.94 32 LEU B N 1
ATOM 2604 C CA . LEU B 1 32 ? 2.439 27.906 3.533 1 96.94 32 LEU B CA 1
ATOM 2605 C C . LEU B 1 32 ? 2.066 28.562 4.859 1 96.94 32 LEU B C 1
ATOM 2607 O O . LEU B 1 32 ? 2.602 28.203 5.906 1 96.94 32 LEU B O 1
ATOM 2611 N N . ASN B 1 33 ? 1.256 29.625 4.797 1 97.75 33 ASN B N 1
ATOM 2612 C CA . ASN B 1 33 ? 0.589 30.109 5.996 1 97.75 33 ASN B CA 1
ATOM 2613 C C . ASN B 1 33 ? -0.642 29.281 6.34 1 97.75 33 ASN B C 1
ATOM 2615 O O . ASN B 1 33 ? -1.753 29.609 5.918 1 97.75 33 ASN B O 1
ATOM 2619 N N . MET B 1 34 ? -0.466 28.297 7.137 1 98.19 34 MET B N 1
ATOM 2620 C CA . MET B 1 34 ? -1.49 27.297 7.402 1 98.19 34 MET B CA 1
ATOM 2621 C C . MET B 1 34 ? -2.682 27.906 8.133 1 98.19 34 MET B C 1
ATOM 2623 O O . MET B 1 34 ? -3.83 27.547 7.867 1 98.19 34 MET B O 1
ATOM 2627 N N . LYS B 1 35 ? -2.404 28.766 9.047 1 96.88 35 LYS B N 1
ATOM 2628 C CA . LYS B 1 35 ? -3.494 29.359 9.812 1 96.88 35 LYS B CA 1
ATOM 2629 C C . LYS B 1 35 ? -4.426 30.156 8.906 1 96.88 35 LYS B C 1
ATOM 2631 O O . LYS B 1 35 ? -5.645 30.141 9.086 1 96.88 35 LYS B O 1
ATOM 2636 N N . LYS B 1 36 ? -3.871 30.859 7.973 1 97.06 36 LYS B N 1
ATOM 2637 C CA . LYS B 1 36 ? -4.676 31.594 6.996 1 97.06 36 LYS B CA 1
ATOM 2638 C C . LYS B 1 36 ? -5.465 30.625 6.105 1 97.06 36 LYS B C 1
ATOM 2640 O O . LYS B 1 36 ? -6.637 30.875 5.816 1 97.06 36 LYS B O 1
ATOM 2645 N N . ARG B 1 37 ? -4.867 29.547 5.734 1 97.81 37 ARG B N 1
ATOM 2646 C CA . ARG B 1 37 ? -5.473 28.641 4.766 1 97.81 37 ARG B CA 1
ATOM 2647 C C . ARG B 1 37 ? -6.523 27.766 5.43 1 97.81 37 ARG B C 1
ATOM 2649 O O . ARG B 1 37 ? -7.566 27.484 4.836 1 97.81 37 ARG B O 1
ATOM 2656 N N . TYR B 1 38 ? -6.203 27.297 6.676 1 98.25 38 TYR B N 1
ATOM 2657 C CA . TYR B 1 38 ? -7.043 26.25 7.246 1 98.25 38 TYR B CA 1
ATOM 2658 C C . TYR B 1 38 ? -7.758 26.75 8.5 1 98.25 38 TYR B C 1
ATOM 2660 O O . TYR B 1 38 ? -8.57 26.031 9.086 1 98.25 38 TYR B O 1
ATOM 2668 N N . GLY B 1 39 ? -7.5 27.969 8.891 1 96.44 39 GLY B N 1
ATOM 2669 C CA . GLY B 1 39 ? -8.047 28.531 10.117 1 96.44 39 GLY B CA 1
ATOM 2670 C C . GLY B 1 39 ? -9.562 28.562 10.125 1 96.44 39 GLY B C 1
ATOM 2671 O O . GLY B 1 39 ? -10.188 28.484 11.195 1 96.44 39 GLY B O 1
ATOM 2672 N N . LYS B 1 40 ? -10.188 28.609 8.984 1 96.5 40 LYS B N 1
ATOM 2673 C CA . LYS B 1 40 ? -11.641 28.641 8.883 1 96.5 40 LYS B CA 1
ATOM 2674 C C . LYS B 1 40 ? -12.25 27.297 9.305 1 96.5 40 LYS B C 1
ATOM 2676 O O . LYS B 1 40 ? -13.406 27.25 9.734 1 96.5 40 LYS B O 1
ATOM 2681 N N . ALA B 1 41 ? -11.484 26.281 9.188 1 96.75 41 ALA B N 1
ATOM 2682 C CA . ALA B 1 41 ? -11.969 24.953 9.547 1 96.75 41 ALA B CA 1
ATOM 2683 C C . ALA B 1 41 ? -12.031 24.781 11.062 1 96.75 41 ALA B C 1
ATOM 2685 O O . ALA B 1 41 ? -12.82 24 11.57 1 96.75 41 ALA B O 1
ATOM 2686 N N . GLY B 1 42 ? -11.156 25.422 11.773 1 97.69 42 GLY B N 1
ATOM 2687 C CA . GLY B 1 42 ? -11.062 25.312 13.227 1 97.69 42 GLY B CA 1
ATOM 2688 C C . GLY B 1 42 ? -9.711 25.75 13.766 1 97.69 42 GLY B C 1
ATOM 2689 O O . GLY B 1 42 ? -8.812 26.109 13 1 97.69 42 GLY B O 1
ATOM 2690 N N . ASP B 1 43 ? -9.648 25.688 15.055 1 98 43 ASP B N 1
ATOM 2691 C CA . ASP B 1 43 ? -8.438 26.188 15.703 1 98 43 ASP B CA 1
ATOM 2692 C C . ASP B 1 43 ? -7.57 25.047 16.219 1 98 43 ASP B C 1
ATOM 2694 O O . ASP B 1 43 ? -6.488 25.266 16.75 1 98 43 ASP B O 1
ATOM 2698 N N . TRP B 1 44 ? -8.039 23.812 15.953 1 98.88 44 TRP B N 1
ATOM 2699 C CA . TRP B 1 44 ? -7.328 22.688 16.562 1 98.88 44 TRP B CA 1
ATOM 2700 C C . TRP B 1 44 ? -6.703 21.812 15.484 1 98.88 44 TRP B C 1
ATOM 2702 O O . TRP B 1 44 ? -7.266 21.656 14.391 1 98.88 44 TRP B O 1
ATOM 2712 N N . ALA B 1 45 ? -5.562 21.281 15.805 1 98.94 45 ALA B N 1
ATOM 2713 C CA . ALA B 1 45 ? -4.941 20.156 15.086 1 98.94 45 ALA B CA 1
ATOM 2714 C C . ALA B 1 45 ? -4.914 18.906 15.953 1 98.94 45 ALA B C 1
ATOM 2716 O O . ALA B 1 45 ? -4.812 18.984 17.188 1 98.94 45 ALA B O 1
ATOM 2717 N N . VAL B 1 46 ? -5.074 17.781 15.32 1 98.94 46 VAL B N 1
ATOM 2718 C CA . VAL B 1 46 ? -4.969 16.5 15.992 1 98.94 46 VAL B CA 1
ATOM 2719 C C . VAL B 1 46 ? -3.771 15.719 15.438 1 98.94 46 VAL B C 1
ATOM 2721 O O . VAL B 1 46 ? -3.621 15.586 14.219 1 98.94 46 VAL B O 1
ATOM 2724 N N . VAL B 1 47 ? -2.9 15.258 16.297 1 98.94 47 VAL B N 1
ATOM 2725 C CA . VAL B 1 47 ? -1.73 14.484 15.906 1 98.94 47 VAL B CA 1
ATOM 2726 C C . VAL B 1 47 ? -1.742 13.133 16.625 1 98.94 47 VAL B C 1
ATOM 2728 O O . VAL B 1 47 ? -1.695 13.078 17.859 1 98.94 47 VAL B O 1
ATOM 2731 N N . THR B 1 48 ? -1.825 12.07 15.883 1 98.81 48 THR B N 1
ATOM 2732 C CA . THR B 1 48 ? -1.715 10.734 16.469 1 98.81 48 THR B CA 1
ATOM 2733 C C . THR B 1 48 ? -0.254 10.305 16.562 1 98.81 48 THR B C 1
ATOM 2735 O O . THR B 1 48 ? 0.557 10.641 15.703 1 98.81 48 THR B O 1
ATOM 2738 N N . GLY B 1 49 ? 0.068 9.516 17.594 1 97.5 49 GLY B N 1
ATOM 2739 C CA . GLY B 1 49 ? 1.458 9.148 17.812 1 97.5 49 GLY B CA 1
ATOM 2740 C C . GLY B 1 49 ? 2.359 10.336 18.078 1 97.5 49 GLY B C 1
ATOM 2741 O O . GLY B 1 49 ? 3.424 10.469 17.469 1 97.5 49 GLY B O 1
ATOM 2742 N N . ALA B 1 50 ? 1.982 11.188 18.984 1 97.25 50 ALA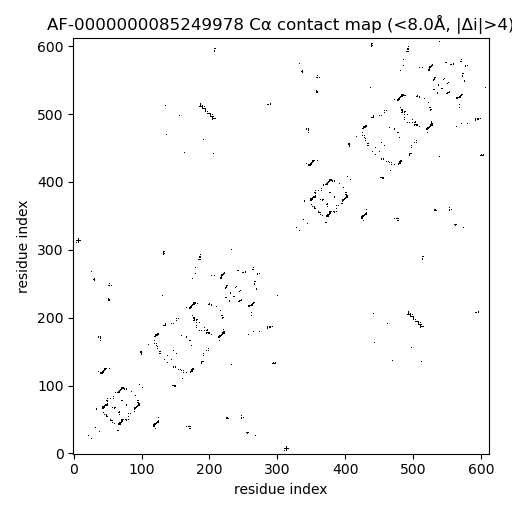 B N 1
ATOM 2743 C CA . ALA B 1 50 ? 2.588 12.508 19.109 1 97.25 50 ALA B CA 1
ATOM 2744 C C . ALA B 1 50 ? 3.602 12.539 20.25 1 97.25 50 ALA B C 1
ATOM 2746 O O . ALA B 1 50 ? 4.176 13.594 20.547 1 97.25 50 ALA B O 1
ATOM 2747 N N . SER B 1 51 ? 3.898 11.43 20.891 1 94.81 51 SER B N 1
ATOM 2748 C CA . SER B 1 51 ? 4.684 11.438 22.125 1 94.81 51 SER B CA 1
ATOM 2749 C C . SER B 1 51 ? 6.172 11.586 21.828 1 94.81 51 SER B C 1
ATOM 2751 O O . SER B 1 51 ? 6.949 11.977 22.703 1 94.81 51 SER B O 1
ATOM 2753 N N . GLU B 1 52 ? 6.609 11.219 20.641 1 91.38 52 GLU B N 1
ATOM 2754 C CA . GLU B 1 52 ? 8.031 11.281 20.297 1 91.38 52 GLU B CA 1
ATOM 2755 C C . GLU B 1 52 ? 8.227 11.344 18.781 1 91.38 52 GLU B C 1
ATOM 2757 O O . GLU B 1 52 ? 7.266 11.25 18.016 1 91.38 52 GLU B O 1
ATOM 2762 N N . GLY B 1 53 ? 9.438 11.641 18.422 1 92.75 53 GLY B N 1
ATOM 2763 C CA . GLY B 1 53 ? 9.828 11.539 17.031 1 92.75 53 GLY B CA 1
ATOM 2764 C C . GLY B 1 53 ? 9.133 12.547 16.141 1 92.75 53 GLY B C 1
ATOM 2765 O O . GLY B 1 53 ? 9.062 13.734 16.469 1 92.75 53 GLY B O 1
ATOM 2766 N N . ILE B 1 54 ? 8.734 12.07 15.023 1 94.5 54 ILE B N 1
ATOM 2767 C CA . ILE B 1 54 ? 8.133 12.922 14.008 1 94.5 54 ILE B CA 1
ATOM 2768 C C . ILE B 1 54 ? 6.816 13.492 14.523 1 94.5 54 ILE B C 1
ATOM 2770 O O . ILE B 1 54 ? 6.535 14.68 14.336 1 94.5 54 ILE B O 1
ATOM 2774 N N . GLY B 1 55 ? 6.02 12.703 15.219 1 97.56 55 GLY B N 1
ATOM 2775 C CA . GLY B 1 55 ? 4.75 13.156 15.758 1 97.56 55 GLY B CA 1
ATOM 2776 C C . GLY B 1 55 ? 4.895 14.305 16.75 1 97.56 55 GLY B C 1
ATOM 2777 O O . GLY B 1 55 ? 4.129 15.266 16.703 1 97.56 55 GLY B O 1
ATOM 2778 N N . HIS B 1 56 ? 5.867 14.164 17.594 1 97.5 56 HIS B N 1
ATOM 2779 C CA . HIS B 1 56 ? 6.16 15.234 18.547 1 97.5 56 HIS B CA 1
ATOM 2780 C C . HIS B 1 56 ? 6.559 16.516 17.828 1 97.5 56 HIS B C 1
ATOM 2782 O O . HIS B 1 56 ? 6.027 17.594 18.109 1 97.5 56 HIS B O 1
ATOM 2788 N N . ALA B 1 57 ? 7.449 16.375 16.859 1 97.62 57 ALA B N 1
ATOM 2789 C CA . ALA B 1 57 ? 7.922 17.531 16.109 1 97.62 57 ALA B CA 1
ATOM 2790 C C . ALA B 1 57 ? 6.777 18.203 15.359 1 97.62 57 ALA B C 1
ATOM 2792 O O . ALA B 1 57 ? 6.707 19.422 15.297 1 97.62 57 ALA B O 1
ATOM 2793 N N . MET B 1 58 ? 5.895 17.422 14.852 1 98.56 58 MET B N 1
ATOM 2794 C CA . MET B 1 58 ? 4.762 17.969 14.109 1 98.56 58 MET B CA 1
ATOM 2795 C C . MET B 1 58 ? 3.799 18.688 15.047 1 98.56 58 MET B C 1
ATOM 2797 O O . MET B 1 58 ? 3.289 19.766 14.719 1 98.56 58 MET B O 1
ATOM 2801 N N . ALA B 1 59 ? 3.572 18.125 16.203 1 98.81 59 ALA B N 1
ATOM 2802 C CA . ALA B 1 59 ? 2.709 18.781 17.188 1 98.81 59 ALA B CA 1
ATOM 2803 C C . ALA B 1 59 ? 3.252 20.156 17.578 1 98.81 59 ALA B C 1
ATOM 2805 O O . ALA B 1 59 ? 2.512 21.141 17.578 1 98.81 59 ALA B O 1
ATOM 2806 N N . ILE B 1 60 ? 4.52 20.188 17.797 1 98.69 60 ILE B N 1
ATOM 2807 C CA . ILE B 1 60 ? 5.16 21.438 18.234 1 98.69 60 ILE B CA 1
ATOM 2808 C C . ILE B 1 60 ? 5.152 22.453 17.094 1 98.69 60 ILE B C 1
ATOM 2810 O O . ILE B 1 60 ? 4.867 23.625 17.312 1 98.69 60 ILE B O 1
ATOM 2814 N N . ASP B 1 61 ? 5.441 21.984 15.867 1 98.69 61 ASP B N 1
ATOM 2815 C CA . ASP B 1 61 ? 5.422 22.891 14.719 1 98.69 61 ASP B CA 1
ATOM 2816 C C . ASP B 1 61 ? 4.031 23.484 14.516 1 98.69 61 ASP B C 1
ATOM 2818 O O . ASP B 1 61 ? 3.9 24.672 14.211 1 98.69 61 ASP B O 1
ATOM 2822 N N . LEU B 1 62 ? 3.008 22.703 14.68 1 98.88 62 LEU B N 1
ATOM 2823 C CA . LEU B 1 62 ? 1.637 23.203 14.57 1 98.88 62 LEU B CA 1
ATOM 2824 C C . LEU B 1 62 ? 1.347 24.25 15.641 1 98.88 62 LEU B C 1
ATOM 2826 O O . LEU B 1 62 ? 0.671 25.234 15.375 1 98.88 62 LEU B O 1
ATOM 2830 N N . GLY B 1 63 ? 1.859 24.047 16.828 1 98.75 63 GLY B N 1
ATOM 2831 C CA . GLY B 1 63 ? 1.758 25.047 17.875 1 98.75 63 GLY B CA 1
ATOM 2832 C C . GLY B 1 63 ? 2.4 26.375 17.484 1 98.75 63 GLY B C 1
ATOM 2833 O O . GLY B 1 63 ? 1.812 27.438 17.688 1 98.75 63 GLY B O 1
ATOM 2834 N N . HIS B 1 64 ? 3.588 26.281 16.906 1 98.44 64 HIS B N 1
ATOM 2835 C CA . HIS B 1 64 ? 4.293 27.469 16.438 1 98.44 64 HIS B CA 1
ATOM 2836 C C . HIS B 1 64 ? 3.48 28.203 15.391 1 98.44 64 HIS B C 1
ATOM 2838 O O . HIS B 1 64 ? 3.545 29.438 15.305 1 98.44 64 HIS B O 1
ATOM 2844 N N . ARG B 1 65 ? 2.689 27.469 14.688 1 98.12 65 ARG B N 1
ATOM 2845 C CA . ARG B 1 65 ? 1.908 28.062 13.602 1 98.12 65 ARG B CA 1
ATOM 2846 C C . ARG B 1 65 ? 0.579 28.594 14.125 1 98.12 65 ARG B C 1
ATOM 2848 O O . ARG B 1 65 ? -0.228 29.125 13.352 1 98.12 65 ARG B O 1
ATOM 2855 N N . GLY B 1 66 ? 0.297 28.375 15.414 1 98.19 66 GLY B N 1
ATOM 2856 C CA . GLY B 1 66 ? -0.82 29.047 16.047 1 98.19 66 GLY B CA 1
ATOM 2857 C C . GLY B 1 66 ? -2.021 28.156 16.266 1 98.19 66 GLY B C 1
ATOM 2858 O O . GLY B 1 66 ? -3.092 28.625 16.656 1 98.19 66 GLY B O 1
ATOM 2859 N N . PHE B 1 67 ? -1.893 26.891 16.016 1 98.81 67 PHE B N 1
ATOM 2860 C CA . PHE B 1 67 ? -2.992 25.969 16.266 1 98.81 67 PHE B CA 1
ATOM 2861 C C . PHE B 1 67 ? -2.951 25.438 17.703 1 98.81 67 PHE B C 1
ATOM 2863 O O . PHE B 1 67 ? -1.875 25.172 18.234 1 98.81 67 PHE B O 1
ATOM 2870 N N . ASN B 1 68 ? -4.125 25.297 18.344 1 98.88 68 ASN B N 1
ATOM 2871 C CA . ASN B 1 68 ? -4.211 24.359 19.453 1 98.88 68 ASN B CA 1
ATOM 2872 C C . ASN B 1 68 ? -4.008 22.922 19 1 98.88 68 ASN B C 1
ATOM 2874 O O . ASN B 1 68 ? -4.32 22.578 17.859 1 98.88 68 ASN B O 1
ATOM 2878 N N . VAL B 1 69 ? -3.436 22.094 19.891 1 98.94 69 VAL B N 1
ATOM 2879 C CA . VAL B 1 69 ? -3.088 20.766 19.391 1 98.94 69 VAL B CA 1
ATOM 2880 C C . VAL B 1 69 ? -3.586 19.703 20.375 1 98.94 69 VAL B C 1
ATOM 2882 O O . VAL B 1 69 ? -3.332 19.797 21.578 1 98.94 69 VAL B O 1
ATOM 2885 N N . CYS B 1 70 ? -4.359 18.766 19.875 1 98.94 70 CYS B N 1
ATOM 2886 C CA . CYS B 1 70 ? -4.691 17.547 20.594 1 98.94 70 CYS B CA 1
ATOM 2887 C C . CYS B 1 70 ? -3.723 16.422 20.234 1 98.94 70 CYS B C 1
ATOM 2889 O O . CYS B 1 70 ? -3.629 16.016 19.062 1 98.94 70 CYS B O 1
ATOM 2891 N N . VAL B 1 71 ? -3.031 15.93 21.234 1 98.88 71 VAL B N 1
ATOM 2892 C CA . VAL B 1 71 ? -2.023 14.891 21.016 1 98.88 71 VAL B CA 1
ATOM 2893 C C . VAL B 1 71 ? -2.549 13.555 21.531 1 98.88 71 VAL B C 1
ATOM 2895 O O . VAL B 1 71 ? -3.104 13.469 22.625 1 98.88 71 VAL B O 1
ATOM 2898 N N . ILE B 1 72 ? -2.43 12.531 20.703 1 98.88 72 ILE B N 1
ATOM 2899 C CA . ILE B 1 72 ? -2.959 11.211 21.031 1 98.88 72 ILE B CA 1
ATOM 2900 C C . ILE B 1 72 ? -1.839 10.172 20.953 1 98.88 72 ILE B C 1
ATOM 2902 O O . ILE B 1 72 ? -1.109 10.102 19.969 1 98.88 72 ILE B O 1
ATOM 2906 N N . ALA B 1 73 ? -1.635 9.414 21.938 1 98.12 73 ALA B N 1
ATOM 2907 C CA . ALA B 1 73 ? -0.727 8.273 22.031 1 98.12 73 ALA B CA 1
ATOM 2908 C C . ALA B 1 73 ? -1.035 7.434 23.266 1 98.12 73 ALA B C 1
ATOM 2910 O O . ALA B 1 73 ? -2.01 7.691 23.984 1 98.12 73 ALA B O 1
ATOM 2911 N N . ARG B 1 74 ? -0.238 6.477 23.625 1 95.44 74 ARG B N 1
ATOM 2912 C CA . ARG B 1 74 ? -0.561 5.48 24.641 1 95.44 74 ARG B CA 1
ATOM 2913 C C . ARG B 1 74 ? -0.219 6 26.031 1 95.44 74 ARG B C 1
ATOM 2915 O O . ARG B 1 74 ? -0.953 5.746 27 1 95.44 74 ARG B O 1
ATOM 2922 N N . THR B 1 75 ? 0.859 6.766 26.109 1 96.62 75 THR B N 1
ATOM 2923 C CA . THR B 1 75 ? 1.41 7.09 27.422 1 96.62 75 THR B CA 1
ATOM 2924 C C . THR B 1 75 ? 1.024 8.508 27.828 1 96.62 75 THR B C 1
ATOM 2926 O O . THR B 1 75 ? 1.561 9.484 27.297 1 96.62 75 THR B O 1
ATOM 2929 N N . MET B 1 76 ? 0.285 8.602 28.859 1 97.94 76 MET B N 1
ATOM 2930 C CA . MET B 1 76 ? -0.28 9.883 29.266 1 97.94 76 MET B CA 1
ATOM 2931 C C . MET B 1 76 ? 0.815 10.828 29.75 1 97.94 76 MET B C 1
ATOM 2933 O O . MET B 1 76 ? 0.81 12.016 29.391 1 97.94 76 MET B O 1
ATOM 2937 N N . SER B 1 77 ? 1.756 10.312 30.484 1 98 77 SER B N 1
ATOM 2938 C CA . SER B 1 77 ? 2.799 11.172 31.031 1 98 77 SER B CA 1
ATOM 2939 C C . SER B 1 77 ? 3.619 11.828 29.922 1 98 77 SER B C 1
ATOM 2941 O O . SER B 1 77 ? 3.992 12.992 30.031 1 98 77 SER B O 1
ATOM 2943 N N . LYS B 1 78 ? 3.873 11.117 28.844 1 97.56 78 LYS B N 1
ATOM 2944 C CA . LYS B 1 78 ? 4.598 11.672 27.703 1 97.56 78 LYS B CA 1
ATOM 2945 C C . LYS B 1 78 ? 3.766 12.727 26.984 1 97.56 78 LYS B C 1
ATOM 2947 O O . LYS B 1 78 ? 4.293 13.75 26.547 1 97.56 78 LYS B O 1
ATOM 2952 N N . LEU B 1 79 ? 2.502 12.477 26.953 1 98.5 79 LEU B N 1
ATOM 2953 C CA . LEU B 1 79 ? 1.603 13.414 26.297 1 98.5 79 LEU B CA 1
ATOM 2954 C C . LEU B 1 79 ? 1.482 14.703 27.094 1 98.5 79 LEU B C 1
ATOM 2956 O O . LEU B 1 79 ? 1.417 15.797 26.516 1 98.5 79 LEU B O 1
ATOM 2960 N N . GLU B 1 80 ? 1.466 14.594 28.359 1 98.38 80 GLU B N 1
ATOM 2961 C CA . GLU B 1 80 ? 1.377 15.773 29.219 1 98.38 80 GLU B CA 1
ATOM 2962 C C . GLU B 1 80 ? 2.604 16.672 29.062 1 98.38 80 GLU B C 1
ATOM 2964 O O . GLU B 1 80 ? 2.496 17.891 29.109 1 98.38 80 GLU B O 1
ATOM 2969 N N . SER B 1 81 ? 3.693 16.031 28.859 1 98.38 81 SER B N 1
ATOM 2970 C CA . SER B 1 81 ? 4.906 16.797 28.594 1 98.38 81 SER B CA 1
ATOM 2971 C C . SER B 1 81 ? 4.785 17.609 27.297 1 98.38 81 SER B C 1
ATOM 2973 O O . SER B 1 81 ? 5.199 18.766 27.25 1 98.38 81 SER B O 1
ATOM 2975 N N . VAL B 1 82 ? 4.207 17.031 26.297 1 98.56 82 VAL B N 1
ATOM 2976 C CA . VAL B 1 82 ? 3.992 17.719 25.031 1 98.56 82 VAL B CA 1
ATOM 2977 C C . VAL B 1 82 ? 3.01 18.875 25.234 1 98.56 82 VAL B C 1
ATOM 2979 O O . VAL B 1 82 ? 3.213 19.969 24.703 1 98.56 82 VAL B O 1
ATOM 2982 N N . VAL B 1 83 ? 1.993 18.641 26 1 98.75 83 VAL B N 1
ATOM 2983 C CA . VAL B 1 83 ? 0.983 19.656 26.266 1 98.75 83 VAL B CA 1
ATOM 2984 C C . VAL B 1 83 ? 1.628 20.859 26.969 1 98.75 83 VAL B C 1
ATOM 2986 O O . VAL B 1 83 ? 1.321 22 26.656 1 98.75 83 VAL B O 1
ATOM 2989 N N . GLU B 1 84 ? 2.504 20.562 27.875 1 98.62 84 GLU B N 1
ATOM 2990 C CA . GLU B 1 84 ? 3.201 21.625 28.578 1 98.62 84 GLU B CA 1
ATOM 2991 C C . GLU B 1 84 ? 4.055 22.453 27.625 1 98.62 84 GLU B C 1
ATOM 2993 O O . GLU B 1 84 ? 4.125 23.672 27.75 1 98.62 84 GLU B O 1
ATOM 2998 N N . GLU B 1 85 ? 4.727 21.812 26.719 1 98.44 85 GLU B N 1
ATOM 2999 C CA . GLU B 1 85 ? 5.516 22.516 25.703 1 98.44 85 GLU B CA 1
ATOM 3000 C C . GLU B 1 85 ? 4.633 23.406 24.844 1 98.44 85 GLU B C 1
ATOM 3002 O O . GLU B 1 85 ? 5.012 24.531 24.516 1 98.44 85 GLU B O 1
ATOM 3007 N N . LEU B 1 86 ? 3.492 22.922 24.516 1 98.69 86 LEU B N 1
ATOM 3008 C CA . LEU B 1 86 ? 2.553 23.672 23.688 1 98.69 86 LEU B CA 1
ATOM 3009 C C . LEU B 1 86 ? 2.057 24.906 24.422 1 98.69 86 LEU B C 1
ATOM 3011 O O . LEU B 1 86 ? 1.965 26 23.844 1 98.69 86 LEU B O 1
ATOM 3015 N N . LYS B 1 87 ? 1.803 24.75 25.688 1 98.44 87 LYS B N 1
ATOM 3016 C CA . LYS B 1 87 ? 1.381 25.875 26.516 1 98.44 87 LYS B CA 1
ATOM 3017 C C . LYS B 1 87 ? 2.439 26.969 26.516 1 98.44 87 LYS B C 1
ATOM 3019 O O . LYS B 1 87 ? 2.111 28.156 26.484 1 98.44 87 LYS B O 1
ATOM 3024 N N . GLN B 1 88 ? 3.621 26.578 26.516 1 98.31 88 GLN B N 1
ATOM 3025 C CA . GLN B 1 88 ? 4.727 27.531 26.516 1 98.31 88 GLN B CA 1
ATOM 3026 C C . GLN B 1 88 ? 4.785 28.312 25.203 1 98.31 88 GLN B C 1
ATOM 3028 O O . GLN B 1 88 ? 5.336 29.406 25.141 1 98.31 88 GLN B O 1
ATOM 3033 N N . LEU B 1 89 ? 4.23 27.734 24.156 1 98.06 89 LEU B N 1
ATOM 3034 C CA . LEU B 1 89 ? 4.188 28.406 22.859 1 98.06 89 LEU B CA 1
ATOM 3035 C C . LEU B 1 89 ? 3.002 29.359 22.781 1 98.06 89 LEU B C 1
ATOM 3037 O O . LEU B 1 89 ? 2.824 30.047 21.766 1 98.06 89 LEU B O 1
ATOM 3041 N N . GLY B 1 90 ? 2.102 29.328 23.828 1 98.31 90 GLY B N 1
ATOM 3042 C CA . GLY B 1 90 ? 0.977 30.25 23.891 1 98.31 90 GLY B CA 1
ATOM 3043 C C . GLY B 1 90 ? -0.298 29.672 23.297 1 98.31 90 GLY B C 1
ATOM 3044 O O . GLY B 1 90 ? -1.237 30.406 23 1 98.31 90 GLY B O 1
ATOM 3045 N N . VAL B 1 91 ? -0.301 28.359 23.078 1 98.62 91 VAL B N 1
ATOM 3046 C CA . VAL B 1 91 ? -1.496 27.719 22.547 1 98.62 91 VAL B CA 1
ATOM 3047 C C . VAL B 1 91 ? -2.004 26.672 23.531 1 98.62 91 VAL B C 1
ATOM 3049 O O . VAL B 1 91 ? -1.324 26.344 24.516 1 98.62 91 VAL B O 1
ATOM 3052 N N . GLN B 1 92 ? -3.191 26.109 23.281 1 98.69 92 GLN B N 1
ATOM 3053 C CA . GLN B 1 92 ? -3.762 25.062 24.141 1 98.69 92 GLN B CA 1
ATOM 3054 C C . GLN B 1 92 ? -3.324 23.688 23.672 1 98.69 92 GLN B C 1
ATOM 3056 O O . GLN B 1 92 ? -3.15 23.438 22.484 1 98.69 92 GLN B O 1
ATOM 3061 N N . GLY B 1 93 ? -3.141 22.812 24.609 1 98.62 93 GLY B N 1
ATOM 3062 C CA . GLY B 1 93 ? -2.891 21.391 24.359 1 98.62 93 GLY B CA 1
ATOM 3063 C C . GLY B 1 93 ? -3.906 20.484 25.016 1 98.62 93 GLY B C 1
ATOM 3064 O O . GLY B 1 93 ? -4.387 20.766 26.109 1 98.62 93 GLY B O 1
ATOM 3065 N N . LYS B 1 94 ? -4.242 19.484 24.391 1 98.62 94 LYS B N 1
ATOM 3066 C CA . LYS B 1 94 ? -5.102 18.422 24.906 1 98.62 94 LYS B CA 1
ATOM 3067 C C . LYS B 1 94 ? -4.473 17.047 24.688 1 98.62 94 LYS B C 1
ATOM 3069 O O . LYS B 1 94 ? -3.916 16.781 23.625 1 98.62 94 LYS B O 1
ATOM 3074 N N . ALA B 1 95 ? -4.484 16.25 25.766 1 98.75 95 ALA B N 1
ATOM 3075 C CA . ALA B 1 95 ? -3.922 14.906 25.672 1 98.75 95 ALA B CA 1
ATOM 3076 C C . ALA B 1 95 ? -5.02 13.852 25.766 1 98.75 95 ALA B C 1
ATOM 3078 O O . ALA B 1 95 ? -5.906 13.938 26.625 1 98.75 95 ALA B O 1
ATOM 3079 N N . ILE B 1 96 ? -4.992 12.922 24.859 1 98.75 96 ILE B N 1
ATOM 3080 C CA . ILE B 1 96 ? -5.855 11.742 24.922 1 98.75 96 ILE B CA 1
ATOM 3081 C C . ILE B 1 96 ? -5.004 10.477 24.906 1 98.75 96 ILE B C 1
ATOM 3083 O O . ILE B 1 96 ? -4.289 10.219 23.922 1 98.75 96 ILE B O 1
ATOM 3087 N N . SER B 1 97 ? -5.012 9.695 25.984 1 98.62 97 SER B N 1
ATOM 3088 C CA . SER B 1 97 ? -4.363 8.391 26 1 98.62 97 SER B CA 1
ATOM 3089 C C . SER B 1 97 ? -5.195 7.352 25.266 1 98.62 97 SER B C 1
ATOM 3091 O O . SER B 1 97 ? -6.367 7.141 25.578 1 98.62 97 SER B O 1
ATOM 3093 N N . PHE B 1 98 ? -4.617 6.77 24.234 1 98.44 98 PHE B N 1
ATOM 3094 C CA . PHE B 1 98 ? -5.344 5.844 23.375 1 98.44 98 PHE B CA 1
ATOM 3095 C C . PHE B 1 98 ? -4.398 4.809 22.781 1 98.44 98 PHE B C 1
ATOM 3097 O O . PHE B 1 98 ? -3.373 5.156 22.188 1 98.44 98 PHE B O 1
ATOM 3104 N N . ASP B 1 99 ? -4.699 3.564 22.938 1 97.94 99 ASP B N 1
ATOM 3105 C CA . ASP B 1 99 ? -3.91 2.479 22.359 1 97.94 99 ASP B CA 1
ATOM 3106 C C . ASP B 1 99 ? -4.539 1.969 21.062 1 97.94 99 ASP B C 1
ATOM 3108 O O . ASP B 1 99 ? -5.418 1.106 21.094 1 97.94 99 ASP B O 1
ATOM 3112 N N . PHE B 1 100 ? -3.982 2.387 19.969 1 97.75 100 PHE B N 1
ATOM 3113 C CA . PHE B 1 100 ? -4.527 2.055 18.656 1 97.75 100 PHE B CA 1
ATOM 3114 C C . PHE B 1 100 ? -4.402 0.56 18.391 1 97.75 100 PHE B C 1
ATOM 3116 O O . PHE B 1 100 ? -5.105 0.02 17.531 1 97.75 100 PHE B O 1
ATOM 3123 N N . ALA B 1 101 ? -3.508 -0.123 19.016 1 95.94 101 ALA B N 1
ATOM 3124 C CA . ALA B 1 101 ? -3.252 -1.539 18.766 1 95.94 101 ALA B CA 1
ATOM 3125 C C . ALA B 1 101 ? -4.371 -2.406 19.328 1 95.94 101 ALA B C 1
ATOM 3127 O O . ALA B 1 101 ? -4.734 -3.426 18.734 1 95.94 101 ALA B O 1
ATOM 3128 N N . SER B 1 102 ? -4.934 -1.999 20.453 1 95.81 102 SER B N 1
ATOM 3129 C CA . SER B 1 102 ? -5.895 -2.855 21.141 1 95.81 102 SER B CA 1
ATOM 3130 C C . SER B 1 102 ? -7.27 -2.201 21.219 1 95.81 102 SER B C 1
ATOM 3132 O O . SER B 1 102 ? -8.219 -2.783 21.75 1 95.81 102 SER B O 1
ATOM 3134 N N . ALA B 1 103 ?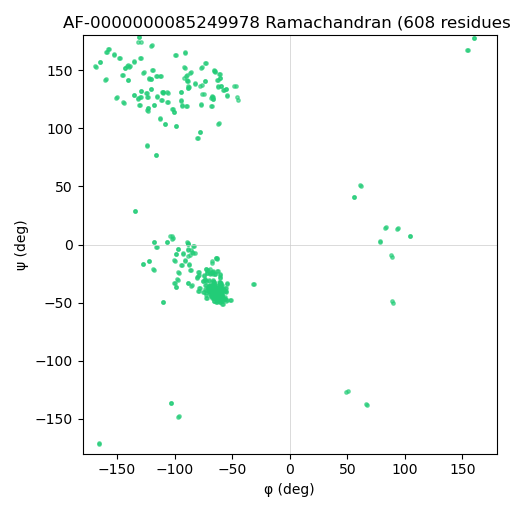 -7.398 -1.033 20.641 1 96.62 103 ALA B N 1
ATOM 3135 C CA . ALA B 1 103 ? -8.625 -0.251 20.766 1 96.62 103 ALA B CA 1
ATOM 3136 C C . ALA B 1 103 ? -9.812 -0.988 20.156 1 96.62 103 ALA B C 1
ATOM 3138 O O . ALA B 1 103 ? -9.711 -1.558 19.062 1 96.62 103 ALA B O 1
ATOM 3139 N N . THR B 1 104 ? -10.922 -0.981 20.859 1 96.44 104 THR B N 1
ATOM 3140 C CA . THR B 1 104 ? -12.203 -1.503 20.391 1 96.44 104 THR B CA 1
ATOM 3141 C C . THR B 1 104 ? -13.016 -0.408 19.703 1 96.44 104 THR B C 1
ATOM 3143 O O . THR B 1 104 ? -12.695 0.776 19.812 1 96.44 104 THR B O 1
ATOM 3146 N N . PRO B 1 105 ? -14.016 -0.83 18.984 1 96.38 105 PRO B N 1
ATOM 3147 C CA . PRO B 1 105 ? -14.891 0.183 18.391 1 96.38 105 PRO B CA 1
ATOM 3148 C C . PRO B 1 105 ? -15.477 1.146 19.422 1 96.38 105 PRO B C 1
ATOM 3150 O O . PRO B 1 105 ? -15.578 2.348 19.156 1 96.38 105 PRO B O 1
ATOM 3153 N N . GLU B 1 106 ? -15.805 0.643 20.562 1 97.75 106 GLU B N 1
ATOM 3154 C CA . GLU B 1 106 ? -16.359 1.477 21.625 1 97.75 106 GLU B CA 1
ATOM 3155 C C . GLU B 1 106 ? -15.344 2.508 22.094 1 97.75 106 GLU B C 1
ATOM 3157 O O . GLU B 1 106 ? -15.703 3.654 22.391 1 97.75 106 GLU B O 1
ATOM 3162 N N . GLN B 1 107 ? -14.172 2.139 22.219 1 98.12 107 GLN B N 1
ATOM 3163 C CA . GLN B 1 107 ? -13.117 3.053 22.656 1 98.12 107 GLN B CA 1
ATOM 3164 C C . GLN B 1 107 ? -12.883 4.152 21.625 1 98.12 107 GLN B C 1
ATOM 3166 O O . GLN B 1 107 ? -12.625 5.301 21.984 1 98.12 107 GLN B O 1
ATOM 3171 N N . TYR B 1 108 ? -12.945 3.811 20.359 1 98.44 108 TYR B N 1
ATOM 3172 C CA . TYR B 1 108 ? -12.875 4.828 19.328 1 98.44 108 TYR B CA 1
ATOM 3173 C C . TYR B 1 108 ? -14.008 5.84 19.469 1 98.44 108 TYR B C 1
ATOM 3175 O O . TYR B 1 108 ? -13.781 7.047 19.375 1 98.44 108 TYR B O 1
ATOM 3183 N N . ASP B 1 109 ? -15.172 5.32 19.719 1 97.94 109 ASP B N 1
ATOM 3184 C CA . ASP B 1 109 ? -16.328 6.199 19.906 1 97.94 109 ASP B CA 1
ATOM 3185 C C . ASP B 1 109 ? -16.109 7.168 21.062 1 97.94 109 ASP B C 1
ATOM 3187 O O . ASP B 1 109 ? -16.453 8.344 20.969 1 97.94 109 ASP B O 1
ATOM 3191 N N . GLU B 1 110 ? -15.57 6.652 22.109 1 98.38 110 GLU B N 1
ATOM 3192 C CA . GLU B 1 110 ? -15.281 7.496 23.266 1 98.38 110 GLU B CA 1
ATOM 3193 C C . GLU B 1 110 ? -14.258 8.578 22.906 1 98.38 110 GLU B C 1
ATOM 3195 O O . GLU B 1 110 ? -14.422 9.734 23.281 1 98.38 110 GLU B O 1
ATOM 3200 N N . MET B 1 111 ? -13.227 8.203 22.219 1 98.5 111 MET B N 1
ATOM 3201 C CA . MET B 1 111 ? -12.211 9.156 21.781 1 98.5 111 MET B CA 1
ATOM 3202 C C . MET B 1 111 ? -12.812 10.203 20.859 1 98.5 111 MET B C 1
ATOM 3204 O O . MET B 1 111 ? -12.531 11.398 21 1 98.5 111 MET B O 1
ATOM 3208 N N . PHE B 1 112 ? -13.648 9.828 19.922 1 98.62 112 PHE B N 1
ATOM 3209 C CA . PHE B 1 112 ? -14.289 10.75 19 1 98.62 112 PHE B CA 1
ATOM 3210 C C . PHE B 1 112 ? -15.234 11.703 19.734 1 98.62 112 PHE B C 1
ATOM 3212 O O . PHE B 1 112 ? -15.367 12.867 19.359 1 98.62 112 PHE B O 1
ATOM 3219 N N . ALA B 1 113 ? -15.891 11.172 20.75 1 98.44 113 ALA B N 1
ATOM 3220 C CA . ALA B 1 113 ? -16.734 12.039 21.578 1 98.44 113 ALA B CA 1
ATOM 3221 C C . ALA B 1 113 ? -15.914 13.164 22.203 1 98.44 113 ALA B C 1
ATOM 3223 O O . ALA B 1 113 ? -16.391 14.305 22.297 1 98.44 113 ALA B O 1
ATOM 3224 N N . GLU B 1 114 ? -14.742 12.844 22.609 1 98.31 114 GLU B N 1
ATOM 3225 C CA . GLU B 1 114 ? -13.844 13.867 23.156 1 98.31 114 GLU B CA 1
ATOM 3226 C C . GLU B 1 114 ? -13.422 14.859 22.062 1 98.31 114 GLU B C 1
ATOM 3228 O O . GLU B 1 114 ? -13.352 16.062 22.328 1 98.31 114 GLU B O 1
ATOM 3233 N N . LEU B 1 115 ? -13.188 14.391 20.906 1 98.69 115 LEU B N 1
ATOM 3234 C CA . LEU B 1 115 ? -12.742 15.227 19.797 1 98.69 115 LEU B CA 1
ATOM 3235 C C . LEU B 1 115 ? -13.883 16.109 19.297 1 98.69 115 LEU B C 1
ATOM 3237 O O . LEU B 1 115 ? -13.641 17.172 18.719 1 98.69 115 LEU B O 1
ATOM 3241 N N . ASN B 1 116 ? -15.086 15.68 19.516 1 98.31 116 ASN B N 1
ATOM 3242 C CA . ASN B 1 116 ? -16.25 16.469 19.109 1 98.31 116 ASN B CA 1
ATOM 3243 C C . ASN B 1 116 ? -16.328 17.797 19.859 1 98.31 116 ASN B C 1
ATOM 3245 O O . ASN B 1 116 ? -17.062 18.688 19.453 1 98.31 116 ASN B O 1
ATOM 3249 N N . LYS B 1 117 ? -15.547 17.938 20.875 1 98.19 117 LYS B N 1
ATOM 3250 C CA . LYS B 1 117 ? -15.586 19.141 21.688 1 98.19 117 LYS B CA 1
ATOM 3251 C C . LYS B 1 117 ? -14.703 20.234 21.109 1 98.19 117 LYS B C 1
ATOM 3253 O O . LYS B 1 117 ? -14.68 21.359 21.609 1 98.19 117 LYS B O 1
ATOM 3258 N N . ILE B 1 118 ? -13.992 19.922 20.078 1 98.38 118 ILE B N 1
ATOM 3259 C CA . ILE B 1 118 ? -13.109 20.891 19.453 1 98.38 118 ILE B CA 1
ATOM 3260 C C . ILE B 1 118 ? -13.359 20.922 17.938 1 98.38 118 ILE B C 1
ATOM 3262 O O . ILE B 1 118 ? -13.938 19.984 17.391 1 98.38 118 ILE B O 1
ATOM 3266 N N . GLU B 1 119 ? -12.945 22 17.281 1 98.31 119 GLU B N 1
ATOM 3267 C CA . GLU B 1 119 ? -13.047 22.141 15.828 1 98.31 119 GLU B CA 1
ATOM 3268 C C . GLU B 1 119 ? -11.703 21.859 15.156 1 98.31 119 GLU B C 1
ATOM 3270 O O . GLU B 1 119 ? -10.781 22.672 15.234 1 98.31 119 GLU B O 1
ATOM 3275 N N . ILE B 1 120 ? -11.664 20.828 14.422 1 98.75 120 ILE B N 1
ATOM 3276 C CA . ILE B 1 120 ? -10.398 20.312 13.906 1 98.75 120 ILE B CA 1
ATOM 3277 C C . ILE B 1 120 ? -10.141 20.875 12.508 1 98.75 120 ILE B C 1
ATOM 3279 O O . ILE B 1 120 ? -10.93 20.641 11.586 1 98.75 120 ILE B O 1
ATOM 3283 N N . ALA B 1 121 ? -8.992 21.5 12.367 1 98.75 121 ALA B N 1
ATOM 3284 C CA . ALA B 1 121 ? -8.578 22.047 11.078 1 98.75 121 ALA B CA 1
ATOM 3285 C C . ALA B 1 121 ? -7.582 21.125 10.383 1 98.75 121 ALA B C 1
ATOM 3287 O O . ALA B 1 121 ? -7.535 21.062 9.156 1 98.75 121 ALA B O 1
ATOM 3288 N N . VAL B 1 122 ? -6.758 20.438 11.195 1 98.94 122 VAL B N 1
ATOM 3289 C CA . VAL B 1 122 ? -5.672 19.641 10.656 1 98.94 122 VAL B CA 1
ATOM 3290 C C . VAL B 1 122 ? -5.625 18.281 11.367 1 98.94 122 VAL B C 1
ATOM 3292 O O . VAL B 1 122 ? -5.68 18.234 12.602 1 98.94 122 VAL B O 1
ATOM 3295 N N . LEU B 1 123 ? -5.602 17.234 10.617 1 98.94 123 LEU B N 1
ATOM 3296 C CA . LEU B 1 123 ? -5.332 15.898 11.133 1 98.94 123 LEU B CA 1
ATOM 3297 C C . LEU B 1 123 ? -3.984 15.383 10.641 1 98.94 123 LEU B C 1
ATOM 3299 O O . LEU B 1 123 ? -3.721 15.383 9.438 1 98.94 123 LEU B O 1
ATOM 3303 N N . VAL B 1 124 ? -3.121 15.008 11.562 1 98.94 124 VAL B N 1
ATOM 3304 C CA . VAL B 1 124 ? -1.87 14.336 11.234 1 98.94 124 VAL B CA 1
ATOM 3305 C C . VAL B 1 124 ? -1.949 12.867 11.656 1 98.94 124 VAL B C 1
ATOM 3307 O O . VAL B 1 124 ? -1.854 12.547 12.844 1 98.94 124 VAL B O 1
ATOM 3310 N N . ASN B 1 125 ? -2.145 12.031 10.664 1 98.81 125 ASN B N 1
ATOM 3311 C CA . ASN B 1 125 ? -2.035 10.586 10.875 1 98.81 125 ASN B CA 1
ATOM 3312 C C . ASN B 1 125 ? -0.578 10.141 10.922 1 98.81 125 ASN B C 1
ATOM 3314 O O . ASN B 1 125 ? 0.009 9.812 9.891 1 98.81 125 ASN B O 1
ATOM 3318 N N . ASN B 1 126 ? -0.079 10.023 12.133 1 98 126 ASN B N 1
ATOM 3319 C CA . ASN B 1 126 ? 1.342 9.734 12.305 1 98 126 ASN B CA 1
ATOM 3320 C C . ASN B 1 126 ? 1.562 8.414 13.031 1 98 126 ASN B C 1
ATOM 3322 O O . ASN B 1 126 ? 2.637 7.816 12.93 1 98 126 ASN B O 1
ATOM 3326 N N . VAL B 1 127 ? 0.542 7.992 13.742 1 95.38 127 VAL B N 1
ATOM 3327 C CA . VAL B 1 127 ? 0.731 6.801 14.562 1 95.38 127 VAL B CA 1
ATOM 3328 C C . VAL B 1 127 ? 1.11 5.617 13.68 1 95.38 127 VAL B C 1
ATOM 3330 O O . VAL B 1 127 ? 0.564 5.449 12.586 1 95.38 127 VAL B O 1
ATOM 3333 N N . GLY B 1 128 ? 2.041 4.875 14.102 1 93.94 128 GLY B N 1
ATOM 3334 C CA . GLY B 1 128 ? 2.508 3.674 13.43 1 93.94 128 GLY B CA 1
ATOM 3335 C C . GLY B 1 128 ? 3.439 2.834 14.281 1 93.94 128 GLY B C 1
ATOM 3336 O O . GLY B 1 128 ? 4.094 3.352 15.188 1 93.94 128 GLY B O 1
ATOM 3337 N N . VAL B 1 129 ? 3.434 1.597 13.992 1 93.06 129 VAL B N 1
ATOM 3338 C CA . VAL B 1 129 ? 4.344 0.697 14.695 1 93.06 129 VAL B CA 1
ATOM 3339 C C . VAL B 1 129 ? 5.164 -0.103 13.688 1 93.06 129 VAL B C 1
ATOM 3341 O O . VAL B 1 129 ? 4.734 -0.302 12.547 1 93.06 129 VAL B O 1
ATOM 3344 N N . ASN B 1 130 ? 6.344 -0.401 14.086 1 91.19 130 ASN B N 1
ATOM 3345 C CA . ASN B 1 130 ? 7.285 -1.232 13.344 1 91.19 130 ASN B CA 1
ATOM 3346 C C . ASN B 1 130 ? 7.895 -2.316 14.227 1 91.19 130 ASN B C 1
ATOM 3348 O O . ASN B 1 130 ? 7.559 -2.418 15.414 1 91.19 130 ASN B O 1
ATOM 3352 N N . TYR B 1 131 ? 8.75 -3.143 13.633 1 90.69 131 TYR B N 1
ATOM 3353 C CA . TYR B 1 131 ? 9.523 -4.129 14.375 1 90.69 131 TYR B CA 1
ATOM 3354 C C . TYR B 1 131 ? 10.68 -3.475 15.117 1 90.69 131 TYR B C 1
ATOM 3356 O O . TYR B 1 131 ? 11.172 -2.418 14.703 1 90.69 131 TYR B O 1
ATOM 3364 N N . PRO B 1 132 ? 11.102 -4.09 16.234 1 85.44 132 PRO B N 1
ATOM 3365 C CA . PRO B 1 132 ? 12.297 -3.562 16.906 1 85.44 132 PRO B CA 1
ATOM 3366 C C . PRO B 1 132 ? 13.539 -3.607 16.016 1 85.44 132 PRO B C 1
ATOM 3368 O O . PRO B 1 132 ? 14.445 -2.789 16.172 1 85.44 132 PRO B O 1
ATOM 3371 N N . TYR B 1 133 ? 13.609 -4.559 15.195 1 87.19 133 TYR B N 1
ATOM 3372 C CA . TYR B 1 133 ? 14.641 -4.707 14.18 1 87.19 133 TYR B CA 1
ATOM 3373 C C . TYR B 1 133 ? 14.125 -5.504 12.992 1 87.19 133 TYR B C 1
ATOM 3375 O O . TYR B 1 133 ? 13.039 -6.082 13.047 1 87.19 133 TYR B O 1
ATOM 3383 N N . THR B 1 134 ? 14.859 -5.398 11.898 1 92.56 134 THR B N 1
ATOM 3384 C CA . THR B 1 134 ? 14.461 -6.109 10.688 1 92.56 134 THR B CA 1
ATOM 3385 C C . THR B 1 134 ? 14.5 -7.621 10.914 1 92.56 134 THR B C 1
ATOM 3387 O O . THR B 1 134 ? 15.359 -8.125 11.625 1 92.56 134 THR B O 1
ATOM 3390 N N . ASN B 1 135 ? 13.5 -8.336 10.328 1 94.19 135 ASN B N 1
ATOM 3391 C CA . ASN B 1 135 ? 13.359 -9.781 10.477 1 94.19 135 ASN B CA 1
ATOM 3392 C C . ASN B 1 135 ? 12.867 -10.43 9.18 1 94.19 135 ASN B C 1
ATOM 3394 O O . ASN B 1 135 ? 12.18 -9.789 8.383 1 94.19 135 ASN B O 1
ATOM 3398 N N . TYR B 1 136 ? 13.289 -11.734 9.047 1 96.44 136 TYR B N 1
ATOM 3399 C CA . TYR B 1 136 ? 12.641 -12.5 7.992 1 96.44 136 TYR B CA 1
ATOM 3400 C C . TYR B 1 136 ? 11.141 -12.602 8.242 1 96.44 136 TYR B C 1
ATOM 3402 O O . TYR B 1 136 ? 10.695 -12.695 9.391 1 96.44 136 TYR B O 1
ATOM 3410 N N . PHE B 1 137 ? 10.398 -12.617 7.16 1 97.06 137 PHE B N 1
ATOM 3411 C CA . PHE B 1 137 ? 8.945 -12.586 7.191 1 97.06 137 PHE B CA 1
ATOM 3412 C C . PHE B 1 137 ? 8.398 -13.727 8.039 1 97.06 137 PHE B C 1
ATOM 3414 O O . PHE B 1 137 ? 7.48 -13.531 8.836 1 97.06 137 PHE B O 1
ATOM 3421 N N . ASP B 1 138 ? 9.008 -14.875 7.906 1 95.5 138 ASP B N 1
ATOM 3422 C CA . ASP B 1 138 ? 8.469 -16.062 8.562 1 95.5 138 ASP B CA 1
ATOM 3423 C C . ASP B 1 138 ? 8.93 -16.141 10.016 1 95.5 138 ASP B C 1
ATOM 3425 O O . ASP B 1 138 ? 8.461 -17 10.781 1 95.5 138 ASP B O 1
ATOM 3429 N N . GLU B 1 139 ? 9.742 -15.203 10.484 1 95.62 139 GLU B N 1
ATOM 3430 C CA . GLU B 1 139 ? 10.234 -15.203 11.859 1 95.62 139 GLU B CA 1
ATOM 3431 C C . GLU B 1 139 ? 9.352 -14.352 12.766 1 95.62 139 GLU B C 1
ATOM 3433 O O . GLU B 1 139 ? 9.422 -14.453 13.992 1 95.62 139 GLU B O 1
ATOM 3438 N N . VAL B 1 140 ? 8.578 -13.523 12.203 1 95.75 140 VAL B N 1
ATOM 3439 C CA . VAL B 1 140 ? 7.656 -12.68 12.961 1 95.75 140 VAL B CA 1
ATOM 3440 C C . VAL B 1 140 ? 6.332 -13.414 13.164 1 95.75 140 VAL B C 1
ATOM 3442 O O . VAL B 1 140 ? 5.793 -14.008 12.227 1 95.75 140 VAL B O 1
ATOM 3445 N N . ASP B 1 141 ? 5.836 -13.375 14.328 1 95.75 141 ASP B N 1
ATOM 3446 C CA . ASP B 1 141 ? 4.582 -14.078 14.578 1 95.75 141 ASP B CA 1
ATOM 3447 C C . ASP B 1 141 ? 3.404 -13.344 13.945 1 95.75 141 ASP B C 1
ATOM 3449 O O . ASP B 1 141 ? 3.457 -12.125 13.75 1 95.75 141 ASP B O 1
ATOM 3453 N N . LEU B 1 142 ? 2.387 -14.062 13.695 1 96.69 142 LEU B N 1
ATOM 3454 C CA . LEU B 1 142 ? 1.206 -13.547 13.016 1 96.69 142 LEU B CA 1
ATOM 3455 C C . LEU B 1 142 ? 0.595 -12.383 13.789 1 96.69 142 LEU B C 1
ATOM 3457 O O . LEU B 1 142 ? 0.193 -11.383 13.195 1 96.69 142 LEU B O 1
ATOM 3461 N N . GLU B 1 143 ? 0.507 -12.5 15.039 1 96.12 143 GLU B N 1
ATOM 3462 C CA . GLU B 1 143 ? -0.118 -11.484 15.883 1 96.12 143 GLU B CA 1
ATOM 3463 C C . GLU B 1 143 ? 0.592 -10.141 15.742 1 96.12 143 GLU B C 1
ATOM 3465 O O . GLU B 1 143 ? -0.054 -9.094 15.711 1 96.12 143 GLU B O 1
ATOM 3470 N N . THR B 1 144 ? 1.884 -10.195 15.68 1 96.81 144 THR B N 1
ATOM 3471 C CA . THR B 1 144 ? 2.664 -8.977 15.5 1 96.81 144 THR B CA 1
ATOM 3472 C C . THR B 1 144 ? 2.342 -8.32 14.156 1 96.81 144 THR B C 1
ATOM 3474 O O . THR B 1 144 ? 2.104 -7.113 14.094 1 96.81 144 THR B O 1
ATOM 3477 N N . ASP B 1 145 ? 2.293 -9.109 13.156 1 97.5 145 ASP B N 1
ATOM 3478 C CA . ASP B 1 145 ? 1.997 -8.57 11.828 1 97.5 145 ASP B CA 1
ATOM 3479 C C . ASP B 1 145 ? 0.576 -8.016 11.766 1 97.5 145 ASP B C 1
ATOM 3481 O O . ASP B 1 145 ? 0.334 -6.98 11.148 1 97.5 145 ASP B O 1
ATOM 3485 N N . LEU B 1 146 ? -0.334 -8.695 12.398 1 96.88 146 LEU B N 1
ATOM 3486 C CA . LEU B 1 146 ? -1.711 -8.211 12.43 1 96.88 146 LEU B CA 1
ATOM 3487 C C . LEU B 1 146 ? -1.812 -6.902 13.195 1 96.88 146 LEU B C 1
ATOM 3489 O O . LEU B 1 146 ? -2.611 -6.027 12.852 1 96.88 146 LEU B O 1
ATOM 3493 N N . ARG B 1 147 ? -1.045 -6.781 14.219 1 96.75 147 ARG B N 1
ATOM 3494 C CA . ARG B 1 147 ? -0.984 -5.539 14.977 1 96.75 147 ARG B CA 1
ATOM 3495 C C . ARG B 1 147 ? -0.46 -4.395 14.109 1 96.75 147 ARG B C 1
ATOM 3497 O O . ARG B 1 147 ? -0.978 -3.277 14.172 1 96.75 147 ARG B O 1
ATOM 3504 N N . VAL B 1 148 ? 0.564 -4.664 13.328 1 97.56 148 VAL B N 1
ATOM 3505 C CA . VAL B 1 148 ? 1.122 -3.666 12.422 1 97.56 148 VAL B CA 1
ATOM 3506 C C . VAL B 1 148 ? 0.049 -3.203 11.438 1 97.56 148 VAL B C 1
ATOM 3508 O O . VAL B 1 148 ? -0.124 -2.002 11.219 1 97.56 148 VAL B O 1
ATOM 3511 N N . LEU B 1 149 ? -0.708 -4.129 10.922 1 97.5 149 LEU B N 1
ATOM 3512 C CA . LEU B 1 149 ? -1.796 -3.809 10.008 1 97.5 149 LEU B CA 1
ATOM 3513 C C . LEU B 1 149 ? -2.854 -2.953 10.695 1 97.5 149 LEU B C 1
ATOM 3515 O O . LEU B 1 149 ? -3.299 -1.944 10.148 1 97.5 149 LEU B O 1
ATOM 3519 N N . LYS B 1 150 ? -3.197 -3.342 11.836 1 97.06 150 LYS B N 1
ATOM 3520 C CA . LYS B 1 150 ? -4.25 -2.668 12.586 1 97.06 150 LYS B CA 1
ATOM 3521 C C . LYS B 1 150 ? -3.855 -1.233 12.922 1 97.06 150 LYS B C 1
ATOM 3523 O O . LYS B 1 150 ? -4.602 -0.295 12.641 1 97.06 150 LYS B O 1
ATOM 3528 N N . VAL B 1 151 ? -2.719 -1.055 13.43 1 98 151 VAL B N 1
ATOM 3529 C CA . VAL B 1 151 ? -2.279 0.261 13.891 1 98 151 VAL B CA 1
ATOM 3530 C C . VAL B 1 151 ? -1.992 1.154 12.68 1 98 151 VAL B C 1
ATOM 3532 O O . VAL B 1 151 ? -2.455 2.297 12.625 1 98 151 VAL B O 1
ATOM 3535 N N . ASN B 1 152 ? -1.296 0.623 11.711 1 98.5 152 ASN B N 1
ATOM 3536 C CA . ASN B 1 152 ? -0.782 1.462 10.633 1 98.5 152 ASN B CA 1
ATOM 3537 C C . ASN B 1 152 ? -1.859 1.763 9.594 1 98.5 152 ASN B C 1
ATOM 3539 O O . ASN B 1 152 ? -1.824 2.807 8.945 1 98.5 152 ASN B O 1
ATOM 3543 N N . CYS B 1 153 ? -2.805 0.871 9.43 1 98.5 153 CYS B N 1
ATOM 3544 C CA . CYS B 1 153 ? -3.783 1.068 8.359 1 98.5 153 CYS B CA 1
ATOM 3545 C C . CYS B 1 153 ? -5.152 1.408 8.938 1 98.5 153 CYS B C 1
ATOM 3547 O O . CYS B 1 153 ? -5.773 2.395 8.539 1 98.5 153 CYS B O 1
ATOM 3549 N N . GLU B 1 154 ? -5.625 0.652 9.883 1 98 154 GLU B N 1
ATOM 3550 C CA . GLU B 1 154 ? -6.973 0.853 10.414 1 98 154 GLU B CA 1
ATOM 3551 C C . GLU B 1 154 ? -7.09 2.195 11.133 1 98 154 GLU B C 1
ATOM 3553 O O . GLU B 1 154 ? -8.117 2.869 11.031 1 98 154 GLU B O 1
ATOM 3558 N N . SER B 1 155 ? -6.055 2.555 11.867 1 98.19 155 SER B N 1
ATOM 3559 C CA . SER B 1 155 ? -6.098 3.803 12.617 1 98.19 155 SER B CA 1
ATOM 3560 C C . SER B 1 155 ? -6.293 5 11.695 1 98.19 155 SER B C 1
ATOM 3562 O O . SER B 1 155 ? -7.152 5.852 11.953 1 98.19 155 SER B O 1
ATOM 3564 N N . CYS B 1 156 ? -5.531 5.062 10.602 1 97.62 156 CYS B N 1
ATOM 3565 C CA . CYS B 1 156 ? -5.637 6.211 9.703 1 97.62 156 CYS B CA 1
ATOM 3566 C C . CYS B 1 156 ? -6.98 6.223 8.984 1 97.62 156 CYS B C 1
ATOM 3568 O O . CYS B 1 156 ? -7.539 7.285 8.719 1 97.62 156 CYS B O 1
ATOM 3570 N N . LEU B 1 157 ? -7.461 5.035 8.664 1 98.19 157 LEU B N 1
ATOM 3571 C CA . LEU B 1 157 ? -8.781 4.93 8.047 1 98.19 157 LEU B CA 1
ATOM 3572 C C . LEU B 1 157 ? -9.859 5.5 8.961 1 98.19 157 LEU B C 1
ATOM 3574 O O . LEU B 1 157 ? -10.648 6.344 8.539 1 98.19 157 LEU B O 1
ATOM 3578 N N . ARG B 1 158 ? -9.875 5.105 10.219 1 98.44 158 ARG B N 1
ATOM 3579 C CA . ARG B 1 158 ? -10.883 5.52 11.188 1 98.44 158 ARG B CA 1
ATOM 3580 C C . ARG B 1 158 ? -10.781 7.016 11.477 1 98.44 158 ARG B C 1
ATOM 3582 O O . ARG B 1 158 ? -11.797 7.719 11.469 1 98.44 158 ARG B O 1
ATOM 3589 N N . MET B 1 159 ? -9.57 7.508 11.688 1 98.75 159 MET B N 1
ATOM 3590 C CA . MET B 1 159 ? -9.375 8.922 12 1 98.75 159 MET B CA 1
ATOM 3591 C C . MET B 1 159 ? -9.797 9.805 10.828 1 98.75 159 MET B C 1
ATOM 3593 O O . MET B 1 159 ? -10.422 10.844 11.023 1 98.75 159 MET B O 1
ATOM 3597 N N . THR B 1 160 ? -9.438 9.383 9.633 1 98.81 160 THR B N 1
ATOM 3598 C CA . THR B 1 160 ? -9.773 10.148 8.43 1 98.81 160 THR B CA 1
ATOM 3599 C C . THR B 1 160 ? -11.281 10.164 8.211 1 98.81 160 THR B C 1
ATOM 3601 O O . THR B 1 160 ? -11.852 11.203 7.875 1 98.81 160 THR B O 1
ATOM 3604 N N . LYS B 1 161 ? -11.938 9.031 8.414 1 98.31 161 LYS B N 1
ATOM 3605 C CA . LYS B 1 161 ? -13.391 8.953 8.281 1 98.31 161 LYS B CA 1
ATOM 3606 C C . LYS B 1 161 ? -14.086 9.883 9.273 1 98.31 161 LYS B C 1
ATOM 3608 O O . LYS B 1 161 ? -15.148 10.43 8.977 1 98.31 161 LYS B O 1
ATOM 3613 N N . TYR B 1 162 ? -13.469 10.023 10.383 1 98.25 162 TYR B N 1
ATOM 3614 C CA . TYR B 1 162 ? -14.023 10.875 11.43 1 98.25 162 TYR B CA 1
ATOM 3615 C C . TYR B 1 162 ? -13.977 12.344 11.016 1 98.25 162 TYR B C 1
ATOM 3617 O O . TYR B 1 162 ? -14.945 13.078 11.195 1 98.25 162 TYR B O 1
ATOM 3625 N N . VAL B 1 163 ? -12.93 12.812 10.32 1 98.56 163 VAL B N 1
ATOM 3626 C CA . VAL B 1 163 ? -12.719 14.25 10.172 1 98.56 163 VAL B CA 1
ATOM 3627 C C . VAL B 1 163 ? -13.273 14.711 8.828 1 98.56 163 VAL B C 1
ATOM 3629 O O . VAL B 1 163 ? -13.68 15.867 8.68 1 98.56 163 VAL B O 1
ATOM 3632 N N . VAL B 1 164 ? -13.281 13.867 7.82 1 98.62 164 VAL B N 1
ATOM 3633 C CA . VAL B 1 164 ? -13.531 14.281 6.445 1 98.62 164 VAL B CA 1
ATOM 3634 C C . VAL B 1 164 ? -14.938 14.875 6.332 1 98.62 164 VAL B C 1
ATOM 3636 O O . VAL B 1 164 ? -15.109 15.977 5.805 1 98.62 164 VAL B O 1
ATOM 3639 N N . PRO B 1 165 ? -16 14.203 6.887 1 98.19 165 PRO B N 1
ATOM 3640 C CA . PRO B 1 165 ? -17.328 14.805 6.762 1 98.19 165 PRO B CA 1
ATOM 3641 C C . PRO B 1 165 ? -17.422 16.172 7.426 1 98.19 165 PRO B C 1
ATOM 3643 O O . PRO B 1 165 ? -18.109 17.062 6.918 1 98.19 165 PRO B O 1
ATOM 3646 N N . LYS B 1 166 ? -16.766 16.375 8.492 1 97.94 166 LYS B N 1
ATOM 3647 C CA . LYS B 1 166 ? -16.781 17.641 9.219 1 97.94 166 LYS B CA 1
ATOM 3648 C C . LYS B 1 166 ? -16.031 18.734 8.438 1 97.94 166 LYS B C 1
ATOM 3650 O O . LYS B 1 166 ? -16.484 19.875 8.383 1 97.94 166 LYS B O 1
ATOM 3655 N N . MET B 1 167 ? -14.945 18.375 7.848 1 98.44 167 MET B N 1
ATOM 3656 C CA . MET B 1 167 ? -14.172 19.312 7.039 1 98.44 167 MET B CA 1
ATOM 3657 C C . MET B 1 167 ? -14.922 19.672 5.758 1 98.44 167 MET B C 1
ATOM 3659 O O . MET B 1 167 ? -14.852 20.812 5.289 1 98.44 167 MET B O 1
ATOM 3663 N N . LYS B 1 168 ? -15.609 18.734 5.227 1 98 168 LYS B N 1
ATOM 3664 C CA . LYS B 1 168 ? -16.359 18.969 3.994 1 98 168 LYS B CA 1
ATOM 3665 C C . LYS B 1 168 ? -17.438 20.031 4.191 1 98 168 LYS B C 1
ATOM 3667 O O . LYS B 1 168 ? -17.641 20.875 3.314 1 98 168 LYS B O 1
ATOM 3672 N N . VAL B 1 169 ? -18.078 19.938 5.309 1 97.19 169 VAL B N 1
ATOM 3673 C CA . VAL B 1 169 ? -19.125 20.906 5.621 1 97.19 169 VAL B CA 1
ATOM 3674 C C . VAL B 1 169 ? -18.547 22.312 5.625 1 97.19 169 VAL B C 1
ATOM 3676 O O . VAL B 1 169 ? -19.188 23.266 5.148 1 97.19 169 VAL B O 1
ATOM 3679 N N . LYS B 1 170 ? -17.359 22.438 6.043 1 97.75 170 LYS B N 1
ATOM 3680 C CA . LYS B 1 170 ? -16.703 23.734 6.152 1 97.75 170 LYS B CA 1
ATOM 3681 C C . LYS B 1 170 ? -15.945 24.078 4.871 1 97.75 170 LYS B C 1
ATOM 3683 O O . LYS B 1 170 ? -15.453 25.203 4.715 1 97.75 170 LYS B O 1
ATOM 3688 N N . ARG B 1 171 ? -15.75 23.125 4.004 1 98.31 171 ARG B N 1
ATOM 3689 C CA . ARG B 1 171 ? -14.992 23.234 2.764 1 98.31 171 ARG B CA 1
ATOM 3690 C C . ARG B 1 171 ? -13.57 23.734 3.033 1 98.31 171 ARG B C 1
ATOM 3692 O O . ARG B 1 171 ? -13.086 24.641 2.352 1 98.31 171 ARG B O 1
ATOM 3699 N N . CYS B 1 172 ? -13.055 23.203 4.082 1 98.62 172 CYS B N 1
ATOM 3700 C CA . CYS B 1 172 ? -11.719 23.578 4.527 1 98.62 172 CYS B CA 1
ATOM 3701 C C . CYS B 1 172 ? -11.125 22.531 5.453 1 98.62 172 CYS B C 1
ATOM 3703 O O . CYS B 1 172 ? -11.844 21.938 6.262 1 98.62 172 CYS B O 1
ATOM 3705 N N . GLY B 1 173 ? -9.844 22.297 5.305 1 98.69 173 GLY B N 1
ATOM 3706 C CA . GLY B 1 173 ? -9.156 21.359 6.191 1 98.69 173 GLY B CA 1
ATOM 3707 C C . GLY B 1 173 ? -7.918 20.75 5.562 1 98.69 173 GLY B C 1
ATOM 3708 O O . GLY B 1 173 ? -7.656 20.938 4.375 1 98.69 173 GLY B O 1
ATOM 3709 N N . ALA B 1 174 ? -7.125 20.109 6.402 1 98.88 174 ALA B N 1
ATOM 3710 C CA . ALA B 1 174 ? -5.895 19.453 5.938 1 98.88 174 ALA B CA 1
ATOM 3711 C C . ALA B 1 174 ? -5.68 18.125 6.641 1 98.88 174 ALA B C 1
ATOM 3713 O O . ALA B 1 174 ? -5.98 17.984 7.828 1 98.88 174 ALA B O 1
ATOM 3714 N N . ILE B 1 175 ? -5.211 17.188 5.891 1 98.94 175 ILE B N 1
ATOM 3715 C CA . ILE B 1 175 ? -4.855 15.883 6.418 1 98.94 175 ILE B CA 1
ATOM 3716 C C . ILE B 1 175 ? -3.445 15.508 5.965 1 98.94 175 ILE B C 1
ATOM 3718 O O . ILE B 1 175 ? -3.119 15.609 4.781 1 98.94 175 ILE B O 1
ATOM 3722 N N . VAL B 1 176 ? -2.59 15.156 6.871 1 98.94 176 VAL B N 1
ATOM 3723 C CA . VAL B 1 176 ? -1.251 14.656 6.59 1 98.94 176 VAL B CA 1
ATOM 3724 C C . VAL B 1 176 ? -1.174 13.172 6.945 1 98.94 176 VAL B C 1
ATOM 3726 O O . VAL B 1 176 ? -1.621 12.758 8.016 1 98.94 176 VAL B O 1
ATOM 3729 N N . MET B 1 177 ? -0.67 12.398 6.051 1 98.69 177 MET B N 1
ATOM 3730 C CA . MET B 1 177 ? -0.536 10.953 6.215 1 98.69 177 MET B CA 1
ATOM 3731 C C . MET B 1 177 ? 0.93 10.539 6.176 1 98.69 177 MET B C 1
ATOM 3733 O O . MET B 1 177 ? 1.604 10.711 5.16 1 98.69 177 MET B O 1
ATOM 3737 N N . LEU B 1 178 ? 1.398 9.945 7.223 1 97.5 178 LEU B N 1
ATOM 3738 C CA . LEU B 1 178 ? 2.795 9.531 7.262 1 97.5 178 LEU B CA 1
ATOM 3739 C C . LEU B 1 178 ? 2.955 8.109 6.719 1 97.5 178 LEU B C 1
ATOM 3741 O O . LEU B 1 178 ? 2.348 7.172 7.23 1 97.5 178 LEU B O 1
ATOM 3745 N N . GLY B 1 179 ? 3.697 8 5.695 1 96.69 179 GLY B N 1
ATOM 3746 C CA . GLY B 1 179 ? 4.18 6.73 5.18 1 96.69 179 GLY B CA 1
ATOM 3747 C C . GLY B 1 179 ? 5.633 6.461 5.523 1 96.69 179 GLY B C 1
ATOM 3748 O O . GLY B 1 179 ? 6.043 6.629 6.676 1 96.69 179 GLY B O 1
ATOM 3749 N N . SER B 1 180 ? 6.352 5.98 4.539 1 92.81 180 SER B N 1
ATOM 3750 C CA . SER B 1 180 ? 7.762 5.648 4.711 1 92.81 180 SER B CA 1
ATOM 3751 C C . SER B 1 180 ? 8.453 5.465 3.361 1 92.81 180 SER B C 1
ATOM 3753 O O . SER B 1 180 ? 7.805 5.148 2.363 1 92.81 180 SER B O 1
ATOM 3755 N N . VAL B 1 181 ? 9.734 5.648 3.42 1 91.94 181 VAL B N 1
ATOM 3756 C CA . VAL B 1 181 ? 10.531 5.387 2.229 1 91.94 181 VAL B CA 1
ATOM 3757 C C . VAL B 1 181 ? 10.469 3.898 1.884 1 91.94 181 VAL B C 1
ATOM 3759 O O . VAL B 1 181 ? 10.633 3.518 0.722 1 91.94 181 VAL B O 1
ATOM 3762 N N . SER B 1 182 ? 10.234 3.094 2.818 1 91.81 182 SER B N 1
ATOM 3763 C CA . SER B 1 182 ? 10.133 1.656 2.594 1 91.81 182 SER B CA 1
ATOM 3764 C C . SER B 1 182 ? 8.961 1.318 1.684 1 91.81 182 SER B C 1
ATOM 3766 O O . SER B 1 182 ? 8.859 0.199 1.176 1 91.81 182 SER B O 1
ATOM 3768 N N . ALA B 1 183 ? 8.117 2.258 1.448 1 93.44 183 ALA B N 1
ATOM 3769 C CA . ALA B 1 183 ? 6.945 2.045 0.602 1 93.44 183 ALA B CA 1
ATOM 3770 C C . ALA B 1 183 ? 7.238 2.428 -0.847 1 93.44 183 ALA B C 1
ATOM 3772 O O . ALA B 1 183 ? 6.422 2.186 -1.736 1 93.44 183 ALA B O 1
ATOM 3773 N N . VAL B 1 184 ? 8.398 3.012 -1.083 1 92.44 184 VAL B N 1
ATOM 3774 C CA . VAL B 1 184 ? 8.688 3.568 -2.4 1 92.44 184 VAL B CA 1
ATOM 3775 C C . VAL B 1 184 ? 9.5 2.568 -3.217 1 92.44 184 VAL B C 1
ATOM 3777 O O . VAL B 1 184 ? 9.508 2.623 -4.449 1 92.44 184 VAL B O 1
ATOM 3780 N N . THR B 1 185 ? 10.18 1.698 -2.578 1 95.25 185 THR B N 1
ATOM 3781 C CA . THR B 1 185 ? 10.938 0.602 -3.18 1 95.25 185 THR B CA 1
ATOM 3782 C C . THR B 1 185 ? 10.773 -0.677 -2.363 1 95.25 185 THR B C 1
ATOM 3784 O O . THR B 1 185 ? 10.477 -0.624 -1.167 1 95.25 185 THR B O 1
ATOM 3787 N N . PRO B 1 186 ? 10.914 -1.823 -3.035 1 97.38 186 PRO B N 1
ATOM 3788 C CA . PRO B 1 186 ? 10.789 -3.057 -2.256 1 97.38 186 PRO B CA 1
ATOM 3789 C C . PRO B 1 186 ? 11.75 -3.107 -1.07 1 97.38 186 PRO B C 1
ATOM 3791 O O . PRO B 1 186 ? 12.93 -2.799 -1.216 1 97.38 186 PRO B O 1
ATOM 3794 N N . ALA B 1 187 ? 11.172 -3.496 0.067 1 97.12 187 ALA B N 1
ATOM 3795 C CA . ALA B 1 187 ? 11.922 -3.475 1.318 1 97.12 187 ALA B CA 1
ATOM 3796 C C . ALA B 1 187 ? 11.922 -4.848 1.981 1 97.12 187 ALA B C 1
ATOM 3798 O O . ALA B 1 187 ? 11.188 -5.082 2.943 1 97.12 187 ALA B O 1
ATOM 3799 N N . PRO B 1 188 ? 12.898 -5.723 1.552 1 98.38 188 PRO B N 1
ATOM 3800 C CA . PRO B 1 188 ? 12.992 -7.043 2.182 1 98.38 188 PRO B CA 1
ATOM 3801 C C . PRO B 1 188 ? 13.273 -6.961 3.68 1 98.38 188 PRO B C 1
ATOM 3803 O O . PRO B 1 188 ? 13.938 -6.031 4.137 1 98.38 188 PRO B O 1
ATOM 3806 N N . LEU B 1 189 ? 12.672 -7.871 4.48 1 97.75 189 LEU B N 1
ATOM 3807 C CA . LEU B 1 189 ? 12.789 -8.016 5.926 1 97.75 189 LEU B CA 1
ATOM 3808 C C . LEU B 1 189 ? 11.922 -6.984 6.645 1 97.75 189 LEU B C 1
ATOM 3810 O O . LEU B 1 189 ? 11.938 -6.906 7.875 1 97.75 189 LEU B O 1
ATOM 3814 N N . LEU B 1 190 ? 11.203 -6.195 5.895 1 97.31 190 LEU B N 1
ATOM 3815 C CA . LEU B 1 190 ? 10.227 -5.238 6.402 1 97.31 190 LEU B CA 1
ATOM 3816 C C . LEU B 1 190 ? 8.922 -5.312 5.605 1 97.31 190 LEU B C 1
ATOM 3818 O O . LEU B 1 190 ? 8.227 -4.309 5.457 1 97.31 190 LEU B O 1
ATOM 3822 N N . CYS B 1 191 ? 8.633 -6.406 5.102 1 97.88 191 CYS B N 1
ATOM 3823 C CA . CYS B 1 191 ? 7.633 -6.547 4.043 1 97.88 191 CYS B CA 1
ATOM 3824 C C . CYS B 1 191 ? 6.254 -6.129 4.539 1 97.88 191 CYS B C 1
ATOM 3826 O O . CYS B 1 191 ? 5.551 -5.371 3.865 1 97.88 191 CYS B O 1
ATOM 3828 N N . THR B 1 192 ? 5.832 -6.617 5.727 1 98.12 192 THR B N 1
ATOM 3829 C CA . THR B 1 192 ? 4.512 -6.254 6.234 1 98.12 192 THR B CA 1
ATOM 3830 C C . THR B 1 192 ? 4.449 -4.766 6.559 1 98.12 192 THR B C 1
ATOM 3832 O O . THR B 1 192 ? 3.506 -4.078 6.16 1 98.12 192 THR B O 1
ATOM 3835 N N . TYR B 1 193 ? 5.461 -4.254 7.211 1 97.5 193 TYR B N 1
ATOM 3836 C CA . TYR B 1 193 ? 5.539 -2.834 7.527 1 97.5 193 TYR B CA 1
ATOM 3837 C C . TYR B 1 193 ? 5.492 -1.988 6.258 1 97.5 193 TYR B C 1
ATOM 3839 O O . TYR B 1 193 ? 4.691 -1.057 6.156 1 97.5 193 TYR B O 1
ATOM 3847 N N . ALA B 1 194 ? 6.367 -2.361 5.305 1 98.12 194 ALA B N 1
ATOM 3848 C CA . ALA B 1 194 ? 6.414 -1.64 4.035 1 98.12 194 ALA B CA 1
ATOM 3849 C C . ALA B 1 194 ? 5.059 -1.668 3.338 1 98.12 194 ALA B C 1
ATOM 3851 O O . ALA B 1 194 ? 4.645 -0.675 2.736 1 98.12 194 ALA B O 1
ATOM 3852 N N . GLY B 1 195 ? 4.391 -2.795 3.43 1 98.62 195 GLY B N 1
ATOM 3853 C CA . GLY B 1 195 ? 3.045 -2.893 2.891 1 98.62 195 GLY B CA 1
ATOM 3854 C C . GLY B 1 195 ? 2.082 -1.896 3.508 1 98.62 195 GLY B C 1
ATOM 3855 O O . GLY B 1 195 ? 1.334 -1.224 2.795 1 98.62 195 GLY B O 1
ATOM 3856 N N . THR B 1 196 ? 2.088 -1.738 4.793 1 98.62 196 THR B N 1
ATOM 3857 C CA . THR B 1 196 ? 1.181 -0.824 5.477 1 98.62 196 THR B CA 1
ATOM 3858 C C . THR B 1 196 ? 1.49 0.624 5.102 1 98.62 196 THR B C 1
ATOM 3860 O O . THR B 1 196 ? 0.58 1.443 4.965 1 98.62 196 THR B O 1
ATOM 3863 N N . LYS B 1 197 ? 2.721 0.915 4.969 1 98.44 197 LYS B N 1
ATOM 3864 C CA . LYS B 1 197 ? 3.098 2.283 4.621 1 98.44 197 LYS B CA 1
ATOM 3865 C C . LYS B 1 197 ? 2.777 2.586 3.16 1 98.44 197 LYS B C 1
ATOM 3867 O O . LYS B 1 197 ? 2.438 3.721 2.818 1 98.44 197 LYS B O 1
ATOM 3872 N N . ALA B 1 198 ? 2.848 1.55 2.336 1 98.56 198 ALA B N 1
ATOM 3873 C CA . ALA B 1 198 ? 2.373 1.703 0.963 1 98.56 198 ALA B CA 1
ATOM 3874 C C . ALA B 1 198 ? 0.871 1.971 0.93 1 98.56 198 ALA B C 1
ATOM 3876 O O . ALA B 1 198 ? 0.392 2.762 0.113 1 98.56 198 ALA B O 1
ATOM 3877 N N . PHE B 1 199 ? 0.141 1.298 1.79 1 98.75 199 PHE B N 1
ATOM 3878 C CA . PHE B 1 199 ? -1.279 1.585 1.949 1 98.75 199 PHE B CA 1
ATOM 3879 C C . PHE B 1 199 ? -1.502 3.061 2.258 1 98.75 199 PHE B C 1
ATOM 3881 O O . PHE B 1 199 ? -2.309 3.723 1.601 1 98.75 199 PHE B O 1
ATOM 3888 N N . ASN B 1 200 ? -0.766 3.605 3.195 1 98.75 200 ASN B N 1
ATOM 3889 C CA . ASN B 1 200 ? -0.918 4.988 3.637 1 98.75 200 ASN B CA 1
ATOM 3890 C C . ASN B 1 200 ? -0.655 5.973 2.5 1 98.75 200 ASN B C 1
ATOM 3892 O O . ASN B 1 200 ? -1.415 6.922 2.307 1 98.75 200 ASN B O 1
ATOM 3896 N N . LEU B 1 201 ? 0.403 5.719 1.753 1 98.56 201 LEU B N 1
ATOM 3897 C CA . LEU B 1 201 ? 0.758 6.621 0.666 1 98.56 201 LEU B CA 1
ATOM 3898 C C . LEU B 1 201 ? -0.311 6.613 -0.421 1 98.56 201 LEU B C 1
ATOM 3900 O O . LEU B 1 201 ? -0.75 7.672 -0.875 1 98.56 201 LEU B O 1
ATOM 3904 N N . SER B 1 202 ? -0.74 5.418 -0.794 1 98.62 202 SER B N 1
ATOM 3905 C CA . SER B 1 202 ? -1.746 5.289 -1.843 1 98.62 202 SER B CA 1
ATOM 3906 C C . SER B 1 202 ? -3.082 5.883 -1.406 1 98.62 202 SER B C 1
ATOM 3908 O O . SER B 1 202 ? -3.709 6.629 -2.158 1 98.62 202 SER B O 1
ATOM 3910 N N . PHE B 1 203 ? -3.488 5.555 -0.192 1 98.75 203 PHE B N 1
ATOM 3911 C CA . PHE B 1 203 ? -4.727 6.031 0.41 1 98.75 203 PHE B CA 1
ATOM 3912 C C . PHE B 1 203 ? -4.773 7.555 0.425 1 98.75 203 PHE B C 1
ATOM 3914 O O . PHE B 1 203 ? -5.727 8.156 -0.076 1 98.75 203 PHE B O 1
ATOM 3921 N N . ALA B 1 204 ? -3.705 8.172 0.814 1 98.75 204 ALA B N 1
ATOM 3922 C CA . ALA B 1 204 ? -3.635 9.625 0.964 1 98.75 204 ALA B CA 1
ATOM 3923 C C . ALA B 1 204 ? -3.539 10.312 -0.395 1 98.75 204 ALA B C 1
ATOM 3925 O O . ALA B 1 204 ? -4.164 11.352 -0.616 1 98.75 204 ALA B O 1
ATOM 3926 N N . SER B 1 205 ? -2.783 9.75 -1.267 1 98.5 205 SER B N 1
ATOM 3927 C CA . SER B 1 205 ? -2.635 10.367 -2.582 1 98.5 205 SER B CA 1
ATOM 3928 C C . SER B 1 205 ? -3.957 10.367 -3.342 1 98.5 205 SER B C 1
ATOM 3930 O O . SER B 1 205 ? -4.258 11.32 -4.066 1 98.5 205 SER B O 1
ATOM 3932 N N . GLY B 1 206 ? -4.707 9.273 -3.197 1 98.62 206 GLY B N 1
ATOM 3933 C CA . GLY B 1 206 ? -6.039 9.266 -3.777 1 98.62 206 GLY B CA 1
ATOM 3934 C C . GLY B 1 206 ? -6.953 10.328 -3.189 1 98.62 206 GLY B C 1
ATOM 3935 O O . GLY B 1 206 ? -7.652 11.031 -3.924 1 98.62 206 GLY B O 1
ATOM 3936 N N . LEU B 1 207 ? -6.902 10.484 -1.923 1 98.81 207 LEU B N 1
ATOM 3937 C CA . LEU B 1 207 ? -7.738 11.445 -1.215 1 98.81 207 LEU B CA 1
ATOM 3938 C C . LEU B 1 207 ? -7.367 12.875 -1.599 1 98.81 207 LEU B C 1
ATOM 3940 O O . LEU B 1 207 ? -8.227 13.758 -1.617 1 98.81 207 LEU B O 1
ATOM 3944 N N . HIS B 1 208 ? -6.086 13.109 -1.9 1 98.81 208 HIS B N 1
ATOM 3945 C CA . HIS B 1 208 ? -5.621 14.422 -2.34 1 98.81 208 HIS B CA 1
ATOM 3946 C C . HIS B 1 208 ? -6.469 14.945 -3.492 1 98.81 208 HIS B C 1
ATOM 3948 O O . HIS B 1 208 ? -6.926 16.094 -3.459 1 98.81 208 HIS B O 1
ATOM 3954 N N . TYR B 1 209 ? -6.684 14.125 -4.449 1 98.69 209 TYR B N 1
ATOM 3955 C CA . TYR B 1 209 ? -7.438 14.539 -5.625 1 98.69 209 TYR B CA 1
ATOM 3956 C C . TYR B 1 209 ? -8.938 14.539 -5.336 1 98.69 209 TYR B C 1
ATOM 3958 O O . TYR B 1 209 ? -9.656 15.43 -5.789 1 98.69 209 TYR B O 1
ATOM 3966 N N . GLU B 1 210 ? -9.398 13.594 -4.582 1 98.69 210 GLU B N 1
ATOM 3967 C CA . GLU B 1 210 ? -10.82 13.422 -4.297 1 98.69 210 GLU B CA 1
ATOM 3968 C C . GLU B 1 210 ? -11.367 14.602 -3.494 1 98.69 210 GLU B C 1
ATOM 3970 O O . GLU B 1 210 ? -12.469 15.078 -3.758 1 98.69 210 GLU B O 1
ATOM 3975 N N . LEU B 1 211 ? -10.578 15.102 -2.551 1 98.75 211 LEU B N 1
ATOM 3976 C CA . LEU B 1 211 ? -11.125 16.031 -1.566 1 98.75 211 LEU B CA 1
ATOM 3977 C C . LEU B 1 211 ? -10.805 17.469 -1.943 1 98.75 211 LEU B C 1
ATOM 3979 O O . LEU B 1 211 ? -11.312 18.406 -1.328 1 98.75 211 LEU B O 1
ATOM 3983 N N . LYS B 1 212 ? -9.992 17.625 -2.939 1 98.19 212 LYS B N 1
ATOM 3984 C CA . LYS B 1 212 ? -9.562 18.953 -3.348 1 98.19 212 LYS B CA 1
ATOM 3985 C C . LYS B 1 212 ? -10.75 19.844 -3.676 1 98.19 212 LYS B C 1
ATOM 3987 O O . LYS B 1 212 ? -10.773 21.031 -3.305 1 98.19 212 LYS B O 1
ATOM 3992 N N . GLU B 1 213 ? -11.75 19.328 -4.316 1 97.38 213 GLU B N 1
ATOM 3993 C CA . GLU B 1 213 ? -12.906 20.109 -4.727 1 97.38 213 GLU B CA 1
ATOM 3994 C C . GLU B 1 213 ? -13.719 20.578 -3.518 1 97.38 213 GLU B C 1
ATOM 3996 O O . GLU B 1 213 ? -14.539 21.484 -3.621 1 97.38 213 GLU B O 1
ATOM 4001 N N . PHE B 1 214 ? -13.477 19.969 -2.383 1 98.12 214 PHE B N 1
ATOM 4002 C CA . PHE B 1 214 ? -14.203 20.328 -1.167 1 98.12 214 PHE B CA 1
ATOM 4003 C C . PHE B 1 214 ? -13.344 21.203 -0.262 1 98.12 214 PHE B C 1
ATOM 4005 O O . PHE B 1 214 ? -13.648 21.375 0.918 1 98.12 214 PHE B O 1
ATOM 4012 N N . GLY B 1 215 ? -12.148 21.625 -0.774 1 98.25 215 GLY B N 1
ATOM 4013 C CA . GLY B 1 215 ? -11.305 22.547 -0.032 1 98.25 215 GLY B CA 1
ATOM 4014 C C . GLY B 1 215 ? -10.43 21.859 0.996 1 98.25 215 GLY B C 1
ATOM 4015 O O . GLY B 1 215 ? -9.93 22.5 1.923 1 98.25 215 GLY B O 1
ATOM 4016 N N . ILE B 1 216 ? -10.289 20.578 0.909 1 98.81 216 ILE B N 1
ATOM 4017 C CA . ILE B 1 216 ? -9.484 19.812 1.852 1 98.81 216 ILE B CA 1
ATOM 4018 C C . ILE B 1 216 ? -8.188 19.375 1.178 1 98.81 216 ILE B C 1
ATOM 4020 O O . ILE B 1 216 ? -8.211 18.734 0.125 1 98.81 216 ILE B O 1
ATOM 4024 N N . ASP B 1 217 ? -7.02 19.75 1.747 1 98.88 217 ASP B N 1
ATOM 4025 C CA . ASP B 1 217 ? -5.719 19.328 1.236 1 98.88 217 ASP B CA 1
ATOM 4026 C C . ASP B 1 217 ? -5.227 18.078 1.961 1 98.88 217 ASP B C 1
ATOM 4028 O O . ASP B 1 217 ? -5.32 17.984 3.188 1 98.88 217 ASP B O 1
ATOM 4032 N N . VAL B 1 218 ? -4.797 17.109 1.215 1 98.88 218 VAL B N 1
ATOM 4033 C CA . VAL B 1 218 ? -4.242 15.875 1.763 1 98.88 218 VAL B CA 1
ATOM 4034 C C . VAL B 1 218 ? -2.809 15.695 1.263 1 98.88 218 VAL B C 1
ATOM 4036 O O . VAL B 1 218 ? -2.531 15.867 0.075 1 98.88 218 VAL B O 1
ATOM 4039 N N . LEU B 1 219 ? -1.906 15.359 2.176 1 98.81 219 LEU B N 1
ATOM 4040 C CA . LEU B 1 219 ? -0.499 15.195 1.829 1 98.81 219 LEU B CA 1
ATOM 4041 C C . LEU B 1 219 ? 0.042 13.875 2.359 1 98.81 219 LEU B C 1
ATOM 4043 O O . LEU B 1 219 ? -0.046 13.594 3.559 1 98.81 219 LEU B O 1
ATOM 4047 N N . ALA B 1 220 ? 0.515 13.023 1.437 1 98.62 220 ALA B N 1
ATOM 4048 C CA . ALA B 1 220 ? 1.227 11.805 1.8 1 98.62 220 ALA B CA 1
ATOM 4049 C C . ALA B 1 220 ? 2.719 12.062 1.975 1 98.62 220 ALA B C 1
ATOM 4051 O O . ALA B 1 220 ? 3.336 12.742 1.147 1 98.62 220 ALA B O 1
ATOM 4052 N N . VAL B 1 221 ? 3.314 11.508 3.039 1 98.19 221 VAL B N 1
ATOM 4053 C CA . VAL B 1 221 ? 4.715 11.781 3.348 1 98.19 221 VAL B CA 1
ATOM 4054 C C . VAL B 1 221 ? 5.488 10.461 3.438 1 98.19 221 VAL B C 1
ATOM 4056 O O . VAL B 1 221 ? 5.035 9.516 4.086 1 98.19 221 VAL B O 1
ATOM 4059 N N . SER B 1 222 ? 6.574 10.367 2.779 1 96.94 222 SER B 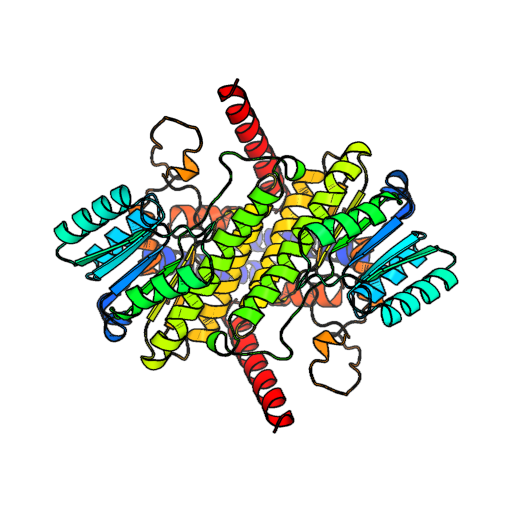N 1
ATOM 4060 C CA . SER B 1 222 ? 7.426 9.18 2.822 1 96.94 222 SER B CA 1
ATOM 4061 C C . SER B 1 222 ? 8.789 9.508 3.416 1 96.94 222 SER B C 1
ATOM 4063 O O . SER B 1 222 ? 9.805 9.492 2.709 1 96.94 222 SER B O 1
ATOM 4065 N N . PRO B 1 223 ? 8.828 9.633 4.707 1 94.06 223 PRO B N 1
ATOM 4066 C CA . PRO B 1 223 ? 10.102 9.953 5.344 1 94.06 223 PRO B CA 1
ATOM 4067 C C . PRO B 1 223 ? 11.133 8.828 5.203 1 94.06 223 PRO B C 1
ATOM 4069 O O . PRO B 1 223 ? 10.758 7.664 5.035 1 94.06 223 PRO B O 1
ATOM 4072 N N . ASN B 1 224 ? 12.367 9.258 5.172 1 91.69 224 ASN B N 1
ATOM 4073 C CA . ASN B 1 224 ? 13.477 8.336 5.379 1 91.69 224 ASN B CA 1
ATOM 4074 C C . ASN B 1 224 ? 13.961 8.367 6.824 1 91.69 224 ASN B C 1
ATOM 4076 O O . ASN B 1 224 ? 13.156 8.43 7.754 1 91.69 224 ASN B O 1
ATOM 4080 N N . MET B 1 225 ? 15.203 8.148 7.039 1 84.56 225 MET B N 1
ATOM 4081 C CA . MET B 1 225 ? 15.711 8.055 8.398 1 84.56 225 MET B CA 1
ATOM 4082 C C . MET B 1 225 ? 15.625 9.406 9.109 1 84.56 225 MET B C 1
ATOM 4084 O O . MET B 1 225 ? 16.141 10.406 8.609 1 84.56 225 MET B O 1
ATOM 4088 N N . VAL B 1 226 ? 14.883 9.352 10.133 1 81.38 226 VAL B N 1
ATOM 4089 C CA . VAL B 1 226 ? 14.734 10.523 10.984 1 81.38 226 VAL B CA 1
ATOM 4090 C C . VAL B 1 226 ? 15.195 10.188 12.406 1 81.38 226 VAL B C 1
ATOM 4092 O O . VAL B 1 226 ? 14.945 9.094 12.898 1 81.38 226 VAL B O 1
ATOM 4095 N N . VAL B 1 227 ? 15.805 11.094 13.008 1 78.88 227 VAL B N 1
ATOM 4096 C CA . VAL B 1 227 ? 16.25 10.891 14.383 1 78.88 227 VAL B CA 1
ATOM 4097 C C . VAL B 1 227 ? 15.039 10.664 15.289 1 78.88 227 VAL B C 1
ATOM 4099 O O . VAL B 1 227 ? 14.258 11.578 15.531 1 78.88 227 VAL B O 1
ATOM 4102 N N . SER B 1 228 ? 14.812 9.461 15.664 1 73.62 228 SER B N 1
ATOM 4103 C CA . SER B 1 228 ? 13.695 9.047 16.5 1 73.62 228 SER B CA 1
ATOM 4104 C C . SER B 1 228 ? 13.984 7.719 17.188 1 73.62 228 SER B C 1
ATOM 4106 O O . SER B 1 228 ? 14.961 7.043 16.859 1 73.62 228 SER B O 1
ATOM 4108 N N . LYS B 1 229 ? 13.164 7.426 18.188 1 68.06 229 LYS B N 1
ATOM 4109 C CA . LYS B 1 229 ? 13.289 6.141 18.875 1 68.06 229 LYS B CA 1
ATOM 4110 C C . LYS B 1 229 ? 13.086 4.984 17.891 1 68.06 229 LYS B C 1
ATOM 4112 O O . LYS B 1 229 ? 13.758 3.951 18 1 68.06 229 LYS B O 1
ATOM 4117 N N . MET B 1 230 ? 12.281 5.188 16.969 1 66.19 230 MET B N 1
ATOM 4118 C CA . MET B 1 230 ? 12 4.141 15.992 1 66.19 230 MET B CA 1
ATOM 4119 C C . MET B 1 230 ? 13.242 3.799 15.18 1 66.19 230 MET B C 1
ATOM 4121 O O . MET B 1 230 ? 13.508 2.627 14.906 1 66.19 230 MET B O 1
ATOM 4125 N N . THR B 1 231 ? 13.938 4.852 14.859 1 69.81 231 THR B N 1
ATOM 4126 C CA . THR B 1 231 ? 15.133 4.629 14.055 1 69.81 231 THR B CA 1
ATOM 4127 C C . THR B 1 231 ? 16.281 4.148 14.93 1 69.81 231 THR B C 1
ATOM 4129 O O . THR B 1 231 ? 17.234 3.529 14.43 1 69.81 231 THR B O 1
ATOM 4132 N N . GLN B 1 232 ? 16.172 4.57 16.219 1 65.06 232 GLN B N 1
ATOM 4133 C CA . GLN B 1 232 ? 17.219 4.168 17.156 1 65.06 232 GLN B CA 1
ATOM 4134 C C . GLN B 1 232 ? 17.141 2.668 17.438 1 65.06 232 GLN B C 1
ATOM 4136 O O . GLN B 1 232 ? 18.172 2.037 17.703 1 65.06 232 GLN B O 1
ATOM 4141 N N . GLY B 1 233 ? 16.062 2.176 17.203 1 58.88 233 GLY B N 1
ATOM 4142 C CA . GLY B 1 233 ? 15.906 0.763 17.516 1 58.88 233 GLY B CA 1
ATOM 4143 C C . GLY B 1 233 ? 16.391 0.395 18.906 1 58.88 233 GLY B C 1
ATOM 4144 O O . GLY B 1 233 ? 16 1.023 19.891 1 58.88 233 GLY B O 1
ATOM 4145 N N . LEU B 1 234 ? 17.25 -0.583 18.922 1 53.09 234 LEU B N 1
ATOM 4146 C CA . LEU B 1 234 ? 17.75 -1.107 20.188 1 53.09 234 LEU B CA 1
ATOM 4147 C C . LEU B 1 234 ? 18.984 -0.334 20.641 1 53.09 234 LEU B C 1
ATOM 4149 O O . LEU B 1 234 ? 19.516 -0.584 21.734 1 53.09 234 LEU B O 1
ATOM 4153 N N . SER B 1 235 ? 19.281 0.659 19.781 1 56.94 235 SER B N 1
ATOM 4154 C CA . SER B 1 235 ? 20.516 1.377 20.109 1 56.94 235 SER B CA 1
ATOM 4155 C C . SER B 1 235 ? 20.281 2.367 21.25 1 56.94 235 SER B C 1
ATOM 4157 O O . SER B 1 235 ? 19.234 3.012 21.312 1 56.94 235 SER B O 1
ATOM 4159 N N . SER B 1 236 ? 21.219 2.385 22.188 1 59.59 236 SER B N 1
ATOM 4160 C CA . SER B 1 236 ? 21.156 3.316 23.312 1 59.59 236 SER B CA 1
ATOM 4161 C C . SER B 1 236 ? 21.797 4.652 22.969 1 59.59 236 SER B C 1
ATOM 4163 O O . SER B 1 236 ? 21.688 5.621 23.719 1 59.59 236 SER B O 1
ATOM 4165 N N . ARG B 1 237 ? 22.422 4.637 21.844 1 59.28 237 ARG B N 1
ATOM 4166 C CA . ARG B 1 237 ? 23.125 5.859 21.484 1 59.28 237 ARG B CA 1
ATOM 4167 C C . ARG B 1 237 ? 22.188 6.875 20.859 1 59.28 237 ARG B C 1
ATOM 4169 O O . ARG B 1 237 ? 21.344 6.516 20.031 1 59.28 237 ARG B O 1
ATOM 4176 N N . LYS B 1 238 ? 22.422 8.078 21.281 1 60.94 238 LYS B N 1
ATOM 4177 C CA . LYS B 1 238 ? 21.594 9.148 20.75 1 60.94 238 LYS B CA 1
ATOM 4178 C C . LYS B 1 238 ? 21.844 9.352 19.25 1 60.94 238 LYS B C 1
ATOM 4180 O O . LYS B 1 238 ? 23 9.531 18.844 1 60.94 238 LYS B O 1
ATOM 4185 N N . PRO B 1 239 ? 20.875 9.32 18.406 1 65.69 239 PRO B N 1
ATOM 4186 C CA . PRO B 1 239 ? 21.078 9.484 16.969 1 65.69 239 PRO B CA 1
ATOM 4187 C C . PRO B 1 239 ? 21.516 10.898 16.594 1 65.69 239 PRO B C 1
ATOM 4189 O O . PRO B 1 239 ? 21.078 11.875 17.203 1 65.69 239 PRO B O 1
ATOM 4192 N N . ARG B 1 240 ? 22.719 10.93 15.812 1 71.56 240 ARG B N 1
ATOM 4193 C CA . ARG B 1 240 ? 23.219 12.211 15.32 1 71.56 240 ARG B CA 1
ATOM 4194 C C . ARG B 1 240 ? 22.625 12.531 13.953 1 71.56 240 ARG B C 1
ATOM 4196 O O . ARG B 1 240 ? 22.391 11.633 13.148 1 71.56 240 ARG B O 1
ATOM 4203 N N . GLU B 1 241 ? 22.328 13.836 13.789 1 80.69 241 GLU B N 1
ATOM 4204 C CA . GLU B 1 241 ? 21.828 14.305 12.508 1 80.69 241 GLU B CA 1
ATOM 4205 C C . GLU B 1 241 ? 22.875 14.188 11.414 1 80.69 241 GLU B C 1
ATOM 4207 O O . GLU B 1 241 ? 24.047 14.523 11.633 1 80.69 241 GLU B O 1
ATOM 4212 N N . THR B 1 242 ? 22.594 13.562 10.375 1 81.81 242 THR B N 1
ATOM 4213 C CA . THR B 1 242 ? 23.406 13.461 9.164 1 81.81 242 THR B CA 1
ATOM 4214 C C . THR B 1 242 ? 22.578 13.797 7.926 1 81.81 242 THR B C 1
ATOM 4216 O O . THR B 1 242 ? 21.438 14.219 8.039 1 81.81 242 THR B O 1
ATOM 4219 N N . PHE B 1 243 ? 23.25 13.859 6.773 1 83.06 243 PHE B N 1
ATOM 4220 C CA . PHE B 1 243 ? 22.516 14.055 5.527 1 83.06 243 PHE B CA 1
ATOM 4221 C C . PHE B 1 243 ? 21.422 13 5.367 1 83.06 243 PHE B C 1
ATOM 4223 O O . PHE B 1 243 ? 20.328 13.305 4.906 1 83.06 243 PHE B O 1
ATOM 4230 N N . LEU B 1 244 ? 21.688 11.82 5.852 1 82.19 244 LEU B N 1
ATOM 4231 C CA . LEU B 1 244 ? 20.781 10.688 5.676 1 82.19 244 LEU B CA 1
ATOM 4232 C C . LEU B 1 244 ? 19.75 10.648 6.797 1 82.19 244 LEU B C 1
ATOM 4234 O O . LEU B 1 244 ? 18.625 10.18 6.59 1 82.19 244 LEU B O 1
ATOM 4238 N N . MET B 1 245 ? 20.141 11.062 7.961 1 83.94 245 MET B N 1
ATOM 4239 C CA . MET B 1 245 ? 19.25 11.086 9.117 1 83.94 245 MET B CA 1
ATOM 4240 C C . MET B 1 245 ? 18.953 12.523 9.539 1 83.94 245 MET B C 1
ATOM 4242 O O . MET B 1 245 ? 19.75 13.156 10.234 1 83.94 245 MET B O 1
ATOM 4246 N N . VAL B 1 246 ? 17.734 12.953 9.289 1 85.31 246 VAL B N 1
ATOM 4247 C CA . VAL B 1 246 ? 17.438 14.375 9.414 1 85.31 246 VAL B CA 1
ATOM 4248 C C . VAL B 1 246 ? 16.75 14.633 10.758 1 85.31 246 VAL B C 1
ATOM 4250 O O . VAL B 1 246 ? 16.234 13.703 11.391 1 85.31 246 VAL B O 1
ATOM 4253 N N . ASN B 1 247 ? 16.797 15.883 11.055 1 89.5 247 ASN B N 1
ATOM 4254 C CA . ASN B 1 247 ? 16.125 16.328 12.273 1 89.5 247 ASN B CA 1
ATOM 4255 C C . ASN B 1 247 ? 14.602 16.328 12.109 1 89.5 247 ASN B C 1
ATOM 4257 O O . ASN B 1 247 ? 14.086 16.75 11.07 1 89.5 247 ASN B O 1
ATOM 4261 N N . ALA B 1 248 ? 13.938 15.922 13.148 1 92.06 248 ALA B N 1
ATOM 4262 C CA . ALA B 1 248 ? 12.484 15.773 13.102 1 92.06 248 ALA B CA 1
ATOM 4263 C C . ALA B 1 248 ? 11.797 17.125 12.961 1 92.06 248 ALA B C 1
ATOM 4265 O O . ALA B 1 248 ? 10.781 17.234 12.266 1 92.06 248 ALA B O 1
ATOM 4266 N N . ASP B 1 249 ? 12.336 18.203 13.57 1 94.12 249 ASP B N 1
ATOM 4267 C CA . ASP B 1 249 ? 11.734 19.531 13.516 1 94.12 249 ASP B CA 1
ATOM 4268 C C . ASP B 1 249 ? 11.766 20.094 12.094 1 94.12 249 ASP B C 1
ATOM 4270 O O . ASP B 1 249 ? 10.766 20.641 11.617 1 94.12 249 ASP B O 1
ATOM 4274 N N . CYS B 1 250 ? 12.898 19.891 11.492 1 93.56 250 CYS B N 1
ATOM 4275 C CA . CYS B 1 250 ? 13.039 20.375 10.125 1 93.56 250 CYS B CA 1
ATOM 4276 C C . CYS B 1 250 ? 12.133 19.609 9.172 1 93.56 250 CYS B C 1
ATOM 4278 O O . CYS B 1 250 ? 11.516 20.203 8.281 1 93.56 250 CYS B O 1
ATOM 4280 N N . MET B 1 251 ? 12.07 18.359 9.398 1 94.62 251 MET B N 1
ATOM 4281 C CA . MET B 1 251 ? 11.203 17.516 8.578 1 94.62 251 MET B CA 1
ATOM 4282 C C . MET B 1 251 ? 9.742 17.938 8.734 1 94.62 251 MET B C 1
ATOM 4284 O O . MET B 1 251 ? 9.016 18.062 7.742 1 94.62 251 MET B O 1
ATOM 4288 N N . ALA B 1 252 ? 9.32 18.156 9.938 1 96.81 252 ALA B N 1
ATOM 4289 C CA . ALA B 1 252 ? 7.953 18.578 10.211 1 96.81 252 ALA B CA 1
ATOM 4290 C C . ALA B 1 252 ? 7.637 19.906 9.523 1 96.81 252 ALA B C 1
ATOM 4292 O O . ALA B 1 252 ? 6.629 20.016 8.82 1 96.81 252 ALA B O 1
ATOM 4293 N N . HIS B 1 253 ? 8.523 20.859 9.648 1 97.31 253 HIS B N 1
ATOM 4294 C CA . HIS B 1 253 ? 8.32 22.188 9.102 1 97.31 253 HIS B CA 1
ATOM 4295 C C . HIS B 1 253 ? 8.211 22.156 7.582 1 97.31 253 HIS B C 1
ATOM 4297 O O . HIS B 1 253 ? 7.262 22.703 7.012 1 97.31 253 HIS B O 1
ATOM 4303 N N . GLN B 1 254 ? 9.125 21.469 6.992 1 97.06 254 GLN B N 1
ATOM 4304 C CA . GLN B 1 254 ? 9.148 21.406 5.535 1 97.06 254 GLN B CA 1
ATOM 4305 C C . GLN B 1 254 ? 7.953 20.625 5.004 1 97.06 254 GLN B C 1
ATOM 4307 O O . GLN B 1 254 ? 7.43 20.922 3.93 1 97.06 254 GLN B O 1
ATOM 4312 N N . THR B 1 255 ? 7.539 19.578 5.688 1 98 255 THR B N 1
ATOM 4313 C CA . THR B 1 255 ? 6.367 18.797 5.293 1 98 255 THR B CA 1
ATOM 4314 C C . THR B 1 255 ? 5.125 19.688 5.238 1 98 255 THR B C 1
ATOM 4316 O O . THR B 1 255 ? 4.422 19.719 4.227 1 98 255 THR B O 1
ATOM 4319 N N . PHE B 1 256 ? 4.914 20.469 6.301 1 98.56 256 PHE B N 1
ATOM 4320 C CA . PHE B 1 256 ? 3.719 21.297 6.379 1 98.56 256 PHE B CA 1
ATOM 4321 C C . PHE B 1 256 ? 3.744 22.391 5.312 1 98.56 256 PHE B C 1
ATOM 4323 O O . PHE B 1 256 ? 2.697 22.766 4.781 1 98.56 256 PHE B O 1
ATOM 4330 N N . ASP B 1 257 ? 4.926 22.859 4.941 1 98.12 257 ASP B N 1
ATOM 4331 C CA . ASP B 1 257 ? 5.059 23.891 3.91 1 98.12 257 ASP B CA 1
ATOM 4332 C C . ASP B 1 257 ? 4.547 23.375 2.564 1 98.12 257 ASP B C 1
ATOM 4334 O O . ASP B 1 257 ? 4.172 24.172 1.7 1 98.12 257 ASP B O 1
ATOM 4338 N N . LYS B 1 258 ? 4.52 22.094 2.414 1 97.88 258 LYS B N 1
ATOM 4339 C CA . LYS B 1 258 ? 4.207 21.516 1.107 1 97.88 258 LYS B CA 1
ATOM 4340 C C . LYS B 1 258 ? 2.736 21.125 1.014 1 97.88 258 LYS B C 1
ATOM 4342 O O . LYS B 1 258 ? 2.27 20.688 -0.041 1 97.88 258 LYS B O 1
ATOM 4347 N N . LEU B 1 259 ? 2.006 21.266 2.066 1 97.94 259 LEU B N 1
ATOM 4348 C CA . LEU B 1 259 ? 0.579 20.969 2.064 1 97.94 259 LEU B CA 1
ATOM 4349 C C . LEU B 1 259 ? -0.138 21.75 0.965 1 97.94 259 LEU B C 1
ATOM 4351 O O . LEU B 1 259 ? 0.045 22.969 0.836 1 97.94 259 LEU B O 1
ATOM 4355 N N . GLY B 1 260 ? -0.919 20.984 0.139 1 96.56 260 GLY B N 1
ATOM 4356 C CA . GLY B 1 260 ? -1.69 21.625 -0.92 1 96.56 260 GLY B CA 1
ATOM 4357 C C . GLY B 1 260 ? -0.922 21.75 -2.221 1 96.56 260 GLY B C 1
ATOM 4358 O O . GLY B 1 260 ? -1.503 22.062 -3.264 1 96.56 260 GLY B O 1
ATOM 4359 N N . SER B 1 261 ? 0.395 21.484 -2.232 1 96 261 SER B N 1
ATOM 4360 C CA . SER B 1 261 ? 1.231 21.703 -3.406 1 96 261 SER B CA 1
ATOM 4361 C C . SER B 1 261 ? 1.46 20.422 -4.184 1 96 261 SER B C 1
ATOM 4363 O O . SER B 1 261 ? 1.577 20.438 -5.41 1 96 261 SER B O 1
ATOM 4365 N N . VAL B 1 262 ? 1.592 19.328 -3.506 1 96.94 262 VAL B N 1
ATOM 4366 C CA . VAL B 1 262 ? 1.857 18.031 -4.117 1 96.94 262 VAL B CA 1
ATOM 4367 C C . VAL B 1 262 ? 1.066 16.938 -3.391 1 96.94 262 VAL B C 1
ATOM 4369 O O . VAL B 1 262 ? 0.688 17.109 -2.23 1 96.94 262 VAL B O 1
ATOM 4372 N N . PRO B 1 263 ? 0.789 15.898 -4.094 1 97.69 263 PRO B N 1
ATOM 4373 C CA . PRO B 1 263 ? 0.084 14.805 -3.424 1 97.69 263 PRO B CA 1
ATOM 4374 C C . PRO B 1 263 ? 0.986 14.016 -2.477 1 97.69 263 PRO B C 1
ATOM 4376 O O . PRO B 1 263 ? 0.497 13.375 -1.544 1 97.69 263 PRO B O 1
ATOM 4379 N N . GLN B 1 264 ? 2.252 14.016 -2.77 1 97.56 264 GLN B N 1
ATOM 4380 C CA . GLN B 1 264 ? 3.201 13.227 -1.993 1 97.56 264 GLN B CA 1
ATOM 4381 C C . GLN B 1 264 ? 4.543 13.938 -1.875 1 97.56 264 GLN B C 1
ATOM 4383 O O . GLN B 1 264 ? 4.984 14.609 -2.814 1 97.56 264 GLN B O 1
ATOM 4388 N N . THR B 1 265 ? 5.219 13.758 -0.707 1 96.94 265 THR B N 1
ATOM 4389 C CA . THR B 1 265 ? 6.543 14.32 -0.481 1 96.94 265 THR B CA 1
ATOM 4390 C C . THR B 1 265 ? 7.371 13.414 0.427 1 96.94 265 THR B C 1
ATOM 4392 O O . THR B 1 265 ? 6.82 12.562 1.129 1 96.94 265 THR B O 1
ATOM 4395 N N . SER B 1 266 ? 8.688 13.617 0.357 1 95.38 266 SER B N 1
ATOM 4396 C CA . SER B 1 266 ? 9.562 12.906 1.287 1 95.38 266 SER B CA 1
ATOM 4397 C C . SER B 1 266 ? 9.75 13.695 2.578 1 95.38 266 SER B C 1
ATOM 4399 O O . SER B 1 266 ? 10.43 13.234 3.5 1 95.38 266 SER B O 1
ATOM 4401 N N . GLY B 1 267 ? 9.156 14.805 2.713 1 93.19 267 GLY B N 1
ATOM 4402 C CA . GLY B 1 267 ? 9.133 15.594 3.936 1 93.19 267 GLY B CA 1
ATOM 4403 C C . GLY B 1 267 ? 10.281 16.578 4.039 1 93.19 267 GLY B C 1
ATOM 4404 O O . GLY B 1 267 ? 10.078 17.766 4.297 1 93.19 267 GLY B O 1
ATOM 4405 N N . HIS B 1 268 ? 11.5 16.094 3.82 1 94 268 HIS B N 1
ATOM 4406 C CA . HIS B 1 268 ? 12.719 16.891 3.922 1 94 268 HIS B CA 1
ATOM 4407 C C . HIS B 1 268 ? 13.453 16.938 2.586 1 94 268 HIS B C 1
ATOM 4409 O O . HIS B 1 268 ? 13.477 15.945 1.845 1 94 268 HIS B O 1
ATOM 4415 N N . ARG B 1 269 ? 14.156 18.031 2.375 1 94.81 269 ARG B N 1
ATOM 4416 C CA . ARG B 1 269 ? 14.859 18.234 1.106 1 94.81 269 ARG B CA 1
ATOM 4417 C C . ARG B 1 269 ? 15.914 17.156 0.899 1 94.81 269 ARG B C 1
ATOM 4419 O O . ARG B 1 269 ? 16.109 16.672 -0.22 1 94.81 269 ARG B O 1
ATOM 4426 N N . ASN B 1 270 ? 16.625 16.766 1.969 1 94.56 270 ASN B N 1
ATOM 4427 C CA . ASN B 1 270 ? 17.609 15.695 1.857 1 94.56 270 ASN B CA 1
ATOM 4428 C C . ASN B 1 270 ? 16.953 14.383 1.443 1 94.56 270 ASN B C 1
ATOM 4430 O O . ASN B 1 270 ? 17.469 13.664 0.583 1 94.56 270 ASN B O 1
ATOM 4434 N N . HIS B 1 271 ? 15.836 14.117 2.055 1 95.12 271 HIS B N 1
ATOM 4435 C CA . HIS B 1 271 ? 15.102 12.906 1.726 1 95.12 271 HIS B CA 1
ATOM 4436 C C . HIS B 1 271 ? 14.578 12.953 0.294 1 95.12 271 HIS B C 1
ATOM 4438 O O . HIS B 1 271 ? 14.492 11.914 -0.373 1 95.12 271 HIS B O 1
ATOM 4444 N N . ALA B 1 272 ? 14.25 14.133 -0.141 1 95.75 272 ALA B N 1
ATOM 4445 C CA . ALA B 1 272 ? 13.781 14.289 -1.517 1 95.75 272 ALA B CA 1
ATOM 4446 C C . ALA B 1 272 ? 14.883 13.93 -2.512 1 95.75 272 ALA B C 1
ATOM 4448 O O . ALA B 1 272 ? 14.625 13.273 -3.521 1 95.75 272 ALA B O 1
ATOM 4449 N N . ILE B 1 273 ? 16.062 14.352 -2.211 1 95.19 273 ILE B N 1
ATOM 4450 C CA . ILE B 1 273 ? 17.219 14.031 -3.057 1 95.19 273 ILE B CA 1
ATOM 4451 C C . ILE B 1 273 ? 17.438 12.523 -3.061 1 95.19 273 ILE B C 1
ATOM 4453 O O . ILE B 1 273 ? 17.594 11.914 -4.121 1 95.19 273 ILE B O 1
ATOM 4457 N N . LEU B 1 274 ? 17.422 11.961 -1.894 1 93.69 274 LEU B N 1
ATOM 4458 C CA . LEU B 1 274 ? 17.656 10.523 -1.769 1 93.69 274 LEU B CA 1
ATOM 4459 C C . LEU B 1 274 ? 16.594 9.734 -2.533 1 93.69 274 LEU B C 1
ATOM 4461 O O . LEU B 1 274 ? 16.906 8.773 -3.234 1 93.69 274 LEU B O 1
ATOM 4465 N N . GLU B 1 275 ? 15.398 10.133 -2.365 1 94.44 275 GLU B N 1
ATOM 4466 C CA . GLU B 1 275 ? 14.312 9.438 -3.043 1 94.44 275 GLU B CA 1
ATOM 4467 C C . GLU B 1 275 ? 14.445 9.547 -4.559 1 94.44 275 GLU B C 1
ATOM 4469 O O . GLU B 1 275 ? 14.172 8.586 -5.281 1 94.44 275 GLU B O 1
ATOM 4474 N N . THR B 1 276 ? 14.852 10.703 -5.02 1 93.62 276 THR B N 1
ATOM 4475 C CA . THR B 1 276 ? 15.07 10.898 -6.449 1 93.62 276 THR B CA 1
ATOM 4476 C C . THR B 1 276 ? 16.156 9.969 -6.965 1 93.62 276 THR B C 1
ATOM 4478 O O . THR B 1 276 ? 16.016 9.367 -8.031 1 93.62 276 THR B O 1
ATOM 4481 N N . ILE B 1 277 ? 17.203 9.797 -6.219 1 93.06 277 ILE B N 1
ATOM 4482 C CA . ILE B 1 277 ? 18.312 8.922 -6.594 1 93.06 277 ILE B CA 1
ATOM 4483 C C . ILE B 1 277 ? 17.844 7.469 -6.609 1 93.06 277 ILE B C 1
ATOM 4485 O O . ILE B 1 277 ? 18.109 6.734 -7.562 1 93.06 277 ILE B O 1
ATOM 4489 N N . ILE B 1 278 ? 17.156 7.094 -5.621 1 93.06 278 ILE B N 1
ATOM 4490 C CA . ILE B 1 278 ? 16.672 5.727 -5.488 1 93.06 278 ILE B CA 1
ATOM 4491 C C . ILE B 1 278 ? 15.75 5.391 -6.664 1 93.06 278 ILE B C 1
ATOM 4493 O O . ILE B 1 278 ? 15.867 4.316 -7.262 1 93.06 278 ILE B O 1
ATOM 4497 N N . LYS B 1 279 ? 14.914 6.352 -7.055 1 91.38 279 LYS B N 1
ATOM 4498 C CA . LYS B 1 279 ? 13.953 6.129 -8.125 1 91.38 279 LYS B CA 1
ATOM 4499 C C . LYS B 1 279 ? 14.641 6.07 -9.484 1 91.38 279 LYS B C 1
ATOM 4501 O O . LYS B 1 279 ? 14.102 5.512 -10.445 1 91.38 279 LYS B O 1
ATOM 4506 N N . ALA B 1 280 ? 15.828 6.617 -9.586 1 90.56 280 ALA B N 1
ATOM 4507 C CA . ALA B 1 280 ? 16.562 6.66 -10.844 1 90.56 280 ALA B CA 1
ATOM 4508 C C . ALA B 1 280 ? 17.391 5.391 -11.039 1 90.56 280 ALA B C 1
ATOM 4510 O O . ALA B 1 280 ? 17.812 5.086 -12.156 1 90.56 280 ALA B O 1
ATOM 4511 N N . LEU B 1 281 ? 17.641 4.629 -9.984 1 93.81 281 LEU B N 1
ATOM 4512 C CA . LEU B 1 281 ? 18.453 3.422 -10.047 1 93.81 281 LEU B CA 1
ATOM 4513 C C . LEU B 1 281 ? 17.594 2.197 -10.328 1 93.81 281 LEU B C 1
ATOM 4515 O O . LEU B 1 281 ? 16.406 2.178 -9.992 1 93.81 281 LEU B O 1
ATOM 4519 N N . PRO B 1 282 ? 18.203 1.181 -10.961 1 93.81 282 PRO B N 1
ATOM 4520 C CA . PRO B 1 282 ? 17.453 -0.058 -11.164 1 93.81 282 PRO B CA 1
ATOM 4521 C C . PRO B 1 282 ? 16.953 -0.66 -9.852 1 93.81 282 PRO B C 1
ATOM 4523 O O . PRO B 1 282 ? 17.703 -0.772 -8.883 1 93.81 282 PRO B O 1
ATOM 4526 N N . THR B 1 283 ? 15.742 -1.028 -9.828 1 95.31 283 THR B N 1
ATOM 4527 C CA . THR B 1 283 ? 15.086 -1.532 -8.625 1 95.31 283 THR B CA 1
ATOM 4528 C C . THR B 1 283 ? 15.836 -2.738 -8.062 1 95.31 283 THR B C 1
ATOM 4530 O O . THR B 1 283 ? 16 -2.857 -6.848 1 95.31 283 THR B O 1
ATOM 4533 N N . ASN B 1 284 ? 16.344 -3.621 -8.953 1 96.5 284 ASN B N 1
ATOM 4534 C CA . ASN B 1 284 ? 17.062 -4.805 -8.508 1 96.5 284 ASN B CA 1
ATOM 4535 C C . ASN B 1 284 ? 18.312 -4.426 -7.723 1 96.5 284 ASN B C 1
ATOM 4537 O O . ASN B 1 284 ? 18.625 -5.047 -6.703 1 96.5 284 ASN B O 1
ATOM 4541 N N . PHE B 1 285 ? 18.969 -3.422 -8.227 1 97.25 285 PHE B N 1
ATOM 4542 C CA . PHE B 1 285 ? 20.172 -2.963 -7.543 1 97.25 285 PHE B CA 1
ATOM 4543 C C . PHE B 1 285 ? 19.828 -2.4 -6.168 1 97.25 285 PHE B C 1
ATOM 4545 O O . PHE B 1 285 ? 20.438 -2.787 -5.168 1 97.25 285 PHE B O 1
ATOM 4552 N N . VAL B 1 286 ? 18.844 -1.582 -6.105 1 97.25 286 VAL B N 1
ATOM 4553 C CA . VAL B 1 286 ? 18.453 -0.899 -4.875 1 97.25 286 VAL B CA 1
ATOM 4554 C C . VAL B 1 286 ? 17.953 -1.919 -3.855 1 97.25 286 VAL B C 1
ATOM 4556 O O . VAL B 1 286 ? 18.406 -1.938 -2.711 1 97.25 286 VAL B O 1
ATOM 4559 N N . SER B 1 287 ? 17.078 -2.797 -4.254 1 97.75 287 SER B N 1
ATOM 4560 C CA . SER B 1 287 ? 16.422 -3.703 -3.318 1 97.75 287 SER B CA 1
ATOM 4561 C C . SER B 1 287 ? 17.375 -4.793 -2.838 1 97.75 287 SER B C 1
ATOM 4563 O O . SER B 1 287 ? 17.266 -5.266 -1.705 1 97.75 287 SER B O 1
ATOM 4565 N N . ASN B 1 288 ? 18.328 -5.18 -3.666 1 98 288 ASN B N 1
ATOM 4566 C CA . ASN B 1 288 ? 19.344 -6.113 -3.201 1 98 288 ASN B CA 1
ATOM 4567 C C . ASN B 1 288 ? 20.266 -5.469 -2.172 1 98 288 ASN B C 1
ATOM 4569 O O . ASN B 1 288 ? 20.703 -6.125 -1.227 1 98 288 ASN B O 1
ATOM 4573 N N . LYS B 1 289 ? 20.594 -4.195 -2.391 1 97.44 289 LYS B N 1
ATOM 4574 C CA . LYS B 1 289 ? 21.375 -3.48 -1.39 1 97.44 289 LYS B CA 1
ATOM 4575 C C . LYS B 1 289 ? 20.609 -3.35 -0.078 1 97.44 289 LYS B C 1
ATOM 4577 O O . LYS B 1 289 ? 21.188 -3.514 1.002 1 97.44 289 LYS B O 1
ATOM 4582 N N . ILE B 1 290 ? 19.297 -3.07 -0.162 1 97.06 290 ILE B N 1
ATOM 4583 C CA . ILE B 1 290 ? 18.453 -2.98 1.018 1 97.06 290 ILE B CA 1
ATOM 4584 C C . ILE B 1 290 ? 18.422 -4.328 1.737 1 97.06 290 ILE B C 1
ATOM 4586 O O . ILE B 1 290 ? 18.5 -4.383 2.967 1 97.06 290 ILE B O 1
ATOM 4590 N N . LEU B 1 291 ? 18.312 -5.391 0.99 1 98.12 291 LEU B N 1
ATOM 4591 C CA . LEU B 1 291 ? 18.328 -6.73 1.562 1 98.12 291 LEU B CA 1
ATOM 4592 C C . LEU B 1 291 ? 19.594 -6.957 2.379 1 98.12 291 LEU B C 1
ATOM 4594 O O . LEU B 1 291 ? 19.516 -7.398 3.529 1 98.12 291 LEU B O 1
ATOM 4598 N N . LEU B 1 292 ? 20.75 -6.586 1.807 1 97.56 292 LEU B N 1
ATOM 4599 C CA . LEU B 1 292 ? 22.031 -6.781 2.48 1 97.56 292 LEU B CA 1
ATOM 4600 C C . LEU B 1 292 ? 22.125 -5.918 3.736 1 97.56 292 LEU B C 1
ATOM 4602 O O . LEU B 1 292 ? 22.578 -6.387 4.781 1 97.56 292 LEU B O 1
ATOM 4606 N N . THR B 1 293 ? 21.703 -4.75 3.613 1 95.38 293 THR B N 1
ATOM 4607 C CA . THR B 1 293 ? 21.719 -3.832 4.746 1 95.38 293 THR B CA 1
ATOM 4608 C C . THR B 1 293 ? 20.812 -4.34 5.867 1 95.38 293 THR B C 1
ATOM 4610 O O . THR B 1 293 ? 21.203 -4.34 7.035 1 95.38 293 THR B O 1
ATOM 4613 N N . ASN B 1 294 ? 19.609 -4.762 5.516 1 95.81 294 ASN B N 1
ATOM 4614 C CA . ASN B 1 294 ? 18.656 -5.23 6.512 1 95.81 294 ASN B CA 1
ATOM 4615 C C . ASN B 1 294 ? 19.141 -6.512 7.191 1 95.81 294 ASN B C 1
ATOM 4617 O O . ASN B 1 294 ? 18.875 -6.727 8.375 1 95.81 294 ASN B O 1
ATOM 4621 N N . LYS B 1 295 ? 19.812 -7.352 6.473 1 96.5 295 LYS B N 1
ATOM 4622 C CA . LYS B 1 295 ? 20.406 -8.539 7.07 1 96.5 295 LYS B CA 1
ATOM 4623 C C . LYS B 1 295 ? 21.469 -8.156 8.102 1 96.5 295 LYS B C 1
ATOM 4625 O O . LYS B 1 295 ? 21.578 -8.781 9.156 1 96.5 295 LYS B O 1
ATOM 4630 N N . SER B 1 296 ? 22.266 -7.137 7.711 1 95.19 296 SER B N 1
ATOM 4631 C CA . SER B 1 296 ? 23.297 -6.668 8.633 1 95.19 296 SER B CA 1
ATOM 4632 C C . SER B 1 296 ? 22.672 -6.105 9.906 1 95.19 296 SER B C 1
ATOM 4634 O O . SER B 1 296 ? 23.172 -6.375 11.008 1 95.19 296 SER B O 1
ATOM 4636 N N . ILE B 1 297 ? 21.625 -5.367 9.805 1 91.94 297 ILE B N 1
ATOM 4637 C CA . ILE B 1 297 ? 20.922 -4.797 10.945 1 91.94 297 ILE B CA 1
ATOM 4638 C C . ILE B 1 297 ? 20.375 -5.918 11.836 1 91.94 297 ILE B C 1
ATOM 4640 O O . ILE B 1 297 ? 20.5 -5.859 13.062 1 91.94 297 ILE B O 1
ATOM 4644 N N . LYS B 1 298 ? 19.812 -6.867 11.195 1 93.31 298 LYS B N 1
ATOM 4645 C CA . LYS B 1 298 ? 19.297 -8.016 11.93 1 93.31 298 LYS B CA 1
ATOM 4646 C C . LYS B 1 298 ? 20.391 -8.711 12.719 1 93.31 298 LYS B C 1
ATOM 4648 O O . LYS B 1 298 ? 20.219 -9.008 13.906 1 93.31 298 LYS B O 1
ATOM 4653 N N . ARG B 1 299 ? 21.5 -8.953 12.102 1 94.12 299 ARG B N 1
ATOM 4654 C CA . ARG B 1 299 ? 22.625 -9.641 12.75 1 94.12 299 ARG B CA 1
ATOM 4655 C C . ARG B 1 299 ? 23.125 -8.852 13.953 1 94.12 299 ARG B C 1
ATOM 4657 O O . ARG B 1 299 ? 23.391 -9.43 15.008 1 94.12 299 ARG B O 1
ATOM 4664 N N . LYS B 1 300 ? 23.219 -7.578 13.812 1 90.31 300 LYS B N 1
ATOM 4665 C CA . LYS B 1 300 ? 23.703 -6.727 14.898 1 90.31 300 LYS B CA 1
ATOM 4666 C C . LYS B 1 300 ? 22.719 -6.734 16.078 1 90.31 300 LYS B C 1
ATOM 4668 O O . LYS B 1 300 ? 23.141 -6.781 17.234 1 90.31 300 LYS B O 1
ATOM 4673 N N . ALA B 1 301 ? 21.484 -6.723 15.727 1 88.62 301 ALA B N 1
ATOM 4674 C CA . ALA B 1 301 ? 20.453 -6.715 16.766 1 88.62 301 ALA B CA 1
ATOM 4675 C C . ALA B 1 301 ? 20.438 -8.031 17.531 1 88.62 301 ALA B C 1
ATOM 4677 O O . ALA B 1 301 ? 20.266 -8.047 18.75 1 88.62 301 ALA B O 1
ATOM 4678 N N . GLU B 1 302 ? 20.594 -9.109 16.844 1 89.56 302 GLU B N 1
ATOM 4679 C CA . GLU B 1 302 ? 20.578 -10.43 17.453 1 89.56 302 GLU B CA 1
ATOM 4680 C C . GLU B 1 302 ? 21.828 -10.656 18.312 1 89.56 302 GLU B C 1
ATOM 4682 O O . GLU B 1 302 ? 21.766 -11.367 19.312 1 89.56 302 GLU B O 1
ATOM 4687 N N . ARG B 1 303 ? 22.828 -10.094 17.938 1 87.06 303 ARG B N 1
ATOM 4688 C CA . ARG B 1 303 ? 24.062 -10.211 18.719 1 87.06 303 ARG B CA 1
ATOM 4689 C C . ARG B 1 303 ? 23.953 -9.453 20.031 1 87.06 303 ARG B C 1
ATOM 4691 O O . ARG B 1 303 ? 24.469 -9.906 21.062 1 87.06 303 ARG B O 1
ATOM 4698 N N . LYS B 1 304 ? 23.328 -8.391 20.062 1 76.44 304 LYS B N 1
ATOM 4699 C CA . LYS B 1 304 ? 23.172 -7.574 21.266 1 76.44 304 LYS B CA 1
ATOM 4700 C C . LYS B 1 304 ? 22.234 -8.234 22.266 1 76.44 304 LYS B C 1
ATOM 4702 O O . LYS B 1 304 ? 22.328 -7.988 23.469 1 76.44 304 LYS B O 1
ATOM 4707 N N . ARG B 1 305 ? 21.453 -9.047 21.859 1 74.5 305 ARG B N 1
ATOM 4708 C CA . ARG B 1 305 ? 20.5 -9.719 22.719 1 74.5 305 ARG B CA 1
ATOM 4709 C C . ARG B 1 305 ? 21.109 -10.969 23.359 1 74.5 305 ARG B C 1
ATOM 4711 O O . ARG B 1 305 ? 20.609 -11.461 24.375 1 74.5 305 ARG B O 1
ATOM 4718 N N . GLU B 1 306 ? 22.109 -11.453 22.75 1 57.62 306 GLU B N 1
ATOM 4719 C CA . GLU B 1 306 ? 22.875 -12.508 23.391 1 57.62 306 GLU B CA 1
ATOM 4720 C C . GLU B 1 306 ? 23.828 -11.93 24.438 1 57.62 306 GLU B C 1
ATOM 4722 O O . GLU B 1 306 ? 24.031 -12.523 25.5 1 57.62 306 GLU B O 1
#

Nearest PDB structures (foldseek):
  1xr3-assembly1_B-2  TM=8.650E-01  e=9.148E-18  Streptomyces coelicolor
  1x7g-assembly1_B-2  TM=8.715E-01  e=2.802E-17  Streptomyces coelicolor
  2ztv-assembly1_D  TM=8.464E-01  e=3.969E-16  Pseudomonas fragi
  2ztv-assembly1_B  TM=8.600E-01  e=3.509E-15  Pseudomonas fragi
  3u4c-assembly1_A-2  TM=8.532E-01  e=1.140E-14  Bacillus subtilis